Protein AF-0000000083405589 (afdb_homodimer)

Foldseek 3Di:
DVVVVVVVVVVVVLAPKFFKKKKKFFLCLVVVDDDPDPPPPPLNGMAIAMFRQKDFDDPPPFTKIKGKDKPPDSLVVQQVSQEDDPPCPVPPDLPDCPDPPRSPDFFGIKIFGAALPCQVLNVLRHCCVVNVRSPVVFDFDADPSGITHTAQTLWMFGKHWHDKDFCLPDDPPVPVCSVPCPPPPDPDITMMMTMITTPDIDDHHNHDNHTWIRHNNDIDD/DVVVVVVVVVVVVLADKFFKKKKKFFLCLVVPDDDPDPPPPPLNGMAIAMFRQKDFDDPPPFTKIKGKDKPPDSLVVQQVSQEDDPPCPVPPDLPDCPDPHRSPPFFGIKIFTAALPCQVLNVLRHCCVVNVRSPVVFDFDADPSGITHTAQTLWMFGKHWHDKDFCLPDDPPPPVCSVPCPPPPDNDITMMMTMITTDDIDDHHNHDNHTWIRHNNDIDD

Radius of gyration: 22.5 Å; Cα contacts (8 Å, |Δi|>4): 917; chains: 2; bounding box: 55×72×50 Å

Solvent-accessible surface area (backbone atoms only — not comparable to full-atom values): 24164 Å² total; per-residue (Å²): 106,74,66,57,44,53,52,52,44,51,57,52,55,29,49,41,47,27,40,36,32,36,41,22,27,57,45,49,83,72,48,75,74,64,77,78,60,89,80,67,55,77,67,74,37,51,39,62,37,40,42,56,29,66,28,67,47,31,68,37,85,55,37,28,35,35,35,41,40,56,36,92,40,72,61,46,52,50,52,58,70,66,32,65,52,92,78,53,66,66,73,61,64,75,68,66,55,54,90,85,62,79,54,65,80,68,60,56,35,24,44,29,33,32,10,50,88,39,58,67,55,47,51,30,33,60,32,54,91,83,27,79,60,45,60,80,79,44,63,58,49,66,45,100,73,66,34,58,43,48,51,36,15,45,37,33,34,34,20,33,50,56,47,74,43,66,47,65,77,49,66,74,75,73,52,74,57,61,76,57,59,49,73,73,94,61,73,69,66,30,22,33,38,40,34,26,35,59,77,38,71,52,87,44,56,74,52,34,76,51,35,18,26,38,37,68,91,34,77,44,110,105,73,67,56,44,53,54,50,43,52,57,51,54,28,49,41,46,28,39,34,32,37,40,22,27,57,45,48,84,72,47,75,76,62,78,78,60,88,77,65,56,76,69,75,38,51,39,62,38,41,42,56,29,66,30,65,49,31,68,36,86,55,38,28,34,35,34,39,40,57,34,90,40,74,61,47,53,48,51,61,70,67,31,64,52,92,76,56,66,65,72,60,63,74,67,65,55,52,90,87,59,79,51,63,78,68,61,55,36,22,45,28,32,33,10,51,86,38,56,67,56,46,51,30,33,61,32,53,90,82,28,80,59,45,60,81,78,44,62,57,48,65,44,100,74,66,34,56,42,46,52,35,15,46,36,36,32,35,21,33,51,58,47,73,43,64,47,64,77,50,66,74,73,71,52,74,57,59,75,57,60,49,72,72,92,62,71,69,66,30,23,33,38,40,33,26,35,58,77,39,71,50,88,43,55,74,53,34,78,50,34,19,26,38,36,68,90,36,78,44,109

Structure (mmCIF, N/CA/C/O backbone):
data_AF-0000000083405589-model_v1
#
loop_
_entity.id
_entity.type
_entity.pdbx_description
1 polymer 'Flavin reductase like domain-containing protein'
#
loop_
_atom_site.group_PDB
_atom_site.id
_atom_site.type_symbol
_atom_site.label_atom_id
_atom_site.label_alt_id
_atom_site.label_comp_id
_atom_site.label_asym_id
_atom_site.label_entity_id
_atom_site.label_seq_id
_atom_site.pdbx_PDB_ins_code
_atom_site.Cartn_x
_atom_site.Cartn_y
_atom_site.Cartn_z
_atom_site.occupancy
_atom_site.B_iso_or_equiv
_atom_site.auth_seq_id
_atom_site.auth_comp_id
_atom_site.auth_asym_id
_atom_site.auth_atom_id
_atom_site.pdbx_PDB_model_num
ATOM 1 N N . SER A 1 1 ? 22.312 -14.352 0.456 1 62.66 1 SER A N 1
ATOM 2 C CA . SER A 1 1 ? 22.422 -13.633 1.721 1 62.66 1 SER A CA 1
ATOM 3 C C . SER A 1 1 ? 21.344 -12.57 1.851 1 62.66 1 SER A C 1
ATOM 5 O O . SER A 1 1 ? 20.75 -12.148 0.852 1 62.66 1 SER A O 1
ATOM 7 N N . SER A 1 2 ? 21.016 -12.234 3.027 1 69.06 2 SER A N 1
ATOM 8 C CA . SER A 1 2 ? 20 -11.219 3.322 1 69.06 2 SER A CA 1
ATOM 9 C C . SER A 1 2 ? 20.359 -9.883 2.674 1 69.06 2 SER A C 1
ATOM 11 O O . SER A 1 2 ? 19.484 -9.195 2.154 1 69.06 2 SER A O 1
ATOM 13 N N . LYS A 1 3 ? 21.656 -9.5 2.609 1 69.94 3 LYS A N 1
ATOM 14 C CA . LYS A 1 3 ? 22.094 -8.242 2.016 1 69.94 3 LYS A CA 1
ATOM 15 C C . LYS A 1 3 ? 21.875 -8.242 0.505 1 69.94 3 LYS A C 1
ATOM 17 O O . LYS A 1 3 ? 21.484 -7.227 -0.07 1 69.94 3 LYS A O 1
ATOM 22 N N . ASP A 1 4 ? 22.109 -9.297 0.029 1 87.69 4 ASP A N 1
ATOM 23 C CA . ASP A 1 4 ? 21.906 -9.422 -1.412 1 87.69 4 ASP A CA 1
ATOM 24 C C . ASP A 1 4 ? 20.438 -9.312 -1.778 1 87.69 4 ASP A C 1
ATOM 26 O O . ASP A 1 4 ? 20.078 -8.664 -2.766 1 87.69 4 ASP A O 1
ATOM 30 N N . LEU A 1 5 ? 19.641 -9.828 -0.911 1 90.06 5 LEU A N 1
ATOM 31 C CA . LEU A 1 5 ? 18.203 -9.758 -1.128 1 90.06 5 LEU A CA 1
ATOM 32 C C . LEU A 1 5 ? 17.719 -8.312 -1.075 1 90.06 5 LEU A C 1
ATOM 34 O O . LEU A 1 5 ? 16.984 -7.863 -1.961 1 90.06 5 LEU A O 1
ATOM 38 N N . LYS A 1 6 ? 18.141 -7.586 -0.062 1 90.62 6 LYS A N 1
ATOM 39 C CA . LYS A 1 6 ? 17.688 -6.207 0.115 1 90.62 6 LYS A CA 1
ATOM 40 C C . LYS A 1 6 ? 18.156 -5.328 -1.042 1 90.62 6 LYS A C 1
ATOM 42 O O . LYS A 1 6 ? 17.422 -4.473 -1.521 1 90.62 6 LYS A O 1
ATOM 47 N N . SER A 1 7 ? 19.391 -5.566 -1.465 1 93.12 7 SER A N 1
ATOM 48 C CA . SER A 1 7 ? 19.906 -4.805 -2.594 1 93.12 7 SER A CA 1
ATOM 49 C C . SER A 1 7 ? 19.125 -5.086 -3.867 1 93.12 7 SER A C 1
ATOM 51 O O . SER A 1 7 ? 18.766 -4.164 -4.605 1 93.12 7 SER A O 1
ATOM 53 N N . SER A 1 8 ? 18.859 -6.344 -4.121 1 94.38 8 SER A N 1
ATOM 54 C CA . SER A 1 8 ? 18.078 -6.734 -5.297 1 94.38 8 SER A CA 1
ATOM 55 C C . SER A 1 8 ? 16.656 -6.184 -5.23 1 94.38 8 SER A C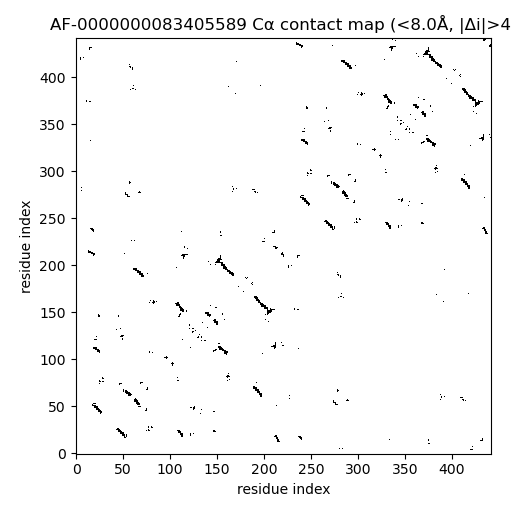 1
ATOM 57 O O . SER A 1 8 ? 16.109 -5.75 -6.246 1 94.38 8 SER A O 1
ATOM 59 N N . LEU A 1 9 ? 16.109 -6.23 -4.066 1 95.56 9 LEU A N 1
ATOM 60 C CA . LEU A 1 9 ? 14.758 -5.723 -3.893 1 95.56 9 LEU A CA 1
ATOM 61 C C . LEU A 1 9 ? 14.703 -4.215 -4.109 1 95.56 9 LEU A C 1
ATOM 63 O O . LEU A 1 9 ? 13.812 -3.709 -4.793 1 95.56 9 LEU A O 1
ATOM 67 N N . ARG A 1 10 ? 15.688 -3.496 -3.545 1 93.44 10 ARG A N 1
ATOM 68 C CA . ARG A 1 10 ? 15.75 -2.053 -3.756 1 93.44 10 ARG A CA 1
ATOM 69 C C . ARG A 1 10 ? 15.852 -1.721 -5.242 1 93.44 10 ARG A C 1
ATOM 71 O O . ARG A 1 10 ? 15.195 -0.8 -5.723 1 93.44 10 ARG A O 1
ATOM 78 N N . ALA A 1 11 ? 16.672 -2.484 -5.93 1 93.62 11 ALA A N 1
ATOM 79 C CA . ALA A 1 11 ? 16.844 -2.264 -7.359 1 93.62 11 ALA A CA 1
ATOM 80 C C . ALA A 1 11 ? 15.539 -2.469 -8.117 1 93.62 11 ALA A C 1
ATOM 82 O O . ALA A 1 11 ? 15.188 -1.674 -8.992 1 93.62 11 ALA A O 1
ATOM 83 N N . LEU A 1 12 ? 14.812 -3.482 -7.789 1 94.81 12 LEU A N 1
ATOM 84 C CA . LEU A 1 12 ? 13.539 -3.76 -8.438 1 94.81 12 LEU A CA 1
ATOM 85 C C . LEU A 1 12 ? 12.516 -2.672 -8.117 1 94.81 12 LEU A C 1
ATOM 87 O O . LEU A 1 12 ? 11.844 -2.16 -9.023 1 94.81 12 LEU A O 1
ATOM 91 N N . LEU A 1 13 ? 12.422 -2.301 -6.824 1 93.88 13 LEU A N 1
ATOM 92 C CA . LEU A 1 13 ? 11.414 -1.341 -6.395 1 93.88 13 LEU A CA 1
ATOM 93 C C . LEU A 1 13 ? 11.688 0.037 -6.988 1 93.88 13 LEU A C 1
ATOM 95 O O . LEU A 1 13 ? 10.766 0.843 -7.148 1 93.88 13 LEU A O 1
ATOM 99 N N . ARG A 1 14 ? 12.953 0.323 -7.336 1 91.75 14 ARG A N 1
ATOM 100 C CA . ARG A 1 14 ? 13.289 1.571 -8.008 1 91.75 14 ARG A CA 1
ATOM 101 C C . ARG A 1 14 ? 12.633 1.643 -9.391 1 91.75 14 ARG A C 1
ATOM 103 O O . ARG A 1 14 ? 12.398 2.732 -9.914 1 91.75 14 ARG A O 1
ATOM 110 N N . GLU A 1 15 ? 12.352 0.51 -9.93 1 93.75 15 GLU A N 1
ATOM 111 C CA . GLU A 1 15 ? 11.781 0.457 -11.273 1 93.75 15 GLU A CA 1
ATOM 112 C C . GLU A 1 15 ? 10.258 0.565 -11.227 1 93.75 15 GLU A C 1
ATOM 114 O O . GLU A 1 15 ? 9.617 0.8 -12.258 1 93.75 15 GLU A O 1
ATOM 119 N N . VAL A 1 16 ? 9.75 0.379 -10.031 1 94.12 16 VAL A N 1
ATOM 120 C CA . VAL A 1 16 ? 8.305 0.437 -9.859 1 94.12 16 VAL A CA 1
ATOM 121 C C . VAL A 1 16 ? 7.855 1.891 -9.727 1 94.12 16 VAL A C 1
ATOM 123 O O . VAL A 1 16 ? 8.406 2.641 -8.914 1 94.12 16 VAL A O 1
ATOM 126 N N . ALA A 1 17 ? 7.004 2.42 -10.578 1 93.56 17 ALA A N 1
ATOM 127 C CA . ALA A 1 17 ? 6.441 3.76 -10.422 1 93.56 17 ALA A CA 1
ATOM 128 C C . ALA A 1 17 ? 5.355 3.781 -9.352 1 93.56 17 ALA A C 1
ATOM 130 O O . ALA A 1 17 ? 4.398 3.006 -9.414 1 93.56 17 ALA A O 1
ATOM 131 N N . GLN A 1 18 ? 5.559 4.602 -8.414 1 94.88 18 GLN A N 1
ATOM 132 C CA . GLN A 1 18 ? 4.637 4.688 -7.281 1 94.88 18 GLN A CA 1
ATOM 133 C C . GLN A 1 18 ? 4.121 6.113 -7.102 1 94.88 18 GLN A C 1
ATOM 135 O O . GLN A 1 18 ? 4.855 7.078 -7.324 1 94.88 18 GLN A O 1
ATOM 140 N N . PRO A 1 19 ? 2.873 6.277 -6.684 1 95.69 19 PRO A N 1
ATOM 141 C CA . PRO A 1 19 ? 2.402 7.621 -6.34 1 95.69 19 PRO A CA 1
ATOM 142 C C . PRO A 1 19 ? 3.123 8.211 -5.129 1 95.69 19 PRO A C 1
ATOM 144 O O . PRO A 1 19 ? 3.645 7.465 -4.293 1 95.69 19 PRO A O 1
ATOM 147 N N . VAL A 1 20 ? 3.176 9.516 -5.145 1 96.81 20 VAL A N 1
ATOM 148 C CA . VAL A 1 20 ? 3.842 10.211 -4.051 1 96.81 20 VAL A CA 1
ATOM 149 C C . VAL A 1 20 ? 2.822 11.039 -3.268 1 96.81 20 VAL A C 1
ATOM 151 O O . VAL A 1 20 ? 1.977 11.711 -3.861 1 96.81 20 VAL A O 1
ATOM 154 N N . ALA A 1 21 ? 2.893 10.953 -1.938 1 98.12 21 ALA A N 1
ATOM 155 C CA . ALA A 1 21 ? 1.994 11.711 -1.073 1 98.12 21 ALA A CA 1
ATOM 156 C C . ALA A 1 21 ? 2.76 12.367 0.072 1 98.12 21 ALA A C 1
ATOM 158 O O . ALA A 1 21 ? 3.885 11.969 0.384 1 98.12 21 ALA A O 1
ATOM 159 N N . VAL A 1 22 ? 2.221 13.398 0.624 1 98.19 22 VAL A N 1
ATOM 160 C CA . VAL A 1 22 ? 2.684 14.016 1.863 1 98.19 22 VAL A CA 1
ATOM 161 C C . VAL A 1 22 ? 1.597 13.906 2.932 1 98.19 22 VAL A C 1
ATOM 163 O O . VAL A 1 22 ? 0.472 14.375 2.729 1 98.19 22 VAL A O 1
ATOM 166 N N . VAL A 1 23 ? 1.921 13.281 4.012 1 98.44 23 VAL A N 1
ATOM 167 C CA . VAL A 1 23 ? 1.026 13.25 5.164 1 98.44 23 VAL A CA 1
ATOM 168 C C . VAL A 1 23 ? 1.283 14.469 6.051 1 98.44 23 VAL A C 1
ATOM 170 O O . VAL A 1 23 ? 2.436 14.805 6.336 1 98.44 23 VAL A O 1
ATOM 173 N N . THR A 1 24 ? 0.23 15.195 6.414 1 97.38 24 THR A N 1
ATOM 174 C CA . THR A 1 24 ? 0.328 16.328 7.332 1 97.38 24 THR A CA 1
ATOM 175 C C . THR A 1 24 ? -0.509 16.078 8.586 1 97.38 24 THR A C 1
ATOM 177 O O . THR A 1 24 ? -1.58 15.477 8.508 1 97.38 24 THR A O 1
ATOM 180 N N . SER A 1 25 ? -0.082 16.5 9.695 1 96.19 25 SER A N 1
ATOM 181 C CA . SER A 1 25 ? -0.757 16.375 10.984 1 96.19 25 SER A CA 1
ATOM 182 C C . SER A 1 25 ? -0.347 17.516 11.93 1 96.19 25 SER A C 1
ATOM 184 O O . SER A 1 25 ? 0.552 18.297 11.609 1 96.19 25 SER A O 1
ATOM 186 N N . SER A 1 26 ? -1.14 17.641 13.023 1 91.56 26 SER A N 1
ATOM 187 C CA . SER A 1 26 ? -0.863 18.688 14 1 91.56 26 SER A CA 1
ATOM 188 C C . SER A 1 26 ? 0.219 18.25 14.984 1 91.56 26 SER A C 1
ATOM 190 O O . SER A 1 26 ? 0.237 17.109 15.43 1 91.56 26 SER A O 1
ATOM 192 N N . LYS A 1 27 ? 1.091 19.203 15.305 1 78.31 27 LYS A N 1
ATOM 193 C CA . LYS A 1 27 ? 2.107 18.938 16.312 1 78.31 27 LYS A CA 1
ATOM 194 C C . LYS A 1 27 ? 1.492 18.891 17.719 1 78.31 27 LYS A C 1
ATOM 196 O O . LYS A 1 27 ? 2.084 18.344 18.641 1 78.31 27 LYS A O 1
ATOM 201 N N . LYS A 1 28 ? 0.317 19.703 17.891 1 65.88 28 LYS A N 1
ATOM 202 C CA . LYS A 1 28 ? -0.292 19.953 19.188 1 65.88 28 LYS A CA 1
ATOM 203 C C . LYS A 1 28 ? -0.652 18.641 19.875 1 65.88 28 LYS A C 1
ATOM 205 O O . LYS A 1 28 ? -0.707 18.578 21.109 1 65.88 28 LYS A O 1
ATOM 210 N N . ALA A 1 29 ? -1.104 17.594 19.156 1 52.78 29 ALA A N 1
ATOM 211 C CA . ALA A 1 29 ? -1.455 16.422 19.953 1 52.78 29 ALA A CA 1
ATOM 212 C C . ALA A 1 29 ? -0.359 16.094 20.969 1 52.78 29 ALA A C 1
ATOM 214 O O . ALA A 1 29 ? -0.626 15.5 22.016 1 52.78 29 ALA A O 1
ATOM 215 N N . GLN A 1 30 ? 0.807 16.406 20.641 1 46.41 30 GLN A N 1
ATOM 216 C CA . GLN A 1 30 ? 1.866 16.25 21.641 1 46.41 30 GLN A CA 1
ATOM 217 C C . GLN A 1 30 ? 1.808 17.375 22.672 1 46.41 30 GLN A C 1
ATOM 219 O O . GLN A 1 30 ? 2.115 17.156 23.844 1 46.41 30 GLN A O 1
ATOM 224 N N . ALA A 1 31 ? 1.604 18.656 22.312 1 44.47 31 ALA A N 1
ATOM 225 C CA . ALA A 1 31 ? 1.861 19.797 23.188 1 44.47 31 ALA A CA 1
ATOM 226 C C . ALA A 1 31 ? 0.651 20.094 24.062 1 44.47 31 ALA A C 1
ATOM 228 O O . ALA A 1 31 ? -0.034 21.094 23.875 1 44.47 31 ALA A O 1
ATOM 229 N N . LEU A 1 32 ? -0.339 19.172 24.344 1 39.84 32 LEU A N 1
ATOM 230 C CA . LEU A 1 32 ? -1.343 19.719 25.266 1 39.84 32 LEU A CA 1
ATOM 231 C C . LEU A 1 32 ? -0.687 20.516 26.375 1 39.84 32 LEU A C 1
ATOM 233 O O . LEU A 1 32 ? -1.375 21.172 27.172 1 39.84 32 LEU A O 1
ATOM 237 N N . SER A 1 33 ? 0.484 20.078 26.812 1 37.81 33 SER A N 1
ATOM 238 C CA . SER A 1 33 ? 0.847 20.703 28.078 1 37.81 33 SER A CA 1
ATOM 239 C C . SER A 1 33 ? 1.317 22.141 27.875 1 37.81 33 SER A C 1
ATOM 241 O O . SER A 1 33 ? 1.358 22.922 28.828 1 37.81 33 SER A O 1
ATOM 243 N N . SER A 1 34 ? 2.248 22.484 26.969 1 42.12 34 SER A N 1
ATOM 244 C CA . SER A 1 34 ? 2.902 23.766 27.219 1 42.12 34 SER A CA 1
ATOM 245 C C . SER A 1 34 ? 2.158 24.906 26.547 1 42.12 34 SER A C 1
ATOM 247 O O . SER A 1 34 ? 1.574 24.734 25.484 1 42.12 34 SER A O 1
ATOM 249 N N . THR A 1 35 ? 1.791 26.016 27.266 1 40.78 35 THR A N 1
ATOM 250 C CA . THR A 1 35 ? 1.218 27.312 26.938 1 40.78 35 THR A CA 1
ATOM 251 C C . THR A 1 35 ? 1.783 27.844 25.625 1 40.78 35 THR A C 1
ATOM 253 O O . THR A 1 35 ? 3 27.953 25.469 1 40.78 35 THR A O 1
ATOM 256 N N . PRO A 1 36 ? 1.016 27.75 24.531 1 43.47 36 PRO A N 1
ATOM 257 C CA . PRO A 1 36 ? 1.564 28.297 23.281 1 43.47 36 PRO A CA 1
ATOM 258 C C . PRO A 1 36 ? 2.15 29.688 23.453 1 43.47 36 PRO A C 1
ATOM 260 O O . PRO A 1 36 ? 1.598 30.5 24.203 1 43.47 36 PRO A O 1
ATOM 263 N N . SER A 1 37 ? 3.432 29.844 23.656 1 44.41 37 SER A N 1
ATOM 264 C CA . SER A 1 37 ? 3.889 31.219 23.562 1 44.41 37 SER A CA 1
ATOM 265 C C . SER A 1 37 ? 3.396 31.891 22.281 1 44.41 37 SER A C 1
ATOM 267 O O . SER A 1 37 ? 3.242 31.234 21.266 1 44.41 37 SER A O 1
ATOM 269 N N . PRO A 1 38 ? 2.758 33.094 22.328 1 44.22 38 PRO A N 1
ATOM 270 C CA . PRO A 1 38 ? 2.229 33.844 21.203 1 44.22 38 PRO A CA 1
ATOM 271 C C . PRO A 1 38 ? 3.105 33.75 19.969 1 44.22 38 PRO A C 1
ATOM 273 O O . PRO A 1 38 ? 2.619 33.938 18.844 1 44.22 38 PRO A O 1
ATOM 276 N N . GLU A 1 39 ? 4.41 33.844 20.062 1 43.41 39 GLU A N 1
ATOM 277 C CA . GLU A 1 39 ? 5.344 34.031 18.953 1 43.41 39 GLU A CA 1
ATOM 278 C C . GLU A 1 39 ? 5.469 32.75 18.109 1 43.41 39 GLU A C 1
ATOM 280 O O . GLU A 1 39 ? 6.258 32.688 17.172 1 43.41 39 GLU A O 1
ATOM 285 N N . THR A 1 40 ? 5.07 31.609 18.516 1 47.03 40 THR A N 1
ATOM 286 C CA . THR A 1 40 ? 5.352 30.391 17.75 1 47.03 40 THR A CA 1
ATOM 287 C C . THR A 1 40 ? 4.562 30.375 16.453 1 47.03 40 THR A C 1
ATOM 289 O O . THR A 1 40 ? 3.332 30.297 16.469 1 47.03 40 THR A O 1
ATOM 292 N N . THR A 1 41 ? 5.105 30.938 15.43 1 51.38 41 THR A N 1
ATOM 293 C CA . THR A 1 41 ? 4.613 31.016 14.055 1 51.38 41 THR A CA 1
ATOM 294 C C . THR A 1 41 ? 3.893 29.719 13.672 1 51.38 41 THR A C 1
ATOM 296 O O . THR A 1 41 ? 4.34 28.625 14.023 1 51.38 41 THR A O 1
ATOM 299 N N . GLN A 1 42 ? 2.557 29.906 13.281 1 53.53 42 GLN A N 1
ATOM 300 C CA . GLN A 1 42 ? 1.548 28.938 12.875 1 53.53 42 GLN A CA 1
ATOM 301 C C . GLN A 1 42 ? 2.186 27.734 12.164 1 53.53 42 GLN A C 1
ATOM 303 O O . GLN A 1 42 ? 1.708 26.609 12.289 1 53.53 42 GLN A O 1
ATOM 308 N N . HIS A 1 43 ? 3.311 27.969 11.43 1 54.16 43 HIS A N 1
ATOM 309 C CA . HIS A 1 43 ? 3.906 26.906 10.625 1 54.16 43 HIS A CA 1
ATOM 310 C C . HIS A 1 43 ? 4.527 25.828 11.508 1 54.16 43 HIS A C 1
ATOM 312 O O . HIS A 1 43 ? 4.684 24.688 11.086 1 54.16 43 HIS A O 1
ATOM 318 N N . HIS A 1 44 ? 4.75 26.25 12.789 1 62.97 44 HIS A N 1
ATOM 319 C CA . HIS A 1 44 ? 5.457 25.344 13.695 1 62.97 44 HIS A CA 1
ATOM 320 C C . HIS A 1 44 ? 4.496 24.391 14.383 1 62.97 44 HIS A C 1
ATOM 322 O O . HIS A 1 44 ? 4.895 23.625 15.258 1 62.97 44 HIS A O 1
ATOM 328 N N . LEU A 1 45 ? 3.355 24.328 13.703 1 82.31 45 LEU A N 1
ATOM 329 C CA . LEU A 1 45 ? 2.314 23.594 14.406 1 82.31 45 LEU A CA 1
ATOM 330 C C . LEU A 1 45 ? 2.008 22.281 13.695 1 82.31 45 LEU A C 1
ATOM 332 O O . LEU A 1 45 ? 1.237 21.469 14.203 1 82.31 45 LEU A O 1
ATOM 336 N N . PHE A 1 46 ? 2.803 22.109 12.625 1 92.44 46 PHE A N 1
ATOM 337 C CA . PHE A 1 46 ? 2.398 20.953 11.836 1 92.44 46 PHE A CA 1
ATOM 338 C C . PHE A 1 46 ? 3.594 20.047 11.547 1 92.44 46 PHE A C 1
ATOM 340 O O . PHE A 1 46 ? 4.738 20.516 11.539 1 92.44 46 PHE A O 1
ATOM 347 N N . HIS A 1 47 ? 3.348 18.812 11.461 1 92.62 47 HIS A N 1
ATOM 348 C CA . HIS A 1 47 ? 4.273 17.828 10.914 1 92.62 47 HIS A CA 1
ATOM 349 C C . HIS A 1 47 ? 3.877 17.422 9.492 1 92.62 47 HIS A C 1
ATOM 351 O O . HIS A 1 47 ? 2.688 17.359 9.18 1 92.62 47 HIS A O 1
ATOM 357 N N . GLY A 1 48 ? 4.883 17.25 8.641 1 96 48 GLY A N 1
ATOM 358 C CA . GLY A 1 48 ? 4.688 16.688 7.32 1 96 48 GLY A CA 1
ATOM 359 C C . GLY A 1 48 ? 5.73 15.648 6.957 1 96 48 GLY A C 1
ATOM 360 O O . GLY A 1 48 ? 6.891 15.75 7.363 1 96 48 GLY A O 1
ATOM 361 N N . ALA A 1 49 ? 5.375 14.68 6.23 1 96.75 49 ALA A N 1
ATOM 362 C CA . ALA A 1 49 ? 6.301 13.641 5.789 1 96.75 49 ALA A CA 1
ATOM 363 C C . ALA A 1 49 ? 5.914 13.117 4.406 1 96.75 49 ALA A C 1
ATOM 365 O O . ALA A 1 49 ? 4.742 12.844 4.145 1 96.75 49 ALA A O 1
ATOM 366 N N . THR A 1 50 ? 6.906 13.016 3.545 1 96.88 50 THR A N 1
ATOM 367 C CA . THR A 1 50 ? 6.703 12.422 2.227 1 96.88 50 THR A CA 1
ATOM 368 C C . THR A 1 50 ? 6.715 10.898 2.311 1 96.88 50 THR A C 1
ATOM 370 O O . THR A 1 50 ? 7.516 10.32 3.049 1 96.88 50 THR A O 1
ATOM 373 N N . LEU A 1 51 ? 5.816 10.266 1.588 1 95.88 51 LEU A N 1
ATOM 374 C CA . LEU A 1 51 ? 5.809 8.805 1.505 1 95.88 51 LEU A CA 1
ATOM 375 C C . LEU A 1 51 ? 5.367 8.344 0.121 1 95.88 51 LEU A C 1
ATOM 377 O O . LEU A 1 51 ? 4.684 9.078 -0.595 1 95.88 51 LEU A O 1
ATOM 381 N N . SER A 1 52 ? 5.77 7.141 -0.254 1 95.56 52 SER A N 1
ATOM 382 C CA . SER A 1 52 ? 5.359 6.5 -1.501 1 95.56 52 SER A CA 1
ATOM 383 C C . SER A 1 52 ? 4.727 5.141 -1.242 1 95.56 52 SER A C 1
ATOM 385 O O . SER A 1 52 ? 4.539 4.348 -2.17 1 95.56 52 SER A O 1
ATOM 387 N N . SER A 1 53 ? 4.484 4.824 -0.006 1 96.38 53 SER A N 1
ATOM 388 C CA . SER A 1 53 ? 3.945 3.525 0.388 1 96.38 53 SER A CA 1
ATOM 389 C C . SER A 1 53 ? 2.426 3.574 0.517 1 96.38 53 SER A C 1
ATOM 391 O O . SER A 1 53 ? 1.81 2.629 1.011 1 96.38 53 SER A O 1
ATOM 393 N N . PHE A 1 54 ? 1.776 4.609 0.144 1 95.38 54 PHE A N 1
ATOM 394 C CA . PHE A 1 54 ? 0.34 4.824 0.27 1 95.38 54 PHE A CA 1
ATOM 395 C C . PHE A 1 54 ? -0.432 3.891 -0.652 1 95.38 54 PHE A C 1
ATOM 397 O O . PHE A 1 54 ? -0.038 3.68 -1.802 1 95.38 54 PHE A O 1
ATOM 404 N N . SER A 1 55 ? -1.524 3.303 -0.127 1 97.25 55 SER A N 1
ATOM 405 C CA . SER A 1 55 ? -2.428 2.514 -0.958 1 97.25 55 SER A CA 1
ATOM 406 C C . SER A 1 55 ? -3.842 2.508 -0.386 1 97.25 55 SER A C 1
ATOM 408 O O . SER A 1 55 ? -4.023 2.506 0.833 1 97.25 55 SER A O 1
ATOM 410 N N . SER A 1 56 ? -4.82 2.576 -1.284 1 97.38 56 SER A N 1
ATOM 411 C CA . SER A 1 56 ? -6.188 2.277 -0.87 1 97.38 56 SER A CA 1
ATOM 412 C C . SER A 1 56 ? -6.387 0.781 -0.655 1 97.38 56 SER A C 1
ATOM 414 O O . SER A 1 56 ? -6.055 -0.026 -1.525 1 97.38 56 SER A O 1
ATOM 416 N N . ILE A 1 57 ? -6.973 0.393 0.534 1 97.25 57 ILE A N 1
ATOM 417 C CA . ILE A 1 57 ? -6.961 -1.03 0.853 1 97.25 57 ILE A CA 1
ATOM 418 C C . ILE A 1 57 ? -8.391 -1.528 1.052 1 97.25 57 ILE A C 1
ATOM 420 O O . ILE A 1 57 ? -8.633 -2.736 1.085 1 97.25 57 ILE A O 1
ATOM 424 N N . SER A 1 58 ? -9.328 -0.665 1.2 1 95.44 58 SER A N 1
ATOM 425 C CA . SER A 1 58 ? -10.727 -1.049 1.327 1 95.44 58 SER A CA 1
ATOM 426 C C . SER A 1 58 ? -11.656 0.093 0.921 1 95.44 58 SER A C 1
ATOM 428 O O . SER A 1 58 ? -11.367 1.259 1.2 1 95.44 58 SER A O 1
ATOM 430 N N . MET A 1 59 ? -12.688 -0.212 0.296 1 92.62 59 MET A N 1
ATOM 431 C CA . MET A 1 59 ? -13.727 0.768 -0.006 1 92.62 59 MET A CA 1
ATOM 432 C C . MET A 1 59 ? -14.984 0.487 0.801 1 92.62 59 MET A C 1
ATOM 434 O O . MET A 1 59 ? -15.734 1.408 1.137 1 92.62 59 MET A O 1
ATOM 438 N N . ASP A 1 60 ? -15.148 -0.803 1.049 1 88.06 60 ASP A N 1
ATOM 439 C CA . ASP A 1 60 ? -16.328 -1.246 1.779 1 88.06 60 ASP A CA 1
ATOM 440 C C . ASP A 1 60 ? -15.953 -2.148 2.949 1 88.06 60 ASP A C 1
ATOM 442 O O . ASP A 1 60 ? -15.008 -2.936 2.85 1 88.06 60 ASP A O 1
ATOM 446 N N . PRO A 1 61 ? -16.688 -2.049 4.102 1 87.5 61 PRO A N 1
ATOM 447 C CA . PRO A 1 61 ? -17.797 -1.145 4.426 1 87.5 61 PRO A CA 1
ATOM 448 C C . PRO A 1 61 ? -17.344 0.298 4.629 1 87.5 61 PRO A C 1
ATOM 450 O O . PRO A 1 61 ? -18.141 1.228 4.504 1 87.5 61 PRO A O 1
ATOM 453 N N . HIS A 1 62 ? -16.031 0.462 5.051 1 88.62 62 HIS A N 1
ATOM 454 C CA . HIS A 1 62 ? -15.461 1.798 5.188 1 88.62 62 HIS A CA 1
ATOM 455 C C . HIS A 1 62 ? -14.227 1.967 4.305 1 88.62 62 HIS A C 1
ATOM 457 O O . HIS A 1 62 ? -13.43 1.041 4.164 1 88.62 62 HIS A O 1
ATOM 463 N N . PRO A 1 63 ? -14.133 3.16 3.77 1 95.12 63 PRO A N 1
ATOM 464 C CA . PRO A 1 63 ? -12.906 3.398 3.004 1 95.12 63 PRO A CA 1
ATOM 465 C C . PRO A 1 63 ? -11.664 3.479 3.889 1 95.12 63 PRO A C 1
ATOM 467 O O . PRO A 1 63 ? -11.617 4.285 4.82 1 95.12 63 PRO A O 1
ATOM 470 N N . LEU A 1 64 ? -10.734 2.625 3.607 1 96.38 64 LEU A N 1
ATOM 471 C CA . LEU A 1 64 ? -9.492 2.562 4.375 1 96.38 64 LEU A CA 1
ATOM 472 C C . LEU A 1 64 ? -8.281 2.734 3.469 1 96.38 64 LEU A C 1
ATOM 474 O O . LEU A 1 64 ? -8.273 2.244 2.336 1 96.38 64 LEU A O 1
ATOM 478 N N . VAL A 1 65 ? -7.27 3.432 3.973 1 98.19 65 VAL A N 1
ATOM 479 C CA . VAL A 1 65 ? -5.969 3.559 3.322 1 98.19 65 VAL A CA 1
ATOM 480 C C . VAL A 1 65 ? -4.867 3.102 4.273 1 98.19 65 VAL A C 1
ATOM 482 O O . VAL A 1 65 ? -5.07 3.055 5.488 1 98.19 65 VAL A O 1
ATOM 485 N N . ALA A 1 66 ? -3.756 2.691 3.691 1 98.44 66 ALA A N 1
ATOM 486 C CA . ALA A 1 66 ? -2.602 2.268 4.48 1 98.44 66 ALA A CA 1
ATOM 487 C C . ALA A 1 66 ? -1.324 2.943 3.988 1 98.44 66 ALA A C 1
ATOM 489 O O . ALA A 1 66 ? -1.206 3.277 2.809 1 98.44 66 ALA A O 1
ATOM 490 N N . PHE A 1 67 ? -0.394 3.154 4.887 1 98.56 67 PHE A N 1
ATOM 491 C CA . PHE A 1 67 ? 0.941 3.654 4.582 1 98.56 67 PHE A CA 1
ATOM 492 C C . PHE A 1 67 ? 1.915 3.318 5.707 1 98.56 67 PHE A C 1
ATOM 494 O O . PHE A 1 67 ? 1.501 3.084 6.844 1 98.56 67 PHE A O 1
ATOM 501 N N . ALA A 1 68 ? 3.152 3.277 5.355 1 98.12 68 ALA A N 1
ATOM 502 C CA . ALA A 1 68 ? 4.184 2.959 6.336 1 98.12 68 ALA A CA 1
ATOM 503 C C . ALA A 1 68 ? 5.082 4.164 6.598 1 98.12 68 ALA A C 1
ATOM 505 O O . ALA A 1 68 ? 5.328 4.969 5.699 1 98.12 68 ALA A O 1
ATOM 506 N N . LEU A 1 69 ? 5.488 4.258 7.82 1 96.69 69 LEU A N 1
ATOM 507 C CA . LEU A 1 69 ? 6.441 5.281 8.234 1 96.69 69 LEU A CA 1
ATOM 508 C C . LEU A 1 69 ? 7.625 4.656 8.969 1 96.69 69 LEU A C 1
ATOM 510 O O . LEU A 1 69 ? 7.453 3.697 9.727 1 96.69 69 LEU A O 1
ATOM 514 N N . ARG A 1 70 ? 8.75 5.27 8.727 1 93.62 70 ARG A N 1
ATOM 515 C CA . ARG A 1 70 ? 9.914 4.863 9.5 1 93.62 70 ARG A CA 1
ATOM 516 C C . ARG A 1 70 ? 9.781 5.297 10.961 1 93.62 70 ARG A C 1
ATOM 518 O O . ARG A 1 70 ? 9.234 6.363 11.25 1 93.62 70 ARG A O 1
ATOM 525 N N . VAL A 1 71 ? 10.297 4.48 11.867 1 91.88 71 VAL A N 1
ATOM 526 C CA . VAL A 1 71 ? 10.367 4.828 13.281 1 91.88 71 VAL A CA 1
ATOM 527 C C . VAL A 1 71 ? 11.805 4.656 13.781 1 91.88 71 VAL A C 1
ATOM 529 O O . VAL A 1 71 ? 12.508 3.734 13.359 1 91.88 71 VAL A O 1
ATOM 532 N N . PRO A 1 72 ? 12.266 5.48 14.648 1 89.38 72 PRO A N 1
ATOM 533 C CA . PRO A 1 72 ? 11.523 6.629 15.18 1 89.38 72 PRO A CA 1
ATOM 534 C C . PRO A 1 72 ? 11.422 7.773 14.172 1 89.38 72 PRO A C 1
ATOM 536 O O . PRO A 1 72 ? 12.281 7.91 13.297 1 89.38 72 PRO A O 1
ATOM 539 N N . SER A 1 73 ? 10.312 8.516 14.102 1 90.62 73 SER A N 1
ATOM 540 C CA . SER A 1 73 ? 10.102 9.758 13.359 1 90.62 73 SER A CA 1
ATOM 541 C C . SER A 1 73 ? 9.031 10.617 14.016 1 90.62 73 SER A C 1
ATOM 543 O O . SER A 1 73 ? 8.188 10.109 14.758 1 90.62 73 SER A O 1
ATOM 545 N N . ARG A 1 74 ? 9.086 11.914 13.82 1 89.31 74 ARG A N 1
ATOM 546 C CA . ARG A 1 74 ? 8.141 12.844 14.422 1 89.31 74 ARG A CA 1
ATOM 547 C C . ARG A 1 74 ? 6.711 12.539 13.977 1 89.31 74 ARG A C 1
ATOM 549 O O . ARG A 1 74 ? 5.789 12.523 14.797 1 89.31 74 ARG A O 1
ATOM 556 N N . MET A 1 75 ? 6.523 12.289 12.742 1 94.06 75 MET A N 1
ATOM 557 C CA . MET A 1 75 ? 5.191 12 12.219 1 94.06 75 MET A CA 1
ATOM 558 C C . MET A 1 75 ? 4.641 10.703 12.805 1 94.06 75 MET A C 1
ATOM 560 O O . MET A 1 75 ? 3.484 10.656 13.234 1 94.06 75 MET A O 1
ATOM 564 N N . ALA A 1 76 ? 5.48 9.68 12.812 1 94.38 76 ALA A N 1
ATOM 565 C CA . ALA A 1 76 ? 5.031 8.414 13.383 1 94.38 76 ALA A CA 1
ATOM 566 C C . ALA A 1 76 ? 4.637 8.578 14.844 1 94.38 76 ALA A C 1
ATOM 568 O O . ALA A 1 76 ? 3.631 8.016 15.289 1 94.38 76 ALA A O 1
ATOM 569 N N . THR A 1 77 ? 5.414 9.297 15.594 1 92.62 77 THR A N 1
ATOM 570 C CA . THR A 1 77 ? 5.125 9.547 17 1 92.62 77 THR A CA 1
ATOM 571 C C . THR A 1 77 ? 3.781 10.25 17.156 1 92.62 77 THR A C 1
ATOM 573 O O . THR A 1 77 ? 2.963 9.859 17.984 1 92.62 77 THR A O 1
ATOM 576 N N . THR A 1 78 ? 3.578 11.234 16.344 1 92.88 78 THR A N 1
ATOM 577 C CA . THR A 1 78 ? 2.332 11.992 16.375 1 92.88 78 THR A CA 1
ATOM 578 C C . THR A 1 78 ? 1.141 11.086 16.078 1 92.88 78 THR A C 1
ATOM 580 O O . THR A 1 78 ? 0.154 11.086 16.812 1 92.88 78 THR A O 1
ATOM 583 N N . LEU A 1 79 ? 1.222 10.281 15.062 1 95.19 79 LEU A N 1
ATOM 584 C CA . LEU A 1 79 ? 0.095 9.453 14.656 1 95.19 79 LEU A CA 1
ATOM 585 C C . LEU A 1 79 ? -0.137 8.32 15.656 1 95.19 79 LEU A C 1
ATOM 587 O O . LEU A 1 79 ? -1.277 7.91 15.883 1 95.19 79 LEU A O 1
ATOM 591 N N . THR A 1 80 ? 0.919 7.801 16.234 1 92.31 80 THR A N 1
ATOM 592 C CA . THR A 1 80 ? 0.782 6.785 17.266 1 92.31 80 THR A CA 1
ATOM 593 C C . THR A 1 80 ? -0.003 7.328 18.453 1 92.31 80 THR A C 1
ATOM 595 O O . THR A 1 80 ? -0.847 6.629 19.031 1 92.31 80 THR A O 1
ATOM 598 N N . ALA A 1 81 ? 0.241 8.523 18.812 1 90 81 ALA A N 1
ATOM 599 C CA . ALA A 1 81 ? -0.427 9.148 19.953 1 90 81 ALA A CA 1
ATOM 600 C C . ALA A 1 81 ? -1.907 9.383 19.656 1 90 81 ALA A C 1
ATOM 602 O O . ALA A 1 81 ? -2.732 9.375 20.578 1 90 81 ALA A O 1
ATOM 603 N N . LEU A 1 82 ? -2.242 9.586 18.438 1 88.44 82 LEU A N 1
ATOM 604 C CA . LEU A 1 82 ? -3.611 9.906 18.047 1 88.44 82 LEU A CA 1
ATOM 605 C C . LEU A 1 82 ? -4.406 8.633 17.766 1 88.44 82 LEU A C 1
ATOM 607 O O . LEU A 1 82 ? -5.641 8.656 17.75 1 88.44 82 LEU A O 1
ATOM 611 N N . ALA A 1 83 ? -3.678 7.539 17.531 1 86.19 83 ALA A N 1
ATOM 612 C CA . ALA A 1 83 ? -4.32 6.27 17.203 1 86.19 83 ALA A CA 1
ATOM 613 C C . ALA A 1 83 ? -5.105 5.727 18.391 1 86.19 83 ALA A C 1
ATOM 615 O O . ALA A 1 83 ? -4.723 5.934 19.547 1 86.19 83 ALA A O 1
ATOM 616 N N . PRO A 1 84 ? -6.234 5.07 18.031 1 77.38 84 PRO A N 1
ATOM 617 C CA . PRO A 1 84 ? -6.973 4.465 19.156 1 77.38 84 PRO A CA 1
ATOM 618 C C . PRO A 1 84 ? -6.207 3.32 19.812 1 77.38 84 PRO A C 1
ATOM 620 O O . PRO A 1 84 ? -5.363 2.689 19.172 1 77.38 84 PRO A O 1
ATOM 623 N N . THR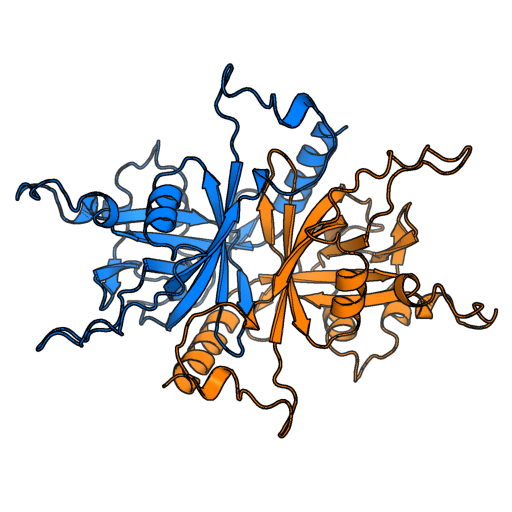 A 1 85 ? -6.305 3.168 21.094 1 62.16 85 THR A N 1
ATOM 624 C CA . THR A 1 85 ? -5.719 2.037 21.797 1 62.16 85 THR A CA 1
ATOM 625 C C . THR A 1 85 ? -6.504 0.758 21.531 1 62.16 85 THR A C 1
ATOM 627 O O . THR A 1 85 ? -7.723 0.798 21.344 1 62.16 85 THR A O 1
ATOM 630 N N . PRO A 1 86 ? -5.777 -0.396 21.062 1 53.06 86 PRO A N 1
ATOM 631 C CA . PRO A 1 86 ? -6.527 -1.627 20.812 1 53.06 86 PRO A CA 1
ATOM 632 C C . PRO A 1 86 ? -7.68 -1.821 21.797 1 53.06 86 PRO A C 1
ATOM 634 O O . PRO A 1 86 ? -8.727 -2.363 21.422 1 53.06 86 PRO A O 1
ATOM 637 N N . PHE A 1 87 ? -7.414 -1.644 23.078 1 45.06 87 PHE A N 1
ATOM 638 C CA . PHE A 1 87 ? -8.375 -1.86 24.156 1 45.06 87 PHE A CA 1
ATOM 639 C C . PHE A 1 87 ? -9.367 -0.703 24.234 1 45.06 87 PHE A C 1
ATOM 641 O O . PHE A 1 87 ? -10.258 -0.702 25.094 1 45.06 87 PHE A O 1
ATOM 648 N N . SER A 1 88 ? -9.102 0.165 23.594 1 40.62 88 SER A N 1
ATOM 649 C CA . SER A 1 88 ? -10.023 1.273 23.812 1 40.62 88 SER A CA 1
ATOM 650 C C . SER A 1 88 ? -11.375 1.009 23.141 1 40.62 88 SER A C 1
ATOM 652 O O . SER A 1 88 ? -11.555 1.276 21.953 1 40.62 88 SER A O 1
ATOM 654 N N . ARG A 1 89 ? -11.945 -0.302 23.297 1 37.72 89 ARG A N 1
ATOM 655 C CA . ARG A 1 89 ? -13.391 -0.324 23.156 1 37.72 89 ARG A CA 1
ATOM 656 C C . ARG A 1 89 ? -14.016 0.96 23.688 1 37.72 89 ARG A C 1
ATOM 658 O O . ARG A 1 89 ? -14.141 1.134 24.906 1 37.72 89 ARG A O 1
ATOM 665 N N . SER A 1 90 ? -13.586 2.051 23.25 1 34.72 90 SER A N 1
ATOM 666 C CA . SER A 1 90 ? -14.102 3.242 23.922 1 34.72 90 SER A CA 1
ATOM 667 C C . SER A 1 90 ? -15.586 3.1 24.234 1 34.72 90 SER A C 1
ATOM 669 O O . SER A 1 90 ? -16.406 3.021 23.312 1 34.72 90 SER A O 1
ATOM 671 N N . SER A 1 91 ? -15.836 2.309 25.188 1 36.12 91 SER A N 1
ATOM 672 C CA . SER A 1 91 ? -17.062 2.533 25.969 1 36.12 91 SER A CA 1
ATOM 673 C C . SER A 1 91 ? -17.281 4.02 26.219 1 36.12 91 SER A C 1
ATOM 675 O O . SER A 1 91 ? -18.141 4.395 27.016 1 36.12 91 SER A O 1
ATOM 677 N N . LEU A 1 92 ? -16.266 4.758 26.047 1 36.69 92 LEU A N 1
ATOM 678 C CA . LEU A 1 92 ? -16.641 6.094 26.484 1 36.69 92 LEU A CA 1
ATOM 679 C C . LEU A 1 92 ? -17.828 6.613 25.688 1 36.69 92 LEU A C 1
ATOM 681 O O . LEU A 1 92 ? -17.906 6.402 24.469 1 36.69 92 LEU A O 1
ATOM 685 N N . PRO A 1 93 ? -18.859 6.906 26.375 1 34.22 93 PRO A N 1
ATOM 686 C CA . PRO A 1 93 ? -20.047 7.531 25.766 1 34.22 93 PRO A CA 1
ATOM 687 C C . PRO A 1 93 ? -19.688 8.539 24.672 1 34.22 93 PRO A C 1
ATOM 689 O O . PRO A 1 93 ? -18.625 9.148 24.719 1 34.22 93 PRO A O 1
ATOM 692 N N . PRO A 1 94 ? -20.188 8.305 23.469 1 36.66 94 PRO A N 1
ATOM 693 C CA . PRO A 1 94 ? -19.984 9.414 22.531 1 36.66 94 PRO A CA 1
ATOM 694 C C . PRO A 1 94 ? -19.828 10.758 23.234 1 36.66 94 PRO A C 1
ATOM 696 O O . PRO A 1 94 ? -20.547 11.047 24.188 1 36.66 94 PRO A O 1
ATOM 699 N N . ARG A 1 95 ? -18.641 11.188 23.5 1 37.09 95 ARG A N 1
ATOM 700 C CA . ARG A 1 95 ? -18.641 12.523 24.078 1 37.09 95 ARG A CA 1
ATOM 701 C C . ARG A 1 95 ? -19.828 13.344 23.578 1 37.09 95 ARG A C 1
ATOM 703 O O . ARG A 1 95 ? -20.172 13.281 22.406 1 37.09 95 ARG A O 1
ATOM 710 N N . GLN A 1 96 ? -20.703 13.656 24.406 1 36.31 96 GLN A N 1
ATOM 711 C CA . GLN A 1 96 ? -21.797 14.594 24.141 1 36.31 96 GLN A CA 1
ATOM 712 C C . GLN A 1 96 ? -21.344 15.711 23.203 1 36.31 96 GLN A C 1
ATOM 714 O O . GLN A 1 96 ? -20.25 16.25 23.359 1 36.31 96 GLN A O 1
ATOM 719 N N . PRO A 1 97 ? -21.922 15.82 21.938 1 35.22 97 PRO A N 1
ATOM 720 C CA . PRO A 1 97 ? -21.625 17.047 21.188 1 35.22 97 PRO A CA 1
ATOM 721 C C . PRO A 1 97 ? -21.469 18.266 22.094 1 35.22 97 PRO A C 1
ATOM 723 O O . PRO A 1 97 ? -22.359 18.562 22.906 1 35.22 97 PRO A O 1
ATOM 726 N N . SER A 1 98 ? -20.5 18.453 22.828 1 36.19 98 SER A N 1
ATOM 727 C CA . SER A 1 98 ? -20.609 19.734 23.516 1 36.19 98 SER A CA 1
ATOM 728 C C . SER A 1 98 ? -21.344 20.766 22.641 1 36.19 98 SER A C 1
ATOM 730 O O . SER A 1 98 ? -21.406 20.609 21.422 1 36.19 98 SER A O 1
ATOM 732 N N . SER A 1 99 ? -22.078 21.766 23.219 1 37.84 99 SER A N 1
ATOM 733 C CA . SER A 1 99 ? -22.969 22.734 22.594 1 37.84 99 SER A CA 1
ATOM 734 C C . SER A 1 99 ? -22.562 23.031 21.156 1 37.84 99 SER A C 1
ATOM 736 O O . SER A 1 99 ? -23.375 22.969 20.234 1 37.84 99 SER A O 1
ATOM 738 N N . GLY A 1 100 ? -21.734 24.125 20.844 1 39.69 100 GLY A N 1
ATOM 739 C CA . GLY A 1 100 ? -21.469 24.781 19.578 1 39.69 100 GLY A CA 1
ATOM 740 C C . GLY A 1 100 ? -20.672 23.922 18.625 1 39.69 100 GLY A C 1
ATOM 741 O O . GLY A 1 100 ? -20.531 24.266 17.438 1 39.69 100 GLY A O 1
ATOM 742 N N . GLY A 1 101 ? -19.391 23.359 18.969 1 38.59 101 GLY A N 1
ATOM 743 C CA . GLY A 1 101 ? -18.453 22.734 18.047 1 38.59 101 GLY A CA 1
ATOM 744 C C . GLY A 1 101 ? -18.828 21.312 17.703 1 38.59 101 GLY A C 1
ATOM 745 O O . GLY A 1 101 ? -19.531 20.641 18.453 1 38.59 101 GLY A O 1
ATOM 746 N N . THR A 1 102 ? -19.266 20.953 16.484 1 42.78 102 THR A N 1
ATOM 747 C CA . THR A 1 102 ? -19.594 19.656 15.906 1 42.78 102 THR A CA 1
ATOM 748 C C . THR A 1 102 ? -18.766 18.547 16.547 1 42.78 102 THR A C 1
ATOM 750 O O . THR A 1 102 ? -17.547 18.625 16.594 1 42.78 102 THR A O 1
ATOM 753 N N . ASP A 1 103 ? -19.094 17.844 17.609 1 46.78 103 ASP A N 1
ATOM 754 C CA . ASP A 1 103 ? -18.672 16.703 18.422 1 46.78 103 ASP A CA 1
ATOM 755 C C . ASP A 1 103 ? -17.938 15.664 17.578 1 46.78 103 ASP A C 1
ATOM 757 O O . ASP A 1 103 ? -17.875 14.492 17.938 1 46.78 103 ASP A O 1
ATOM 761 N N . ARG A 1 104 ? -17.797 15.906 16.297 1 59.84 104 ARG A N 1
ATOM 762 C CA . ARG A 1 104 ? -17.141 14.898 15.469 1 59.84 104 ARG A CA 1
ATOM 763 C C . ARG A 1 104 ? -15.672 14.773 15.828 1 59.84 104 ARG A C 1
ATOM 765 O O . ARG A 1 104 ? -14.992 15.781 16.047 1 59.84 104 ARG A O 1
ATOM 772 N N . ASP A 1 105 ? -15.211 13.648 16.438 1 72.44 105 ASP A N 1
ATOM 773 C CA . ASP A 1 105 ? -13.797 13.367 16.656 1 72.44 105 ASP A CA 1
ATOM 774 C C . ASP A 1 105 ? -12.953 13.844 15.469 1 72.44 105 ASP A C 1
ATOM 776 O O . ASP A 1 105 ? -13.258 13.531 14.32 1 72.44 105 ASP A O 1
ATOM 780 N N . PRO A 1 106 ? -12.141 14.828 15.797 1 84 106 PRO A N 1
ATOM 781 C CA . PRO A 1 106 ? -11.344 15.398 14.711 1 84 106 PRO A CA 1
ATOM 782 C C . PRO A 1 106 ? -10.508 14.344 13.984 1 84 106 PRO A C 1
ATOM 784 O O . PRO A 1 106 ? -10.188 13.305 14.555 1 84 106 PRO A O 1
ATOM 787 N N . THR A 1 107 ? -10.203 14.656 12.703 1 93.12 107 THR A N 1
ATOM 788 C CA . THR A 1 107 ? -9.32 13.797 11.93 1 93.12 107 THR A CA 1
ATOM 789 C C . THR A 1 107 ? -7.883 13.906 12.422 1 93.12 107 THR A C 1
ATOM 791 O O . THR A 1 107 ? -7.516 14.891 13.062 1 93.12 107 THR A O 1
ATOM 794 N N . HIS A 1 108 ? -7.156 12.883 12.227 1 94.44 108 HIS A N 1
ATOM 795 C CA . HIS A 1 108 ? -5.801 12.773 12.758 1 94.44 108 HIS A CA 1
ATOM 796 C C . HIS A 1 108 ? -4.777 13.312 11.758 1 94.44 108 HIS A C 1
ATOM 798 O O . HIS A 1 108 ? -3.707 13.781 12.156 1 94.44 108 HIS A O 1
ATOM 804 N N . LEU A 1 109 ? -5.078 13.242 10.5 1 97.62 109 LEU A N 1
ATOM 805 C CA . LEU A 1 109 ? -4.105 13.562 9.461 1 97.62 109 LEU A CA 1
ATOM 806 C C . LEU A 1 109 ? -4.809 13.906 8.148 1 97.62 109 LEU A C 1
ATOM 808 O O . LEU A 1 109 ? -5.996 13.617 7.98 1 97.62 109 LEU A O 1
ATOM 812 N N . VAL A 1 110 ? -4.09 14.594 7.301 1 98.38 110 VAL A N 1
ATOM 813 C CA . VAL A 1 110 ? -4.48 14.766 5.902 1 98.38 110 VAL A CA 1
ATOM 814 C C . VAL A 1 110 ? -3.438 14.117 4.996 1 98.38 110 VAL A C 1
ATOM 816 O O . VAL A 1 110 ? -2.236 14.352 5.148 1 98.38 110 VAL A O 1
ATOM 819 N N . LEU A 1 111 ? -3.869 13.219 4.141 1 98.69 111 LEU A N 1
ATOM 820 C CA . LEU A 1 111 ? -3.025 12.641 3.1 1 98.69 111 LEU A CA 1
ATOM 821 C C . LEU A 1 111 ? -3.125 13.453 1.812 1 98.69 111 LEU A C 1
ATOM 823 O O . LEU A 1 111 ? -4.148 13.406 1.123 1 98.69 111 LEU A O 1
ATOM 827 N N . ASN A 1 112 ? -2.088 14.203 1.462 1 98.5 112 ASN A N 1
ATOM 828 C CA . ASN A 1 112 ? -2.016 15 0.239 1 98.5 112 ASN A CA 1
ATOM 829 C C . ASN A 1 112 ? -1.331 14.227 -0.887 1 98.5 112 ASN A C 1
ATOM 831 O O . ASN A 1 112 ? -0.114 14.039 -0.863 1 98.5 112 ASN A O 1
ATOM 835 N N . ILE A 1 113 ? -2.119 13.719 -1.858 1 98.31 113 ILE A N 1
ATOM 836 C CA . ILE A 1 113 ? -1.551 13.062 -3.033 1 98.31 113 ILE A CA 1
ATOM 837 C C . ILE A 1 113 ? -1.014 14.117 -3.998 1 98.31 113 ILE A C 1
ATOM 839 O O . ILE A 1 113 ? -1.752 15.008 -4.434 1 98.31 113 ILE A O 1
ATOM 843 N N . LEU A 1 114 ? 0.256 14.016 -4.387 1 97.5 114 LEU A N 1
ATOM 844 C CA . LEU A 1 114 ? 0.949 15.109 -5.062 1 97.5 114 LEU A CA 1
ATOM 845 C C . LEU A 1 114 ? 0.744 15.031 -6.57 1 97.5 114 LEU A C 1
ATOM 847 O O . LEU A 1 114 ? 0.556 13.945 -7.121 1 97.5 114 LEU A O 1
ATOM 851 N N . SER A 1 115 ? 0.785 16.188 -7.125 1 96.81 115 SER A N 1
ATOM 852 C CA . SER A 1 115 ? 0.706 16.312 -8.578 1 96.81 115 SER A CA 1
ATOM 853 C C . SER A 1 115 ? 2.086 16.547 -9.188 1 96.81 115 SER A C 1
ATOM 855 O O . SER A 1 115 ? 3.057 16.797 -8.469 1 96.81 115 SER A O 1
ATOM 857 N N . SER A 1 116 ? 2.139 16.406 -10.516 1 93 116 SER A N 1
ATOM 858 C CA . SER A 1 116 ? 3.385 16.422 -11.281 1 93 116 SER A CA 1
ATOM 859 C C . SER A 1 116 ? 4.188 17.688 -11.016 1 93 116 SER A C 1
ATOM 861 O O . SER A 1 116 ? 5.414 17.688 -11.156 1 93 116 SER A O 1
ATOM 863 N N . ASN A 1 117 ? 3.625 18.75 -10.57 1 89.56 117 ASN A N 1
ATOM 864 C CA . ASN A 1 117 ? 4.32 20.016 -10.398 1 89.56 117 ASN A CA 1
ATOM 865 C C . ASN A 1 117 ? 4.809 20.203 -8.969 1 89.56 117 ASN A C 1
ATOM 867 O O . ASN A 1 117 ? 5.336 21.266 -8.617 1 89.56 117 ASN A O 1
ATOM 871 N N . GLN A 1 118 ? 4.746 19.188 -8.195 1 93.25 118 GLN A N 1
ATOM 872 C CA . GLN A 1 118 ? 5.031 19.375 -6.777 1 93.25 118 GLN A CA 1
ATOM 873 C C . GLN A 1 118 ? 6.246 18.547 -6.348 1 93.25 118 GLN A C 1
ATOM 875 O O . GLN A 1 118 ? 6.316 18.078 -5.211 1 93.25 118 GLN A O 1
ATOM 880 N N . HIS A 1 119 ? 7.152 18.297 -7.266 1 92.56 119 HIS A N 1
ATOM 881 C CA . HIS A 1 119 ? 8.352 17.531 -6.93 1 92.56 119 HIS A CA 1
ATOM 882 C C . HIS A 1 119 ? 9.148 18.234 -5.836 1 92.56 119 HIS A C 1
ATOM 884 O O . HIS A 1 119 ? 9.742 17.562 -4.977 1 92.56 119 HIS A O 1
ATOM 890 N N . ALA A 1 120 ? 9.156 19.562 -5.805 1 91.94 120 ALA A N 1
ATOM 891 C CA . ALA A 1 120 ? 9.883 20.328 -4.789 1 91.94 120 ALA A CA 1
ATOM 892 C C . ALA A 1 120 ? 9.312 20.062 -3.398 1 91.94 120 ALA A C 1
ATOM 894 O O . ALA A 1 120 ? 10.055 19.953 -2.424 1 91.94 120 ALA A O 1
ATOM 895 N N . PHE A 1 121 ? 7.961 19.922 -3.324 1 93.62 121 PHE A N 1
ATOM 896 C CA . PHE A 1 121 ? 7.316 19.625 -2.055 1 93.62 121 PHE A CA 1
ATOM 897 C C . PHE A 1 121 ? 7.703 18.219 -1.574 1 93.62 121 PHE A C 1
ATOM 899 O O . PHE A 1 121 ? 8.047 18.047 -0.405 1 93.62 121 PHE A O 1
ATOM 906 N N . ALA A 1 122 ? 7.676 17.312 -2.502 1 94.12 122 ALA A N 1
ATOM 907 C CA . ALA A 1 122 ? 8.047 15.945 -2.145 1 94.12 122 ALA A CA 1
ATOM 908 C C . ALA A 1 122 ? 9.445 15.898 -1.538 1 94.12 122 ALA A C 1
ATOM 910 O O . ALA A 1 122 ? 9.664 15.242 -0.518 1 94.12 122 ALA A O 1
ATOM 911 N N . CYS A 1 123 ? 10.359 16.641 -2.045 1 92.06 123 CYS A N 1
ATOM 912 C CA . CYS A 1 123 ? 11.734 16.672 -1.562 1 92.06 123 CYS A CA 1
ATOM 913 C C . CYS A 1 123 ? 11.82 17.359 -0.199 1 92.06 123 CYS A C 1
ATOM 915 O O . CYS A 1 123 ? 12.477 16.859 0.71 1 92.06 123 CYS A O 1
ATOM 917 N N . SER A 1 124 ? 11.133 18.438 -0.084 1 93 124 SER A N 1
ATOM 918 C CA . SER A 1 124 ? 11.211 19.234 1.139 1 93 124 SER A CA 1
ATOM 919 C C . SER A 1 124 ? 10.664 18.469 2.334 1 93 124 SER A C 1
ATOM 921 O O . SER A 1 124 ? 11.195 18.562 3.441 1 93 124 SER A O 1
ATOM 923 N N . PHE A 1 125 ? 9.633 17.641 2.115 1 94.75 125 PHE A N 1
ATOM 924 C CA . PHE A 1 125 ? 8.992 16.922 3.213 1 94.75 125 PHE A CA 1
ATOM 925 C C . PHE A 1 125 ? 9.664 15.578 3.436 1 94.75 125 PHE A C 1
ATOM 927 O O . PHE A 1 125 ? 9.344 14.867 4.391 1 94.75 125 PHE A O 1
ATOM 934 N N . SER A 1 126 ? 10.578 15.18 2.555 1 91.62 126 SER A N 1
ATOM 935 C CA . SER A 1 126 ? 11.273 13.906 2.711 1 91.62 126 SER A CA 1
ATOM 936 C C . SER A 1 126 ? 12.625 14.102 3.387 1 91.62 126 SER A C 1
ATOM 938 O O . SER A 1 126 ? 13.258 13.133 3.82 1 91.62 126 SER A O 1
ATOM 940 N N . ARG A 1 127 ? 13.055 15.336 3.549 1 87.06 127 ARG A N 1
ATOM 941 C CA . ARG A 1 127 ? 14.383 15.648 4.066 1 87.06 127 ARG A CA 1
ATOM 942 C C . ARG A 1 127 ? 14.312 16.703 5.16 1 87.06 127 ARG A C 1
ATOM 944 O O . ARG A 1 127 ? 14.789 17.828 4.973 1 87.06 127 ARG A O 1
ATOM 951 N N . PRO A 1 128 ? 13.836 16.281 6.312 1 81.81 128 PRO A N 1
ATOM 952 C CA . PRO A 1 128 ? 13.727 17.281 7.387 1 81.81 128 PRO A CA 1
ATOM 953 C C . PRO A 1 128 ? 15.086 17.828 7.812 1 81.81 128 PRO A C 1
ATOM 955 O O . PRO A 1 128 ? 15.156 18.922 8.375 1 81.81 128 PRO A O 1
ATOM 958 N N . ASP A 1 129 ? 16.109 17.094 7.613 1 83.44 129 ASP A N 1
ATOM 959 C CA . ASP A 1 129 ? 17.469 17.531 7.949 1 83.44 129 ASP A CA 1
ATOM 960 C C . ASP A 1 129 ? 17.875 18.734 7.102 1 83.44 129 ASP A C 1
ATOM 962 O O . ASP A 1 129 ? 18.547 19.656 7.594 1 83.44 129 ASP A O 1
ATOM 966 N N . LEU A 1 130 ? 17.406 18.812 5.871 1 85.06 130 LEU A N 1
ATOM 967 C CA . LEU A 1 130 ? 17.766 19.891 4.945 1 85.06 130 LEU A CA 1
ATOM 968 C C . LEU A 1 130 ? 16.688 20.953 4.914 1 85.06 130 LEU A C 1
ATOM 970 O O . LEU A 1 130 ? 16.969 22.125 4.617 1 85.06 130 LEU A O 1
ATOM 974 N N . HIS A 1 131 ? 15.469 20.531 5.199 1 88.88 131 HIS A N 1
ATOM 975 C CA . HIS A 1 131 ? 14.328 21.438 5.152 1 88.88 131 HIS A CA 1
ATOM 976 C C . HIS A 1 131 ? 13.531 21.391 6.453 1 88.88 131 HIS A C 1
ATOM 978 O O . HIS A 1 131 ? 12.453 20.797 6.504 1 88.88 131 HIS A O 1
ATOM 984 N N . PRO A 1 132 ? 13.969 22.094 7.438 1 85.81 132 PRO A N 1
ATOM 985 C CA . PRO A 1 132 ? 13.359 22 8.766 1 85.81 132 PRO A CA 1
ATOM 986 C C . PRO A 1 132 ? 11.977 22.641 8.828 1 85.81 132 PRO A C 1
ATOM 988 O O . PRO A 1 132 ? 11.211 22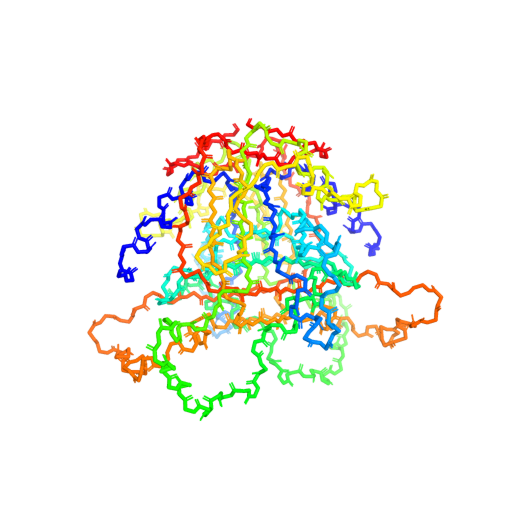.375 9.75 1 85.81 132 PRO A O 1
ATOM 991 N N . HIS A 1 133 ? 11.695 23.578 7.867 1 88 133 HIS A N 1
ATOM 992 C CA . HIS A 1 133 ? 10.406 24.266 7.852 1 88 133 HIS A CA 1
ATOM 993 C C . HIS A 1 133 ? 9.734 24.156 6.488 1 88 133 HIS A C 1
ATOM 995 O O . HIS A 1 133 ? 9.484 25.156 5.828 1 88 133 HIS A O 1
ATOM 1001 N N . PRO A 1 134 ? 9.328 22.953 6.102 1 90.56 134 PRO A N 1
ATOM 1002 C CA . PRO A 1 134 ? 8.812 22.766 4.746 1 90.56 134 PRO A CA 1
ATOM 1003 C C . PRO A 1 134 ? 7.496 23.5 4.496 1 90.56 134 PRO A C 1
ATOM 1005 O O . PRO A 1 134 ? 7.184 23.844 3.354 1 90.56 134 PRO A O 1
ATOM 1008 N N . PHE A 1 135 ? 6.781 23.844 5.496 1 92.56 135 PHE A N 1
ATOM 1009 C CA . PHE A 1 135 ? 5.488 24.5 5.34 1 92.56 135 PHE A CA 1
ATOM 1010 C C . PHE A 1 135 ? 5.664 25.953 4.949 1 92.56 135 PHE A C 1
ATOM 1012 O O . PHE A 1 135 ? 4.711 26.609 4.516 1 92.56 135 PHE A O 1
ATOM 1019 N N . GLU A 1 136 ? 6.809 26.469 5.125 1 89.75 136 GLU A N 1
ATOM 1020 C CA . GLU A 1 136 ? 7.086 27.844 4.723 1 89.75 136 GLU A CA 1
ATOM 1021 C C . GLU A 1 136 ? 7.121 27.969 3.201 1 89.75 136 GLU A C 1
ATOM 1023 O O . GLU A 1 136 ? 6.805 29.031 2.658 1 89.75 136 GLU A O 1
ATOM 1028 N N . SER A 1 137 ? 7.465 26.953 2.508 1 87.62 137 SER A N 1
ATOM 1029 C CA . SER A 1 137 ? 7.605 26.984 1.056 1 87.62 137 SER A CA 1
ATOM 1030 C C . SER A 1 137 ? 6.453 26.266 0.366 1 87.62 137 SER A C 1
ATOM 1032 O O . SER A 1 137 ? 6.344 26.297 -0.861 1 87.62 137 SER A O 1
ATOM 1034 N N . ALA A 1 138 ? 5.613 25.672 1.092 1 92.56 138 ALA A N 1
ATOM 1035 C CA . ALA A 1 138 ? 4.488 24.906 0.544 1 92.56 138 ALA A CA 1
ATOM 1036 C C . ALA A 1 138 ? 3.158 25.547 0.926 1 92.56 138 ALA A C 1
ATOM 1038 O O . ALA A 1 138 ? 2.664 25.359 2.037 1 92.56 138 ALA A O 1
ATOM 1039 N N . PRO A 1 139 ? 2.596 26.312 -0.046 1 94.62 139 PRO A N 1
ATOM 1040 C CA . PRO A 1 139 ? 1.289 26.906 0.252 1 94.62 139 PRO A CA 1
ATOM 1041 C C . PRO A 1 139 ? 0.236 25.859 0.617 1 94.62 139 PRO A C 1
ATOM 1043 O O . PRO A 1 139 ? 0.206 24.781 0.027 1 94.62 139 PRO A O 1
ATOM 1046 N N . TYR A 1 140 ? -0.541 26.172 1.596 1 96 140 TYR A N 1
ATOM 1047 C CA . TYR A 1 140 ? -1.577 25.25 2.053 1 96 140 TYR A CA 1
ATOM 1048 C C . TYR A 1 140 ? -2.773 26.016 2.613 1 96 140 TYR A C 1
ATOM 1050 O O . TYR A 1 140 ? -2.664 27.188 2.939 1 96 140 TYR A O 1
ATOM 1058 N N . THR A 1 141 ? -3.93 25.422 2.648 1 96.5 141 THR A N 1
ATOM 1059 C CA . THR A 1 141 ? -5.113 25.828 3.396 1 96.5 141 THR A CA 1
ATOM 1060 C C . THR A 1 141 ? -5.43 24.828 4.504 1 96.5 141 THR A C 1
ATOM 1062 O O . THR A 1 141 ? -4.855 23.734 4.547 1 96.5 141 THR A O 1
ATOM 1065 N N . LEU A 1 142 ? -6.25 25.188 5.418 1 95.44 142 LEU A N 1
ATOM 1066 C CA . LEU A 1 142 ? -6.562 24.297 6.543 1 95.44 142 LEU A CA 1
ATOM 1067 C C . LEU A 1 142 ? -7.898 23.594 6.332 1 95.44 142 LEU A C 1
ATOM 1069 O O . LEU A 1 142 ? -8.852 24.203 5.828 1 95.44 142 LEU A O 1
ATOM 1073 N N . SER A 1 143 ? -7.902 22.328 6.625 1 95.12 143 SER A N 1
ATOM 1074 C CA . SER A 1 143 ? -9.164 21.594 6.656 1 95.12 143 SER A CA 1
ATOM 1075 C C . SER A 1 143 ? -10.062 22.094 7.777 1 95.12 143 SER A C 1
ATOM 1077 O O . SER A 1 143 ? -9.664 22.953 8.57 1 95.12 143 SER A O 1
ATOM 1079 N N . VAL A 1 144 ? -11.359 21.547 7.832 1 93.5 144 VAL A N 1
ATOM 1080 C CA . VAL A 1 144 ? -12.305 21.922 8.875 1 93.5 144 VAL A CA 1
ATOM 1081 C C . VAL A 1 144 ? -11.75 21.562 10.242 1 93.5 144 VAL A C 1
ATOM 1083 O O . VAL A 1 144 ? -12.078 22.203 11.25 1 93.5 144 VAL A O 1
ATOM 1086 N N . ASP A 1 145 ? -10.812 20.547 10.281 1 92.56 145 ASP A N 1
ATOM 1087 C CA . ASP A 1 145 ? -10.219 20.094 11.539 1 92.56 145 ASP A CA 1
ATOM 1088 C C . ASP A 1 145 ? -8.898 20.812 11.812 1 92.56 145 ASP A C 1
ATOM 1090 O O . ASP A 1 145 ? -8.18 20.453 12.742 1 92.56 145 ASP A O 1
ATOM 1094 N N . GLY A 1 146 ? -8.547 21.703 10.961 1 92.94 146 GLY A N 1
ATOM 1095 C CA . GLY A 1 146 ? -7.379 22.531 11.195 1 92.94 146 GLY A CA 1
ATOM 1096 C C . GLY A 1 146 ? -6.09 21.891 10.711 1 92.94 146 GLY A C 1
ATOM 1097 O O . GLY A 1 146 ? -5.012 22.188 11.234 1 92.94 146 GLY A O 1
ATOM 1098 N N . LEU A 1 147 ? -6.098 21.031 9.789 1 95.25 147 LEU A N 1
ATOM 1099 C CA . LEU A 1 147 ? -4.91 20.359 9.273 1 95.25 147 LEU A CA 1
ATOM 1100 C C . LEU A 1 147 ? -4.574 20.844 7.867 1 95.25 147 LEU A C 1
ATOM 1102 O O . LEU A 1 147 ? -5.473 21.125 7.07 1 95.25 147 LEU A O 1
ATOM 1106 N N . PRO A 1 148 ? -3.348 20.906 7.492 1 96.75 148 PRO A N 1
ATOM 1107 C CA . PRO A 1 148 ? -2.924 21.5 6.223 1 96.75 148 PRO A CA 1
ATOM 1108 C C . PRO A 1 148 ? -3.324 20.656 5.012 1 96.75 148 PRO A C 1
ATOM 1110 O O . PRO A 1 148 ? -3.037 19.469 4.965 1 96.75 148 PRO A O 1
ATOM 1113 N N . ILE A 1 149 ? -3.961 21.25 4.055 1 97.75 149 ILE A N 1
ATOM 1114 C CA . ILE A 1 149 ? -4.207 20.766 2.703 1 97.75 149 ILE A CA 1
ATOM 1115 C C . ILE A 1 149 ? -3.289 21.484 1.72 1 97.75 149 ILE A C 1
ATOM 1117 O O . ILE A 1 149 ? -3.408 22.703 1.53 1 97.75 149 ILE A O 1
ATOM 1121 N N . LEU A 1 150 ? -2.387 20.797 1.089 1 97.38 150 LEU A N 1
ATOM 1122 C CA . LEU A 1 150 ? -1.399 21.422 0.216 1 97.38 150 LEU A CA 1
ATOM 1123 C C . LEU A 1 150 ? -2.049 21.922 -1.07 1 97.38 150 LEU A C 1
ATOM 1125 O O . LEU A 1 150 ? -2.842 21.203 -1.688 1 97.38 150 LEU A O 1
ATOM 1129 N N . ASP A 1 151 ? -1.669 23.078 -1.424 1 96.56 151 ASP A N 1
ATOM 1130 C CA . ASP A 1 151 ? -2.16 23.656 -2.668 1 96.56 151 ASP A CA 1
ATOM 1131 C C . ASP A 1 151 ? -1.666 22.875 -3.877 1 96.56 151 ASP A C 1
ATOM 1133 O O . ASP A 1 151 ? -0.552 22.344 -3.865 1 96.56 151 ASP A O 1
ATOM 1137 N N . ARG A 1 152 ? -2.551 22.719 -4.926 1 96.25 152 ARG A N 1
ATOM 1138 C CA . ARG A 1 152 ? -2.211 22.172 -6.234 1 96.25 152 ARG A CA 1
ATOM 1139 C C . ARG A 1 152 ? -2.018 20.656 -6.152 1 96.25 152 ARG A C 1
ATOM 1141 O O . ARG A 1 152 ? -1.554 20.031 -7.109 1 96.25 152 ARG A O 1
ATOM 1148 N N . ALA A 1 153 ? -2.352 20.078 -5.008 1 97.69 153 ALA A N 1
ATOM 1149 C CA . ALA A 1 153 ? -2.268 18.625 -4.91 1 97.69 153 ALA A CA 1
ATOM 1150 C C . ALA A 1 153 ? -3.238 17.953 -5.875 1 97.69 153 ALA A C 1
ATOM 1152 O O . ALA A 1 153 ? -4.23 18.562 -6.289 1 97.69 153 ALA A O 1
ATOM 1153 N N . LEU A 1 154 ? -2.898 16.734 -6.32 1 97.44 154 LEU A N 1
ATOM 1154 C CA . LEU A 1 154 ? -3.824 15.93 -7.109 1 97.44 154 LEU A CA 1
ATOM 1155 C C . LEU A 1 154 ? -5.133 15.711 -6.355 1 97.44 154 LEU A C 1
ATOM 1157 O O . LEU A 1 154 ? -6.207 15.711 -6.961 1 97.44 154 LEU A O 1
ATOM 1161 N N . GLY A 1 155 ? -5.031 15.5 -5.094 1 98 155 GLY A N 1
ATOM 1162 C CA . GLY A 1 155 ? -6.133 15.297 -4.168 1 98 155 GLY A CA 1
ATOM 1163 C C . GLY A 1 155 ? -5.691 15.258 -2.717 1 98 155 GLY A C 1
ATOM 1164 O O . GLY A 1 155 ? -4.492 15.195 -2.428 1 98 155 GLY A O 1
ATOM 1165 N N . ALA A 1 156 ? -6.652 15.336 -1.816 1 98.56 156 ALA A N 1
ATOM 1166 C CA . ALA A 1 156 ? -6.379 15.305 -0.382 1 98.56 156 ALA A CA 1
ATOM 1167 C C . ALA A 1 156 ? -7.48 14.57 0.373 1 98.56 156 ALA A C 1
ATOM 1169 O O . ALA A 1 156 ? -8.664 14.727 0.067 1 98.56 156 ALA A O 1
ATOM 1170 N N . LEU A 1 157 ? -7.043 13.766 1.346 1 98.44 157 LEU A N 1
ATOM 1171 C CA . LEU A 1 157 ? -7.945 12.945 2.145 1 98.44 157 LEU A CA 1
ATOM 1172 C C . LEU A 1 157 ? -7.793 13.25 3.629 1 98.44 157 LEU A C 1
ATOM 1174 O O . LEU A 1 157 ? -6.699 13.117 4.184 1 98.44 157 LEU A O 1
ATOM 1178 N N . SER A 1 158 ? -8.844 13.664 4.285 1 97.94 158 SER A N 1
ATOM 1179 C CA . SER A 1 158 ? -8.852 13.727 5.742 1 97.94 158 SER A CA 1
ATOM 1180 C C . SER A 1 158 ? -9.148 12.359 6.352 1 97.94 158 SER A C 1
ATOM 1182 O O . SER A 1 158 ? -10.133 11.711 5.992 1 97.94 158 SER A O 1
ATOM 1184 N N . CYS A 1 159 ? -8.25 11.969 7.309 1 97.12 159 CYS A N 1
ATOM 1185 C CA . CYS A 1 159 ? -8.328 10.586 7.754 1 97.12 159 CYS A CA 1
ATOM 1186 C C . CYS A 1 159 ? -8.195 10.492 9.273 1 97.12 159 CYS A C 1
ATOM 1188 O O . CYS A 1 159 ? -7.664 11.398 9.906 1 97.12 159 CYS A O 1
ATOM 1190 N N . LYS A 1 160 ? -8.68 9.383 9.797 1 95.06 160 LYS A N 1
ATOM 1191 C CA . LYS A 1 160 ? -8.484 8.953 11.172 1 95.06 160 LYS A CA 1
ATOM 1192 C C . LYS A 1 160 ? -7.738 7.621 11.234 1 95.06 160 LYS A C 1
ATOM 1194 O O . LYS A 1 160 ? -8.125 6.66 10.57 1 95.06 160 LYS A O 1
ATOM 1199 N N . VAL A 1 161 ? -6.672 7.605 12 1 95.94 161 VAL A N 1
ATOM 1200 C CA . VAL A 1 161 ? -5.969 6.34 12.188 1 95.94 161 VAL A CA 1
ATOM 1201 C C . VAL A 1 161 ? -6.844 5.375 12.984 1 95.94 161 VAL A C 1
ATOM 1203 O O . VAL A 1 161 ? -7.367 5.73 14.039 1 95.94 161 VAL A O 1
ATOM 1206 N N . VAL A 1 162 ? -6.953 4.129 12.508 1 94.06 162 VAL A N 1
ATOM 1207 C CA . VAL A 1 162 ? -7.844 3.189 13.172 1 94.06 162 VAL A CA 1
ATOM 1208 C C . VAL A 1 162 ? -7.059 1.956 13.617 1 94.06 162 VAL A C 1
ATOM 1210 O O . VAL A 1 162 ? -7.535 1.175 14.445 1 94.06 162 VAL A O 1
ATOM 1213 N N . ALA A 1 163 ? -5.855 1.747 13.07 1 94.06 163 ALA A N 1
ATOM 1214 C CA . ALA A 1 163 ? -5.016 0.622 13.477 1 94.06 163 ALA A CA 1
ATOM 1215 C C . ALA A 1 163 ? -3.553 0.883 13.133 1 94.06 163 ALA A C 1
ATOM 1217 O O . ALA A 1 163 ? -3.248 1.704 12.266 1 94.06 163 ALA A O 1
ATOM 1218 N N . ARG A 1 164 ? -2.697 0.235 13.844 1 95.12 164 ARG A N 1
ATOM 1219 C CA . ARG A 1 164 ? -1.255 0.279 13.625 1 95.12 164 ARG A CA 1
ATOM 1220 C C . ARG A 1 164 ? -0.641 -1.112 13.742 1 95.12 164 ARG A C 1
ATOM 1222 O O . ARG A 1 164 ? -1.114 -1.943 14.516 1 95.12 164 ARG A O 1
ATOM 1229 N N . VAL A 1 165 ? 0.355 -1.379 12.977 1 93.44 165 VAL A N 1
ATOM 1230 C CA . VAL A 1 165 ? 1.083 -2.643 13.047 1 93.44 165 VAL A CA 1
ATOM 1231 C C . VAL A 1 165 ? 2.584 -2.369 13.125 1 93.44 165 VAL A C 1
ATOM 1233 O O . VAL A 1 165 ? 3.156 -1.756 12.219 1 93.44 165 VAL A O 1
ATOM 1236 N N . LYS A 1 166 ? 3.176 -2.758 14.219 1 92.56 166 LYS A N 1
ATOM 1237 C CA . LYS A 1 166 ? 4.633 -2.693 14.32 1 92.56 166 LYS A CA 1
ATOM 1238 C C . LYS A 1 166 ? 5.289 -3.748 13.43 1 92.56 166 LYS A C 1
ATOM 1240 O O . LYS A 1 166 ? 5.293 -4.934 13.766 1 92.56 166 LYS A O 1
ATOM 1245 N N . LEU A 1 167 ? 5.914 -3.342 12.375 1 94 167 LEU A N 1
ATOM 1246 C CA . LEU A 1 167 ? 6.383 -4.266 11.352 1 94 167 LEU A CA 1
ATOM 1247 C C . LEU A 1 167 ? 7.637 -5.004 11.805 1 94 167 LEU A C 1
ATOM 1249 O O . LEU A 1 167 ? 7.922 -6.105 11.328 1 94 167 LEU A O 1
ATOM 1253 N N . SER A 1 168 ? 8.383 -4.414 12.695 1 87.75 168 SER A N 1
ATOM 1254 C CA . SER A 1 168 ? 9.578 -5.047 13.227 1 87.75 168 SER A CA 1
ATOM 1255 C C . SER A 1 168 ? 9.242 -6.328 13.984 1 87.75 168 SER A C 1
ATOM 1257 O O . SER A 1 168 ? 10.109 -7.176 14.203 1 87.75 168 SER A O 1
ATOM 1259 N N . GLU A 1 169 ? 7.965 -6.418 14.359 1 84.56 169 GLU A N 1
ATOM 1260 C CA . GLU A 1 169 ? 7.531 -7.559 15.164 1 84.56 169 GLU A CA 1
ATOM 1261 C C . GLU A 1 169 ? 7.008 -8.688 14.273 1 84.56 169 GLU A C 1
ATOM 1263 O O . GLU A 1 169 ? 6.637 -9.75 14.773 1 84.56 169 GLU A O 1
ATOM 1268 N N . LEU A 1 170 ? 6.984 -8.281 13.031 1 83.31 170 LEU A N 1
ATOM 1269 C CA . LEU A 1 170 ? 6.5 -9.273 12.078 1 83.31 170 LEU A CA 1
ATOM 1270 C C . LEU A 1 170 ? 7.66 -10.016 11.422 1 83.31 170 LEU A C 1
ATOM 1272 O O . LEU A 1 170 ? 8.734 -9.438 11.219 1 83.31 170 LEU A O 1
ATOM 1276 N N . GLY A 1 171 ? 7.5 -11.289 11.008 1 65.31 171 GLY A N 1
ATOM 1277 C CA . GLY A 1 171 ? 8.508 -12.008 10.25 1 65.31 171 GLY A CA 1
ATOM 1278 C C . GLY A 1 171 ? 9.391 -12.883 11.117 1 65.31 171 GLY A C 1
ATOM 1279 O O . GLY A 1 171 ? 9.727 -12.516 12.242 1 65.31 171 GLY A O 1
ATOM 1280 N N . GLY A 1 172 ? 9.023 -14.148 11.773 1 53.66 172 GLY A N 1
ATOM 1281 C CA . GLY A 1 172 ? 9.664 -15.18 12.586 1 53.66 172 GLY A CA 1
ATOM 1282 C C . GLY A 1 172 ? 11.133 -15.352 12.266 1 53.66 172 GLY A C 1
ATOM 1283 O O . GLY A 1 172 ? 11.703 -16.422 12.5 1 53.66 172 GLY A O 1
ATOM 1284 N N . THR A 1 173 ? 11.852 -14.641 11.5 1 45.41 173 THR A N 1
ATOM 1285 C CA . THR A 1 173 ? 13.133 -15.336 11.562 1 45.41 173 THR A CA 1
ATOM 1286 C C . THR A 1 173 ? 13.555 -15.57 13.016 1 45.41 173 THR A C 1
ATOM 1288 O O . THR A 1 173 ? 13.328 -14.711 13.875 1 45.41 173 THR A O 1
ATOM 1291 N N . GLU A 1 174 ? 13.438 -16.844 13.414 1 41.78 174 GLU A N 1
ATOM 1292 C CA . GLU A 1 174 ? 14.133 -17.453 14.539 1 41.78 174 GLU A CA 1
ATOM 1293 C C . GLU A 1 174 ? 15.445 -16.734 14.828 1 41.78 174 GLU A C 1
ATOM 1295 O O . GLU A 1 174 ? 16.328 -17.297 15.492 1 41.78 174 GLU A O 1
ATOM 1300 N N . ASP A 1 175 ? 15.852 -15.836 14.039 1 38.84 175 ASP A N 1
ATOM 1301 C CA . ASP A 1 175 ? 17.172 -15.445 14.531 1 38.84 175 ASP A CA 1
ATOM 1302 C C . ASP A 1 175 ? 17.094 -14.984 15.984 1 38.84 175 ASP A C 1
ATOM 1304 O O . ASP A 1 175 ? 16.406 -14.023 16.297 1 38.84 175 ASP A O 1
ATOM 1308 N N . PRO A 1 176 ? 17.266 -15.969 16.875 1 37.41 176 PRO A N 1
ATOM 1309 C CA . PRO A 1 176 ? 17.438 -15.648 18.297 1 37.41 176 PRO A CA 1
ATOM 1310 C C . PRO A 1 176 ? 18 -14.25 18.516 1 37.41 176 PRO A C 1
ATOM 1312 O O . PRO A 1 176 ? 17.906 -13.711 19.625 1 37.41 176 PRO A O 1
ATOM 1315 N N . LEU A 1 177 ? 18.938 -13.938 17.641 1 36.41 177 LEU A N 1
ATOM 1316 C CA . LEU A 1 177 ? 19.688 -12.695 17.844 1 36.41 177 LEU A CA 1
ATOM 1317 C C . LEU A 1 177 ? 18.844 -11.484 17.438 1 36.41 177 LEU A C 1
ATOM 1319 O O . LEU A 1 177 ? 19.297 -10.344 17.547 1 36.41 177 LEU A O 1
ATOM 1323 N N . SER A 1 178 ? 17.797 -11.68 16.953 1 40.59 178 SER A N 1
ATOM 1324 C CA . SER A 1 178 ? 16.812 -10.672 16.562 1 40.59 178 SER A CA 1
ATOM 1325 C C . SER A 1 178 ? 16.359 -9.867 17.766 1 40.59 178 SER A C 1
ATOM 1327 O O . SER A 1 178 ? 15.883 -8.734 17.625 1 40.59 178 SER A O 1
ATOM 1329 N N . GLY A 1 179 ? 16.125 -10.602 18.812 1 38.53 179 GLY A N 1
ATOM 1330 C CA . GLY A 1 179 ? 15.984 -9.938 20.094 1 38.53 179 GLY A CA 1
ATOM 1331 C C . GLY A 1 179 ? 17.125 -8.977 20.391 1 38.53 179 GLY A C 1
ATOM 1332 O O . GLY A 1 179 ? 17.047 -8.188 21.328 1 38.53 179 GLY A O 1
ATOM 1333 N N . ILE A 1 180 ? 18.359 -9.586 20.156 1 34.22 180 ILE A N 1
ATOM 1334 C CA . ILE A 1 180 ? 19.531 -8.773 20.438 1 34.22 180 ILE A CA 1
ATOM 1335 C C . ILE A 1 180 ? 19.656 -7.652 19.406 1 34.22 180 ILE A C 1
ATOM 1337 O O . ILE A 1 180 ? 20.609 -7.613 18.625 1 34.22 180 ILE A O 1
ATOM 1341 N N . TRP A 1 181 ? 18.859 -7.758 18.406 1 40.56 181 TRP A N 1
ATOM 1342 C CA . TRP A 1 181 ? 18.859 -6.504 17.656 1 40.56 181 TRP A CA 1
ATOM 1343 C C . TRP A 1 181 ? 18.984 -5.312 18.609 1 40.56 181 TRP A C 1
ATOM 1345 O O . TRP A 1 181 ? 18.078 -5.039 19.391 1 40.56 181 TRP A O 1
ATOM 1355 N N . SER A 1 182 ? 20.094 -5.352 19.359 1 36.28 182 SER A N 1
ATOM 1356 C CA . SER A 1 182 ? 20.688 -4.531 20.406 1 36.28 182 SER A CA 1
ATOM 1357 C C . SER A 1 182 ? 20.328 -3.061 20.234 1 36.28 182 SER A C 1
ATOM 1359 O O . SER A 1 182 ? 20.438 -2.514 19.141 1 36.28 182 SER A O 1
ATOM 1361 N N . HIS A 1 183 ? 19.5 -2.43 20.938 1 37.22 183 HIS A N 1
ATOM 1362 C CA . HIS A 1 183 ? 19.484 -1.05 21.406 1 37.22 183 HIS A CA 1
ATOM 1363 C C . HIS A 1 183 ? 20.859 -0.401 21.281 1 37.22 183 HIS A C 1
ATOM 1365 O O . HIS A 1 183 ? 20.984 0.813 21.453 1 37.22 183 HIS A O 1
ATOM 1371 N N . ASN A 1 184 ? 21.906 -1.119 21.641 1 36.62 184 ASN A N 1
ATOM 1372 C CA . ASN A 1 184 ? 23.203 -0.48 21.891 1 36.62 184 ASN A CA 1
ATOM 1373 C C . ASN A 1 184 ? 23.719 0.232 20.656 1 36.62 184 ASN A C 1
ATOM 1375 O O . ASN A 1 184 ? 24.188 1.374 20.734 1 36.62 184 ASN A O 1
ATOM 1379 N N . ASP A 1 185 ? 24.391 -0.373 19.703 1 38.25 185 ASP A N 1
ATOM 1380 C CA . ASP A 1 185 ? 25.359 0.166 18.75 1 38.25 185 ASP A CA 1
ATOM 1381 C C . ASP A 1 185 ? 24.672 0.614 17.469 1 38.25 185 ASP A C 1
ATOM 1383 O O . ASP A 1 185 ? 24.828 -0.023 16.422 1 38.25 185 ASP A O 1
ATOM 1387 N N . GLY A 1 186 ? 23.516 1.575 17.484 1 42.41 186 GLY A N 1
ATOM 1388 C CA . GLY A 1 186 ? 22.719 2.436 16.625 1 42.41 186 GLY A CA 1
ATOM 1389 C C . GLY A 1 186 ? 21.312 1.913 16.406 1 42.41 186 GLY A C 1
ATOM 1390 O O . GLY A 1 186 ? 21.094 0.701 16.328 1 42.41 186 GLY A O 1
ATOM 1391 N N . ARG A 1 187 ? 20.172 2.402 17.125 1 47.12 187 ARG A N 1
ATOM 1392 C CA . ARG A 1 187 ? 18.719 2.273 17.125 1 47.12 187 ARG A CA 1
ATOM 1393 C C . ARG A 1 187 ? 18.203 1.872 15.742 1 47.12 187 ARG A C 1
ATOM 1395 O O . ARG A 1 187 ? 18.312 2.641 14.789 1 47.12 187 ARG A O 1
ATOM 1402 N N . GLY A 1 188 ? 18.391 0.756 15.148 1 54.62 188 GLY A N 1
ATOM 1403 C CA . GLY A 1 188 ? 18.062 0.278 13.812 1 54.62 188 GLY A CA 1
ATOM 1404 C C . GLY A 1 188 ? 16.703 0.728 13.328 1 54.62 188 GLY A C 1
ATOM 1405 O O . GLY A 1 188 ? 15.828 1.063 14.141 1 54.62 188 GLY A O 1
ATOM 1406 N N . VAL A 1 189 ? 16.562 1.333 12.031 1 66.88 189 VAL A N 1
ATOM 1407 C CA . VAL A 1 189 ? 15.414 1.857 11.312 1 66.88 189 VAL A CA 1
ATOM 1408 C C . VAL A 1 189 ? 14.359 0.765 11.156 1 66.88 189 VAL A C 1
ATOM 1410 O O . VAL A 1 189 ? 14.672 -0.355 10.742 1 66.88 189 VAL A O 1
ATOM 1413 N N . ALA A 1 190 ? 13.219 0.861 12.055 1 87.81 190 ALA A N 1
ATOM 1414 C CA . ALA A 1 190 ? 12.016 0.045 11.883 1 87.81 190 ALA A CA 1
ATOM 1415 C C . ALA A 1 190 ? 10.906 0.842 11.203 1 87.81 190 ALA A C 1
ATOM 1417 O O . ALA A 1 190 ? 11.094 2.014 10.859 1 87.81 190 ALA A O 1
ATOM 1418 N N . SER A 1 191 ? 9.898 0.181 10.727 1 94.75 191 SER A N 1
ATOM 1419 C CA . SER A 1 191 ? 8.742 0.83 10.117 1 94.75 191 SER A CA 1
ATOM 1420 C C . SER A 1 191 ? 7.453 0.426 10.82 1 94.75 191 SER A C 1
ATOM 1422 O O . SER A 1 191 ? 7.398 -0.611 11.484 1 94.75 191 SER A O 1
ATOM 1424 N N . GLU A 1 192 ? 6.562 1.266 10.805 1 95.81 192 GLU A N 1
ATOM 1425 C CA . GLU A 1 192 ? 5.215 1.02 11.312 1 95.81 192 GLU A CA 1
ATOM 1426 C C . GLU A 1 192 ? 4.168 1.257 10.227 1 95.81 192 GLU A C 1
ATOM 1428 O O . GLU A 1 192 ? 4.266 2.217 9.461 1 95.81 192 GLU A O 1
ATOM 1433 N N . LEU A 1 193 ? 3.256 0.29 10.18 1 97.38 193 LEU A N 1
ATOM 1434 C CA . LEU A 1 193 ? 2.145 0.412 9.242 1 97.38 193 LEU A CA 1
ATOM 1435 C C . LEU A 1 193 ? 0.95 1.091 9.898 1 97.38 193 LEU A C 1
ATOM 1437 O O . LEU A 1 193 ? 0.53 0.697 10.992 1 97.38 193 LEU A O 1
ATOM 1441 N N . PHE A 1 194 ? 0.436 2.113 9.281 1 97.38 194 PHE A N 1
ATOM 1442 C CA . PHE A 1 194 ? -0.763 2.807 9.742 1 97.38 194 PHE A CA 1
ATOM 1443 C C . PHE A 1 194 ? -1.938 2.523 8.812 1 97.38 194 PHE A C 1
ATOM 1445 O O . PHE A 1 194 ? -1.798 2.58 7.59 1 97.38 194 PHE A O 1
ATOM 1452 N N . ILE A 1 195 ? -3.043 2.135 9.359 1 97.25 195 ILE A N 1
ATOM 1453 C CA . ILE A 1 195 ? -4.309 2.016 8.648 1 97.25 195 ILE A CA 1
ATOM 1454 C C . ILE A 1 195 ? -5.254 3.137 9.078 1 97.25 195 ILE A C 1
ATOM 1456 O O . ILE A 1 195 ? -5.496 3.326 10.273 1 97.25 195 ILE A O 1
ATOM 1460 N N . ALA A 1 196 ? -5.758 3.857 8.109 1 97.19 196 ALA A N 1
ATOM 1461 C CA . ALA A 1 196 ? -6.566 5.031 8.43 1 97.19 196 ALA A CA 1
ATOM 1462 C C . ALA A 1 196 ? -7.891 5.004 7.664 1 97.19 196 ALA A C 1
ATOM 1464 O O . ALA A 1 196 ? -7.938 4.586 6.508 1 97.19 196 ALA A O 1
ATOM 1465 N N . GLN A 1 197 ? -8.922 5.43 8.305 1 95.81 197 GLN A N 1
ATOM 1466 C CA . GLN A 1 197 ? -10.234 5.578 7.684 1 95.81 197 GLN A CA 1
ATOM 1467 C C . GLN A 1 197 ? -10.383 6.949 7.035 1 95.81 197 GLN A C 1
ATOM 1469 O O . GLN A 1 197 ? -10.109 7.973 7.664 1 95.81 197 GLN A O 1
ATOM 1474 N N . VAL A 1 198 ? -10.766 6.969 5.766 1 97.19 198 VAL A N 1
ATOM 1475 C CA . VAL A 1 198 ? -11.039 8.227 5.082 1 97.19 198 VAL A CA 1
ATOM 1476 C C . VAL A 1 198 ? -12.383 8.781 5.543 1 97.19 198 VAL A C 1
ATOM 1478 O O . VAL A 1 198 ? -13.406 8.102 5.453 1 97.19 198 VAL A O 1
ATOM 1481 N N . VAL A 1 199 ? -12.367 10.008 5.988 1 95 199 VAL A N 1
ATOM 1482 C CA . VAL A 1 199 ? -13.586 10.625 6.52 1 95 199 VAL A CA 1
ATOM 1483 C C . VAL A 1 199 ? -14.117 11.648 5.52 1 95 199 VAL A C 1
ATOM 1485 O O . VAL A 1 199 ? -15.328 11.914 5.48 1 95 199 VAL A O 1
ATOM 1488 N N . ARG A 1 200 ? -13.164 12.164 4.746 1 96.44 200 ARG A N 1
ATOM 1489 C CA . ARG A 1 200 ? -13.555 13.211 3.809 1 96.44 200 ARG A CA 1
ATOM 1490 C C . ARG A 1 200 ? -12.539 13.344 2.68 1 96.44 200 ARG A C 1
ATOM 1492 O O . ARG A 1 200 ? -11.328 13.234 2.91 1 96.44 200 ARG A O 1
ATOM 1499 N N . VAL A 1 201 ? -13.094 13.539 1.485 1 97.56 201 VAL A N 1
ATOM 1500 C CA . VAL A 1 201 ? -12.266 14.016 0.378 1 97.56 201 VAL A CA 1
ATOM 1501 C C . VAL A 1 201 ? -12.281 15.547 0.343 1 97.56 201 VAL A C 1
ATOM 1503 O O . VAL A 1 201 ? -13.344 16.156 0.211 1 97.56 201 VAL A O 1
ATOM 1506 N N . GLU A 1 202 ? -11.148 16.125 0.458 1 97.38 202 GLU A N 1
ATOM 1507 C CA . GLU A 1 202 ? -11.062 17.562 0.619 1 97.38 202 GLU A CA 1
ATOM 1508 C C . GLU A 1 202 ? -11.055 18.281 -0.733 1 97.38 202 GLU A C 1
ATOM 1510 O O . GLU A 1 202 ? -10.602 17.703 -1.732 1 97.38 202 GLU A O 1
ATOM 1515 N N . ASP A 1 203 ? -11.547 19.516 -0.709 1 94.25 203 ASP A N 1
ATOM 1516 C CA . ASP A 1 203 ? -11.375 20.391 -1.854 1 94.25 203 ASP A CA 1
ATOM 1517 C C . ASP A 1 203 ? -9.969 21 -1.875 1 94.25 203 ASP A C 1
ATOM 1519 O O . ASP A 1 203 ? -9.594 21.734 -0.965 1 94.25 203 ASP A O 1
ATOM 1523 N N . VAL A 1 204 ? -9.234 20.672 -2.908 1 95.88 204 VAL A N 1
ATOM 1524 C CA . VAL A 1 204 ? -7.867 21.156 -3.029 1 95.88 204 VAL A CA 1
ATOM 1525 C C . VAL A 1 204 ? -7.852 22.469 -3.834 1 95.88 204 VAL A C 1
ATOM 1527 O O . VAL A 1 204 ? -8.344 22.5 -4.965 1 95.88 204 VAL A O 1
ATOM 1530 N N . PRO A 1 205 ? -7.301 23.5 -3.264 1 92.75 205 PRO A N 1
ATOM 1531 C CA . PRO A 1 205 ? -7.16 24.719 -4.051 1 92.75 205 PRO A CA 1
ATOM 1532 C C . PRO A 1 205 ? -6.242 24.547 -5.258 1 92.75 205 PRO A C 1
ATOM 1534 O O . PRO A 1 205 ? -5.164 23.969 -5.137 1 92.75 205 PRO A O 1
ATOM 1537 N N . ASN A 1 206 ? -6.629 25 -6.5 1 92.06 206 ASN A N 1
ATOM 1538 C CA . ASN A 1 206 ? -5.844 24.922 -7.727 1 92.06 206 ASN A CA 1
ATOM 1539 C C . ASN A 1 206 ? -5.453 23.484 -8.055 1 92.06 206 ASN A C 1
ATOM 1541 O O . ASN A 1 206 ? -4.324 23.234 -8.477 1 92.06 206 ASN A O 1
ATOM 1545 N N . GLN A 1 207 ? -6.359 22.594 -7.785 1 89.25 207 GLN A N 1
ATOM 1546 C CA . GLN A 1 207 ? -6.137 21.172 -7.965 1 89.25 207 GLN A CA 1
ATOM 1547 C C . GLN A 1 207 ? -5.621 20.859 -9.367 1 89.25 207 GLN A C 1
ATOM 1549 O O . GLN A 1 207 ? -6.086 21.453 -10.344 1 89.25 207 GLN A O 1
ATOM 1554 N N . ARG A 1 208 ? -4.605 20.016 -9.422 1 85.75 208 ARG A N 1
ATOM 1555 C CA . ARG A 1 208 ? -4.031 19.578 -10.695 1 85.75 208 ARG A CA 1
ATOM 1556 C C . ARG A 1 208 ? -4.367 18.109 -10.969 1 85.75 208 ARG A C 1
ATOM 1558 O O . ARG A 1 208 ? -4.652 17.344 -10.039 1 85.75 208 ARG A O 1
ATOM 1565 N N . ALA A 1 209 ? -4.242 17.688 -12.219 1 86.44 209 ALA A N 1
ATOM 1566 C CA . ALA A 1 209 ? -4.828 16.406 -12.602 1 86.44 209 ALA A CA 1
ATOM 1567 C C . ALA A 1 209 ? -3.746 15.383 -12.93 1 86.44 209 ALA A C 1
ATOM 1569 O O . ALA A 1 209 ? -4.031 14.188 -13.062 1 86.44 209 ALA A O 1
ATOM 1570 N N . ILE A 1 210 ? -2.52 15.781 -13.094 1 92.06 210 ILE A N 1
ATOM 1571 C CA . ILE A 1 210 ? -1.467 14.844 -13.469 1 92.06 210 ILE A CA 1
ATOM 1572 C C . ILE A 1 210 ? -0.694 14.406 -12.227 1 92.06 210 ILE A C 1
ATOM 1574 O O . ILE A 1 210 ? -0.113 15.242 -11.531 1 92.06 210 ILE A O 1
ATOM 1578 N N . PRO A 1 211 ? -0.654 13.125 -11.953 1 93.56 211 PRO A N 1
ATOM 1579 C CA . PRO A 1 211 ? -0.037 12.641 -10.711 1 93.56 211 PRO A CA 1
ATOM 1580 C C . PRO A 1 211 ? 1.486 12.742 -10.734 1 93.56 211 PRO A C 1
ATOM 1582 O O . PRO A 1 211 ? 2.098 12.688 -11.805 1 93.56 211 PRO A O 1
ATOM 1585 N N . LEU A 1 212 ? 2.082 12.969 -9.594 1 91.88 212 LEU A N 1
ATOM 1586 C CA . LEU A 1 212 ? 3.518 12.805 -9.383 1 91.88 212 LEU A CA 1
ATOM 1587 C C . LEU A 1 212 ? 3.863 11.359 -9.062 1 91.88 212 LEU A C 1
ATOM 1589 O O . LEU A 1 212 ? 3.223 10.742 -8.211 1 91.88 212 LEU A O 1
ATOM 1593 N N . LEU A 1 213 ? 4.812 10.875 -9.797 1 91.69 213 LEU A N 1
ATOM 1594 C CA . LEU A 1 213 ? 5.289 9.516 -9.562 1 91.69 213 LEU A CA 1
ATOM 1595 C C . LEU A 1 213 ? 6.754 9.516 -9.148 1 91.69 213 LEU A C 1
ATOM 1597 O O . LEU A 1 213 ? 7.5 10.438 -9.484 1 91.69 213 LEU A O 1
ATOM 1601 N N . TYR A 1 214 ? 7.07 8.562 -8.359 1 85.62 214 TYR A N 1
ATOM 1602 C CA . TYR A 1 214 ? 8.461 8.305 -8.016 1 85.62 214 TYR A CA 1
ATOM 1603 C C . TYR A 1 214 ? 8.961 7.027 -8.68 1 85.62 214 TYR A C 1
ATOM 1605 O O . TYR A 1 214 ? 8.398 5.953 -8.469 1 85.62 214 TYR A O 1
ATOM 1613 N N . ARG A 1 215 ? 9.961 7.125 -9.516 1 88.12 215 ARG A N 1
ATOM 1614 C CA . ARG A 1 215 ? 10.562 6.016 -10.25 1 88.12 215 ARG A CA 1
ATOM 1615 C C . ARG A 1 215 ? 12.047 6.27 -10.508 1 88.12 215 ARG A C 1
ATOM 1617 O O . ARG A 1 215 ? 12.445 7.395 -10.82 1 88.12 215 ARG A O 1
ATOM 1624 N N . ARG A 1 216 ? 12.859 5.223 -10.391 1 88.75 216 ARG A N 1
ATOM 1625 C CA . ARG A 1 216 ? 14.297 5.297 -10.633 1 88.75 216 ARG A CA 1
ATOM 1626 C C . ARG A 1 216 ? 14.93 6.434 -9.844 1 88.75 216 ARG A C 1
ATOM 1628 O O . ARG A 1 216 ? 15.68 7.238 -10.398 1 88.75 216 ARG A O 1
ATOM 1635 N N . GLN A 1 217 ? 14.539 6.547 -8.625 1 80.62 217 GLN A N 1
ATOM 1636 C CA . GLN A 1 217 ? 15.086 7.508 -7.676 1 80.62 217 GLN A CA 1
ATOM 1637 C C . GLN A 1 217 ? 14.859 8.938 -8.148 1 80.62 217 GLN A C 1
ATOM 1639 O O . GLN A 1 217 ? 15.664 9.828 -7.859 1 80.62 217 GLN A O 1
ATOM 1644 N N . GLY A 1 218 ? 13.852 9.039 -8.914 1 85.38 218 GLY A N 1
ATOM 1645 C CA . GLY A 1 218 ? 13.484 10.367 -9.391 1 85.38 218 GLY A CA 1
ATOM 1646 C C . GLY A 1 218 ? 11.984 10.57 -9.492 1 85.38 218 GLY A C 1
ATOM 1647 O O . GLY A 1 218 ? 11.219 9.602 -9.5 1 85.38 218 GLY A O 1
ATOM 1648 N N . TYR A 1 219 ? 11.609 11.844 -9.516 1 84.56 219 TYR A N 1
ATOM 1649 C CA . TYR A 1 219 ? 10.203 12.203 -9.672 1 84.56 219 TYR A CA 1
ATOM 1650 C C . TYR A 1 219 ? 9.844 12.367 -11.141 1 84.56 219 TYR A C 1
ATOM 1652 O O . TYR A 1 219 ? 10.633 12.914 -11.922 1 84.56 219 TYR A O 1
ATOM 1660 N N . THR A 1 220 ? 8.719 11.766 -11.484 1 86.38 220 THR A N 1
ATOM 1661 C CA . THR A 1 220 ? 8.258 11.789 -12.867 1 86.38 220 THR A CA 1
ATOM 1662 C C . THR A 1 220 ? 6.734 11.883 -12.922 1 86.38 220 THR A C 1
ATOM 1664 O O . THR A 1 220 ? 6.078 12.047 -11.891 1 86.38 220 THR A O 1
ATOM 1667 N N . SER A 1 221 ? 6.102 12.016 -14.109 1 86.12 221 SER A N 1
ATOM 1668 C CA . SER A 1 221 ? 4.652 12.078 -14.281 1 86.12 221 SER A CA 1
ATOM 1669 C C . SER A 1 221 ? 4.211 11.32 -15.531 1 86.12 221 SER A C 1
ATOM 1671 O O . SER A 1 221 ? 4.996 11.141 -16.469 1 86.12 221 SER A O 1
ATOM 1673 N N . SER B 1 1 ? -22.875 12.555 3.072 1 63.91 1 SER B N 1
ATOM 1674 C CA . SER B 1 1 ? -23.312 11.164 3.229 1 63.91 1 SER B CA 1
ATOM 1675 C C . SER B 1 1 ? -22.188 10.195 2.889 1 63.91 1 SER B C 1
ATOM 1677 O O . SER B 1 1 ? -21.219 10.562 2.207 1 63.91 1 SER B O 1
ATOM 1679 N N . SER B 1 2 ? -22.25 9.062 3.414 1 69.31 2 SER B N 1
ATOM 1680 C CA . SER B 1 2 ? -21.25 8.016 3.18 1 69.31 2 SER B CA 1
ATOM 1681 C C . SER B 1 2 ? -21.141 7.688 1.695 1 69.31 2 SER B C 1
ATOM 1683 O O . SER B 1 2 ? -20.031 7.465 1.188 1 69.31 2 SER B O 1
ATOM 1685 N N . LYS B 1 3 ? -22.234 7.699 0.932 1 70.5 3 LYS B N 1
ATOM 1686 C CA . LYS B 1 3 ? -22.234 7.395 -0.496 1 70.5 3 LYS B CA 1
ATOM 1687 C C . LYS B 1 3 ? -21.5 8.469 -1.288 1 70.5 3 LYS B C 1
ATOM 1689 O O . LYS B 1 3 ? -20.766 8.164 -2.234 1 70.5 3 LYS B O 1
ATOM 1694 N N . ASP B 1 4 ? -21.719 9.578 -0.848 1 87.75 4 ASP B N 1
ATOM 1695 C CA . ASP B 1 4 ? -21.047 10.695 -1.512 1 87.75 4 ASP B CA 1
ATOM 1696 C C . ASP B 1 4 ? -19.531 10.641 -1.285 1 87.75 4 ASP B C 1
ATOM 1698 O O . ASP B 1 4 ? -18.766 10.898 -2.207 1 87.75 4 ASP B O 1
ATOM 1702 N N . LEU B 1 5 ? -19.188 10.195 -0.136 1 90.19 5 LEU B N 1
ATOM 1703 C CA . LEU B 1 5 ? -17.766 10.07 0.188 1 90.19 5 LEU B CA 1
ATOM 1704 C C . LEU B 1 5 ? -17.109 9.008 -0.687 1 90.19 5 LEU B C 1
ATOM 1706 O O . LEU B 1 5 ? -16.047 9.25 -1.27 1 90.19 5 LEU B O 1
ATOM 1710 N N . LYS B 1 6 ? -17.734 7.859 -0.789 1 90.75 6 LYS B N 1
ATOM 1711 C CA . LYS B 1 6 ? -17.172 6.758 -1.559 1 90.75 6 LYS B CA 1
ATOM 1712 C C . LYS B 1 6 ? -17.047 7.121 -3.035 1 90.75 6 LYS B C 1
ATOM 1714 O O . LYS B 1 6 ? -16.047 6.793 -3.686 1 90.75 6 LYS B O 1
ATOM 1719 N N . SER B 1 7 ? -18.062 7.793 -3.527 1 93.19 7 SER B N 1
ATOM 1720 C CA . SER B 1 7 ? -18.031 8.227 -4.922 1 93.19 7 SER B CA 1
ATOM 1721 C C . SER B 1 7 ? -16.906 9.219 -5.164 1 93.19 7 SER B C 1
ATOM 1723 O O . SER B 1 7 ? -16.172 9.109 -6.148 1 93.19 7 SER B O 1
ATOM 1725 N N . SER B 1 8 ? -16.766 10.18 -4.285 1 94.56 8 SER B N 1
ATOM 1726 C CA . SER B 1 8 ? -15.703 11.172 -4.398 1 94.56 8 SER B CA 1
ATOM 1727 C C . SER B 1 8 ? -14.32 10.531 -4.273 1 94.56 8 SER B C 1
ATOM 1729 O O . SER B 1 8 ? -13.391 10.906 -4.98 1 94.56 8 SER B O 1
ATOM 1731 N N . LEU B 1 9 ? -14.242 9.617 -3.383 1 95.62 9 LEU B N 1
ATOM 1732 C CA . LEU B 1 9 ? -12.969 8.93 -3.182 1 95.62 9 LEU B CA 1
ATOM 1733 C C . LEU B 1 9 ? -12.602 8.102 -4.41 1 95.62 9 LEU B C 1
ATOM 1735 O O . LEU B 1 9 ? -11.453 8.125 -4.859 1 95.62 9 LEU B O 1
ATOM 1739 N N . ARG B 1 10 ? -13.586 7.371 -4.953 1 93.44 10 ARG B N 1
ATOM 1740 C CA . ARG B 1 10 ? -13.336 6.598 -6.164 1 93.44 10 ARG B CA 1
ATOM 1741 C C . ARG B 1 10 ? -12.852 7.5 -7.297 1 93.44 10 ARG B C 1
ATOM 1743 O O . ARG B 1 10 ? -11.922 7.145 -8.023 1 93.44 10 ARG B O 1
ATOM 1750 N N . ALA B 1 11 ? -13.484 8.648 -7.414 1 93.81 11 ALA B N 1
ATOM 1751 C CA . ALA B 1 11 ? -13.109 9.594 -8.461 1 93.81 11 ALA B CA 1
ATOM 1752 C C . ALA B 1 11 ? -11.672 10.07 -8.281 1 93.81 11 ALA B C 1
ATOM 1754 O O . ALA B 1 11 ? -10.906 10.141 -9.25 1 93.81 11 ALA B O 1
ATOM 1755 N N . LEU B 1 12 ? -11.281 10.367 -7.09 1 94.88 12 LEU B N 1
ATOM 1756 C CA . LEU B 1 12 ? -9.922 10.812 -6.809 1 94.88 12 LEU B CA 1
ATOM 1757 C C . LEU B 1 12 ? -8.922 9.703 -7.074 1 94.88 12 LEU B C 1
ATOM 1759 O O . LEU B 1 12 ? -7.902 9.922 -7.73 1 94.88 12 LEU B O 1
ATOM 1763 N N . LEU B 1 13 ? -9.242 8.484 -6.582 1 94 13 LEU B N 1
ATOM 1764 C CA . LEU B 1 13 ? -8.305 7.371 -6.695 1 94 13 LEU B CA 1
ATOM 1765 C C . LEU B 1 13 ? -8.117 6.961 -8.156 1 94 13 LEU B C 1
ATOM 1767 O O . LEU B 1 13 ? -7.082 6.406 -8.523 1 94 13 LEU B O 1
ATOM 1771 N N . ARG B 1 14 ? -9.109 7.242 -8.992 1 91.94 14 ARG B N 1
ATOM 1772 C CA . ARG B 1 14 ? -8.977 6.992 -10.43 1 91.94 14 ARG B CA 1
ATOM 1773 C C . ARG B 1 14 ? -7.879 7.859 -11.031 1 91.94 14 ARG B C 1
ATOM 1775 O O . ARG B 1 14 ? -7.297 7.5 -12.062 1 91.94 14 ARG B O 1
ATOM 1782 N N . GLU B 1 15 ? -7.613 8.945 -10.414 1 93.88 15 GLU B N 1
ATOM 1783 C CA . GLU B 1 15 ? -6.625 9.883 -10.938 1 93.88 15 GLU B CA 1
ATOM 1784 C C . GLU B 1 15 ? -5.223 9.523 -10.453 1 93.88 15 GLU B C 1
ATOM 1786 O O . GLU B 1 15 ? -4.23 10.031 -10.992 1 93.88 15 GLU B O 1
ATOM 1791 N N . VAL B 1 16 ? -5.199 8.672 -9.453 1 94.12 16 VAL B N 1
ATOM 1792 C CA . VAL B 1 16 ? -3.914 8.266 -8.898 1 94.12 16 VAL B CA 1
ATOM 1793 C C . VAL B 1 16 ? -3.312 7.145 -9.742 1 94.12 16 VAL B C 1
ATOM 1795 O O . VAL B 1 16 ? -3.977 6.145 -10.016 1 94.12 16 VAL B O 1
ATOM 1798 N N . ALA B 1 17 ? -2.141 7.301 -10.32 1 93.69 17 ALA B N 1
ATOM 1799 C CA . ALA B 1 17 ? -1.456 6.227 -11.031 1 93.69 17 ALA B CA 1
ATOM 1800 C C . ALA B 1 17 ? -0.828 5.238 -10.047 1 93.69 17 ALA B C 1
ATOM 1802 O O . ALA B 1 17 ? -0.053 5.629 -9.172 1 93.69 17 ALA B O 1
ATOM 1803 N N . GLN B 1 18 ? -1.212 4.027 -10.188 1 94.94 18 GLN B N 1
ATOM 1804 C CA . GLN B 1 18 ? -0.742 2.984 -9.281 1 94.94 18 GLN B CA 1
ATOM 1805 C C . GLN B 1 18 ? -0.097 1.837 -10.055 1 94.94 18 GLN B C 1
ATOM 1807 O O . GLN B 1 18 ? -0.534 1.501 -11.156 1 94.94 18 GLN B O 1
ATOM 1812 N N . PRO B 1 19 ? 0.933 1.221 -9.492 1 95.69 19 PRO B N 1
ATOM 1813 C CA . PRO B 1 19 ? 1.471 0.018 -10.133 1 95.69 19 PRO B CA 1
ATOM 1814 C C . PRO B 1 19 ? 0.482 -1.146 -10.125 1 95.69 19 PRO B C 1
ATOM 1816 O O . PRO B 1 19 ? -0.412 -1.196 -9.273 1 95.69 19 PRO B O 1
ATOM 1819 N N . VAL B 1 20 ? 0.658 -1.986 -11.125 1 96.88 20 VAL B N 1
ATOM 1820 C CA . VAL B 1 20 ? -0.222 -3.145 -11.25 1 96.88 20 VAL B CA 1
ATOM 1821 C C . VAL B 1 20 ? 0.583 -4.426 -11.055 1 96.88 20 VAL B C 1
ATOM 1823 O O . VAL B 1 20 ? 1.682 -4.566 -11.594 1 96.88 20 VAL B O 1
ATOM 1826 N N . ALA B 1 21 ? 0.038 -5.352 -10.25 1 98.12 21 ALA B N 1
ATOM 1827 C CA . ALA B 1 21 ? 0.689 -6.637 -10.008 1 98.12 21 ALA B CA 1
ATOM 1828 C C . ALA B 1 21 ? -0.309 -7.785 -10.109 1 98.12 21 ALA B C 1
ATOM 1830 O O . ALA B 1 21 ? -1.521 -7.57 -10.031 1 98.12 21 ALA B O 1
ATOM 1831 N N . VAL B 1 22 ? 0.17 -8.961 -10.359 1 98.19 22 VAL B N 1
ATOM 1832 C CA . VAL B 1 22 ? -0.588 -10.203 -10.266 1 98.19 22 VAL B CA 1
ATOM 1833 C C . VAL B 1 22 ? 0.021 -11.102 -9.195 1 98.19 22 VAL B C 1
ATOM 1835 O O . VAL B 1 22 ? 1.207 -11.438 -9.258 1 98.19 22 VAL B O 1
ATOM 1838 N N . VAL B 1 23 ? -0.762 -11.445 -8.234 1 98.44 23 VAL B N 1
ATOM 1839 C CA . VAL B 1 23 ? -0.35 -12.422 -7.234 1 98.44 23 VAL B CA 1
ATOM 1840 C C . VAL B 1 23 ? -0.696 -13.836 -7.715 1 98.44 23 VAL B C 1
ATOM 1842 O O . VAL B 1 23 ? -1.804 -14.07 -8.203 1 98.44 23 VAL B O 1
ATOM 1845 N N . THR B 1 24 ? 0.27 -14.742 -7.668 1 97.38 24 THR B N 1
ATOM 1846 C CA . THR B 1 24 ? 0.046 -16.141 -8.016 1 97.38 24 THR B CA 1
ATOM 1847 C C . THR B 1 24 ? 0.341 -17.047 -6.828 1 97.38 24 THR B C 1
ATOM 1849 O O . THR B 1 24 ? 1.253 -16.781 -6.043 1 97.38 24 THR B O 1
ATOM 1852 N N . SER B 1 25 ? -0.381 -18.062 -6.648 1 96.19 25 SER B N 1
ATOM 1853 C CA . SER B 1 25 ? -0.229 -19.062 -5.59 1 96.19 25 SER B CA 1
ATOM 1854 C C . SER B 1 25 ? -0.749 -20.422 -6.031 1 96.19 25 SER B C 1
ATOM 1856 O O . SER B 1 25 ? -1.342 -20.547 -7.105 1 96.19 25 SER B O 1
ATOM 1858 N N . SER B 1 26 ? -0.372 -21.453 -5.227 1 91.44 26 SER B N 1
ATOM 1859 C CA . SER B 1 26 ? -0.799 -22.812 -5.535 1 91.44 26 SER B CA 1
ATOM 1860 C C . SER B 1 26 ? -2.213 -23.078 -5.031 1 91.44 26 SER B C 1
ATOM 1862 O O . SER B 1 26 ? -2.574 -22.641 -3.93 1 91.44 26 SER B O 1
ATOM 1864 N N . LYS B 1 27 ? -2.965 -23.766 -5.844 1 78.25 27 LYS B N 1
ATOM 1865 C CA . LYS B 1 27 ? -4.301 -24.188 -5.422 1 78.25 27 LYS B CA 1
ATOM 1866 C C . LYS B 1 27 ? -4.227 -25.297 -4.375 1 78.25 27 LYS B C 1
ATOM 1868 O O . LYS B 1 27 ? -5.188 -25.516 -3.641 1 78.25 27 LYS B O 1
ATOM 1873 N N . LYS B 1 28 ? -3.061 -26.141 -4.465 1 66.06 28 LYS B N 1
ATOM 1874 C CA . LYS B 1 28 ? -2.912 -27.375 -3.684 1 66.06 28 LYS B CA 1
ATOM 1875 C C . LYS B 1 28 ? -3.062 -27.094 -2.191 1 66.06 28 LYS B C 1
ATOM 1877 O O . LYS B 1 28 ? -3.457 -27.969 -1.427 1 66.06 28 LYS B O 1
ATOM 1882 N N . ALA B 1 29 ? -2.566 -25.922 -1.649 1 52.66 29 ALA B N 1
ATOM 1883 C CA . ALA B 1 29 ? -2.74 -25.828 -0.203 1 52.66 29 ALA B CA 1
ATOM 1884 C C . ALA B 1 29 ? -4.168 -26.188 0.204 1 52.66 29 ALA B C 1
ATOM 1886 O O . ALA B 1 29 ? -4.406 -26.625 1.33 1 52.66 29 ALA B O 1
ATOM 1887 N N . GLN B 1 30 ? -5.039 -25.938 -0.638 1 46.44 30 GLN B N 1
ATOM 1888 C CA . GLN B 1 30 ? -6.391 -26.406 -0.358 1 46.44 30 GLN B CA 1
ATOM 1889 C C . GLN B 1 30 ? -6.516 -27.906 -0.599 1 46.44 30 GLN B C 1
ATOM 1891 O O . GLN B 1 30 ? -7.246 -28.594 0.114 1 46.44 30 GLN B O 1
ATOM 1896 N N . ALA B 1 31 ? -5.938 -28.5 -1.683 1 45.25 31 ALA B N 1
ATOM 1897 C CA . ALA B 1 31 ? -6.281 -29.859 -2.133 1 45.25 31 ALA B CA 1
ATOM 1898 C C . ALA B 1 31 ? -5.461 -30.906 -1.392 1 45.25 31 ALA B C 1
ATOM 1900 O O . ALA B 1 31 ? -4.699 -31.656 -2.008 1 45.25 31 ALA B O 1
ATOM 1901 N N . LEU B 1 32 ? -4.812 -30.672 -0.205 1 40.09 32 LEU B N 1
ATOM 1902 C CA . LEU B 1 32 ? -4.145 -31.875 0.283 1 40.09 32 LEU B CA 1
ATOM 1903 C C . LEU B 1 32 ? -5.051 -33.094 0.146 1 40.09 32 LEU B C 1
ATOM 1905 O O . LEU B 1 32 ? -4.621 -34.219 0.382 1 40.09 32 LEU B O 1
ATOM 1909 N N . SER B 1 33 ? -6.336 -32.906 0.29 1 37.84 33 SER B N 1
ATOM 1910 C CA . SER B 1 33 ? -7.043 -34.156 0.441 1 37.84 33 SER B CA 1
ATOM 1911 C C . SER B 1 33 ? -7.18 -34.875 -0.896 1 37.84 33 SER B C 1
ATOM 1913 O O . SER B 1 33 ? -7.457 -36.094 -0.936 1 37.84 33 SER B O 1
ATOM 1915 N N . SER B 1 34 ? -7.648 -34.281 -2.012 1 41.88 34 SER B N 1
ATOM 1916 C CA . SER B 1 34 ? -8.125 -35.188 -3.045 1 41.88 34 SER B CA 1
ATOM 1917 C C . SER B 1 34 ? -7.012 -35.562 -4.016 1 41.88 34 SER B C 1
ATOM 1919 O O . SER B 1 34 ? -6.121 -34.75 -4.285 1 41.88 34 SER B O 1
ATOM 1921 N N . THR B 1 35 ? -6.734 -36.875 -4.289 1 40.16 35 THR B N 1
ATOM 1922 C CA . THR B 1 35 ? -5.871 -37.594 -5.234 1 40.16 35 THR B CA 1
ATOM 1923 C C . THR B 1 35 ? -5.848 -36.875 -6.578 1 40.16 35 THR B C 1
ATOM 1925 O O . THR B 1 35 ? -6.895 -36.625 -7.184 1 40.16 35 THR B O 1
ATOM 1928 N N . PRO B 1 36 ? -4.801 -36.094 -6.863 1 43.47 36 PRO B N 1
ATOM 1929 C CA . PRO B 1 36 ? -4.785 -35.438 -8.172 1 43.47 36 PRO B CA 1
ATOM 1930 C C . PRO B 1 36 ? -5.129 -36.406 -9.312 1 43.47 36 PRO B C 1
ATOM 1932 O O . PRO B 1 36 ? -4.711 -37.562 -9.305 1 43.47 36 PRO B O 1
ATOM 1935 N N . SER B 1 37 ? -6.344 -36.469 -9.766 1 44.59 37 SER B N 1
ATOM 1936 C CA . SER B 1 37 ? -6.492 -37.219 -11 1 44.59 37 SER B CA 1
ATOM 1937 C C . SER B 1 37 ? -5.469 -36.781 -12.047 1 44.59 37 SER B C 1
ATOM 1939 O O . SER B 1 37 ? -5.082 -35.625 -12.086 1 44.59 37 SER B O 1
ATOM 1941 N N . PRO B 1 38 ? -4.691 -37.688 -12.664 1 44.12 38 PRO B N 1
ATOM 1942 C CA . PRO B 1 38 ? -3.674 -37.438 -13.688 1 44.12 38 PRO B CA 1
ATOM 1943 C C . PRO B 1 38 ? -4.066 -36.344 -14.648 1 44.12 38 PRO B C 1
ATOM 1945 O O . PRO B 1 38 ? -3.193 -35.688 -15.234 1 44.12 38 PRO B O 1
ATOM 1948 N N . GLU B 1 39 ? -5.281 -36.25 -15.117 1 43.5 39 GLU B N 1
ATOM 1949 C CA . GLU B 1 39 ? -5.723 -35.406 -16.219 1 43.5 39 GLU B CA 1
ATOM 1950 C C . GLU B 1 39 ? -5.762 -33.938 -15.805 1 43.5 39 GLU B C 1
ATOM 1952 O O . GLU B 1 39 ? -6.164 -33.094 -16.594 1 43.5 39 GLU B O 1
ATOM 1957 N N . THR B 1 40 ? -5.77 -33.562 -14.594 1 46.84 40 THR B N 1
ATOM 1958 C CA . THR B 1 40 ? -5.977 -32.188 -14.227 1 46.84 40 THR B CA 1
ATOM 1959 C C . THR B 1 40 ? -4.793 -31.328 -14.672 1 46.84 40 THR B C 1
ATOM 1961 O O . THR B 1 40 ? -3.682 -31.484 -14.164 1 46.84 40 THR B O 1
ATOM 1964 N N . THR B 1 41 ? -4.82 -30.844 -15.867 1 51.28 41 THR B N 1
ATOM 1965 C CA . THR B 1 41 ? -3.873 -29.953 -16.531 1 51.28 41 THR B CA 1
ATOM 1966 C C . THR B 1 41 ? -3.289 -28.953 -15.539 1 51.28 41 THR B C 1
ATOM 1968 O O . THR B 1 41 ? -4 -28.438 -14.672 1 51.28 41 THR B O 1
ATOM 1971 N N . GLN B 1 42 ? -1.895 -29.016 -15.445 1 53.44 42 GLN B N 1
ATOM 1972 C CA . GLN B 1 42 ? -0.98 -28.25 -14.602 1 53.44 42 GLN B CA 1
ATOM 1973 C C . GLN B 1 42 ? -1.515 -26.844 -14.352 1 53.44 42 GLN B C 1
ATOM 1975 O O . GLN B 1 42 ? -1.303 -26.266 -13.281 1 53.44 42 GLN B O 1
ATOM 1980 N N . HIS B 1 43 ? -2.25 -26.266 -15.352 1 54.19 43 HIS B N 1
ATOM 1981 C CA . HIS B 1 43 ? -2.682 -24.875 -15.234 1 54.19 43 HIS B CA 1
ATOM 1982 C C . HIS B 1 43 ? -3.74 -24.719 -14.148 1 54.19 43 HIS B C 1
ATOM 1984 O O . HIS B 1 43 ? -3.914 -23.625 -13.594 1 54.19 43 HIS B O 1
ATOM 1990 N N . HIS B 1 44 ? -4.328 -25.891 -13.789 1 63 44 HIS B N 1
ATOM 1991 C CA . HIS B 1 44 ? -5.441 -25.859 -12.852 1 63 44 HIS B CA 1
ATOM 1992 C C . HIS B 1 44 ? -4.949 -25.906 -11.406 1 63 44 HIS B C 1
ATOM 1994 O O . HIS B 1 44 ? -5.75 -26 -10.477 1 63 44 HIS B O 1
ATOM 2000 N N . LEU B 1 45 ? -3.664 -25.562 -11.383 1 82.31 45 LEU B N 1
ATOM 2001 C CA . LEU B 1 45 ? -3.074 -25.781 -10.062 1 82.31 45 LEU B CA 1
ATOM 2002 C C . LEU B 1 45 ? -2.758 -24.453 -9.391 1 82.31 45 LEU B C 1
ATOM 2004 O O . LEU B 1 45 ? -2.365 -24.422 -8.219 1 82.31 45 LEU B O 1
ATOM 2008 N N . PHE B 1 46 ? -3.133 -23.406 -10.148 1 92.38 46 PHE B N 1
ATOM 2009 C CA . PHE B 1 46 ? -2.676 -22.141 -9.594 1 92.38 46 PHE B CA 1
ATOM 2010 C C . PHE B 1 46 ? -3.824 -21.141 -9.516 1 92.38 46 PHE B C 1
ATOM 2012 O O . PHE B 1 46 ? -4.801 -21.25 -10.258 1 92.38 46 PHE B O 1
ATOM 2019 N N . HIS B 1 47 ? -3.777 -20.312 -8.555 1 92.56 47 HIS B N 1
ATOM 2020 C CA . HIS B 1 47 ? -4.602 -19.109 -8.461 1 92.56 47 HIS B CA 1
ATOM 2021 C C . HIS B 1 47 ? -3.803 -17.859 -8.836 1 92.56 47 HIS B C 1
ATOM 2023 O O . HIS B 1 47 ? -2.605 -17.781 -8.555 1 92.56 47 HIS B O 1
ATOM 2029 N N . GLY B 1 48 ? -4.457 -16.953 -9.562 1 95.94 48 GLY B N 1
ATOM 2030 C CA . GLY B 1 48 ? -3.908 -15.633 -9.828 1 95.94 48 GLY B CA 1
ATOM 2031 C C . GLY B 1 48 ? -4.914 -14.516 -9.633 1 95.94 48 GLY B C 1
ATOM 2032 O O . GLY B 1 48 ? -6.105 -14.695 -9.891 1 95.94 48 GLY B O 1
ATOM 2033 N N . ALA B 1 49 ? -4.496 -13.414 -9.195 1 96.75 49 ALA B N 1
ATOM 2034 C CA . ALA B 1 49 ? -5.367 -12.258 -9.008 1 96.75 49 ALA B CA 1
ATOM 2035 C C . ALA B 1 49 ? -4.617 -10.953 -9.273 1 96.75 49 ALA B C 1
ATOM 2037 O O . ALA B 1 49 ? -3.49 -10.773 -8.805 1 96.75 49 ALA B O 1
ATOM 2038 N N . THR B 1 50 ? -5.238 -10.094 -10.055 1 96.94 50 THR B N 1
ATOM 2039 C CA . THR B 1 50 ? -4.691 -8.758 -10.305 1 96.94 50 THR B CA 1
ATOM 2040 C C . THR B 1 50 ? -4.984 -7.828 -9.133 1 96.94 50 THR B C 1
ATOM 2042 O O . THR B 1 50 ? -6.078 -7.867 -8.555 1 96.94 50 THR B O 1
ATOM 2045 N N . LEU B 1 51 ? -4.008 -7.031 -8.75 1 95.94 51 LEU B N 1
ATOM 2046 C CA . LEU B 1 51 ? -4.219 -6.027 -7.715 1 95.94 51 LEU B CA 1
ATOM 2047 C C . LEU B 1 51 ? -3.402 -4.77 -8 1 95.94 51 LEU B C 1
ATOM 2049 O O . LEU B 1 51 ? -2.395 -4.828 -8.711 1 95.94 51 LEU B O 1
ATOM 2053 N N . SER B 1 52 ? -3.84 -3.641 -7.469 1 95.56 52 SER B N 1
ATOM 2054 C CA . SER B 1 52 ? -3.131 -2.369 -7.566 1 95.56 52 SER B CA 1
ATOM 2055 C C . SER B 1 52 ? -2.863 -1.779 -6.188 1 95.56 52 SER B C 1
ATOM 2057 O O . SER B 1 52 ? -2.502 -0.607 -6.066 1 95.56 52 SER B O 1
ATOM 2059 N N . SER B 1 53 ? -3.119 -2.529 -5.16 1 96.44 53 SER B N 1
ATOM 2060 C CA . SER B 1 53 ? -2.973 -2.066 -3.783 1 96.44 53 SER B CA 1
ATOM 2061 C C . SER B 1 53 ? -1.608 -2.443 -3.217 1 96.44 53 SER B C 1
ATOM 2063 O O . SER B 1 53 ? -1.365 -2.293 -2.018 1 96.44 53 SER B 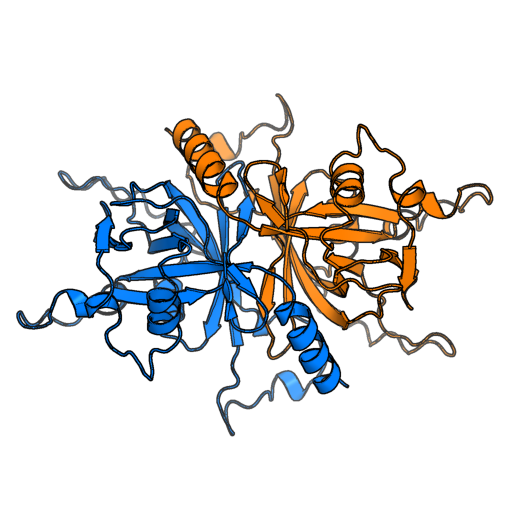O 1
ATOM 2065 N N . PHE B 1 54 ? -0.708 -2.947 -3.977 1 95.38 54 PHE B N 1
ATOM 2066 C CA . PHE B 1 54 ? 0.61 -3.416 -3.568 1 95.38 54 PHE B CA 1
ATOM 2067 C C . PHE B 1 54 ? 1.488 -2.25 -3.129 1 95.38 54 PHE B C 1
ATOM 2069 O O . PHE B 1 54 ? 1.499 -1.198 -3.773 1 95.38 54 PHE B O 1
ATOM 2076 N N . SER B 1 55 ? 2.205 -2.438 -1.999 1 97.25 55 SER B N 1
ATOM 2077 C CA . SER B 1 55 ? 3.199 -1.458 -1.569 1 97.25 55 SER B CA 1
ATOM 2078 C C . SER B 1 55 ? 4.301 -2.113 -0.744 1 97.25 55 SER B C 1
ATOM 2080 O O . SER B 1 55 ? 4.039 -3.043 0.021 1 97.25 55 SER B O 1
ATOM 2082 N N . SER B 1 56 ? 5.531 -1.655 -0.972 1 97.31 56 SER B N 1
ATOM 2083 C CA . SER B 1 56 ? 6.598 -1.995 -0.036 1 97.31 56 SER B CA 1
ATOM 2084 C C . SER B 1 56 ? 6.457 -1.216 1.268 1 97.31 56 SER B C 1
ATOM 2086 O O . SER B 1 56 ? 6.328 0.01 1.253 1 97.31 56 SER B O 1
ATOM 2088 N N . ILE B 1 57 ? 6.52 -1.943 2.445 1 97.25 57 ILE B N 1
ATOM 2089 C CA . ILE B 1 57 ? 6.156 -1.253 3.678 1 97.25 57 ILE B CA 1
ATOM 2090 C C . ILE B 1 57 ? 7.32 -1.313 4.664 1 97.25 57 ILE B C 1
ATOM 2092 O O . ILE B 1 57 ? 7.332 -0.596 5.668 1 97.25 57 ILE B O 1
ATOM 2096 N N . SER B 1 58 ? 8.281 -2.135 4.438 1 95.44 58 SER B N 1
ATOM 2097 C CA . SER B 1 58 ? 9.461 -2.207 5.289 1 95.44 58 SER B CA 1
ATOM 2098 C C . SER B 1 58 ? 10.648 -2.801 4.535 1 95.44 58 SER B C 1
ATOM 2100 O O . SER B 1 58 ? 10.484 -3.713 3.725 1 95.44 58 SER B O 1
ATOM 2102 N N . MET B 1 59 ? 11.773 -2.316 4.77 1 92.56 59 MET B N 1
ATOM 2103 C CA . MET B 1 59 ? 13 -2.902 4.238 1 92.56 59 MET B CA 1
ATOM 2104 C C . MET B 1 59 ? 13.836 -3.527 5.352 1 92.56 59 MET B C 1
ATOM 2106 O O . MET B 1 59 ? 14.547 -4.508 5.125 1 92.56 59 MET B O 1
ATOM 2110 N N . ASP B 1 60 ? 13.688 -2.881 6.496 1 88.06 60 ASP B N 1
ATOM 2111 C CA . ASP B 1 60 ? 14.453 -3.33 7.656 1 88.06 60 ASP B CA 1
ATOM 2112 C C . ASP B 1 60 ? 13.539 -3.545 8.867 1 88.06 60 ASP B C 1
ATOM 2114 O O . ASP B 1 60 ? 12.578 -2.799 9.062 1 88.06 60 ASP B O 1
ATOM 2118 N N . PRO B 1 61 ? 13.82 -4.602 9.711 1 87.44 61 PRO B N 1
ATOM 2119 C CA . PRO B 1 61 ? 14.875 -5.613 9.609 1 87.44 61 PRO B CA 1
ATOM 2120 C C . PRO B 1 61 ? 14.617 -6.629 8.5 1 87.44 61 PRO B C 1
ATOM 2122 O O . PRO B 1 61 ? 15.547 -7.27 8.016 1 87.44 61 PRO B O 1
ATOM 2125 N N . HIS B 1 62 ? 13.289 -6.832 8.164 1 88.56 62 HIS B N 1
ATOM 2126 C CA . HIS B 1 62 ? 12.93 -7.707 7.051 1 88.56 62 HIS B CA 1
ATOM 2127 C C . HIS B 1 62 ? 12.141 -6.957 5.988 1 88.56 62 HIS B C 1
ATOM 2129 O O . HIS B 1 62 ? 11.297 -6.117 6.312 1 88.56 62 HIS B O 1
ATOM 2135 N N . PRO B 1 63 ? 12.445 -7.316 4.77 1 95 63 PRO B N 1
ATOM 2136 C CA . PRO B 1 63 ? 11.625 -6.703 3.723 1 95 63 PRO B CA 1
ATOM 2137 C C . PRO B 1 63 ? 10.18 -7.207 3.732 1 95 63 PRO B C 1
ATOM 2139 O O . PRO B 1 63 ? 9.945 -8.414 3.648 1 95 63 PRO B O 1
ATOM 2142 N N . LEU B 1 64 ? 9.281 -6.289 3.869 1 96.44 64 LEU B N 1
ATOM 2143 C CA . LEU B 1 64 ? 7.855 -6.613 3.922 1 96.44 64 LEU B CA 1
ATOM 2144 C C . LEU B 1 64 ? 7.086 -5.852 2.85 1 96.44 64 LEU B C 1
ATOM 2146 O O . LEU B 1 64 ? 7.391 -4.691 2.564 1 96.44 64 LEU B O 1
ATOM 2150 N N . VAL B 1 65 ? 6.09 -6.512 2.264 1 98.19 65 VAL B N 1
ATOM 2151 C CA . VAL B 1 65 ? 5.141 -5.898 1.343 1 98.19 65 VAL B CA 1
ATOM 2152 C C . VAL B 1 65 ? 3.713 -6.125 1.841 1 98.19 65 VAL B C 1
ATOM 2154 O O . VAL B 1 65 ? 3.467 -7.027 2.645 1 98.19 65 VAL B O 1
ATOM 2157 N N . ALA B 1 66 ? 2.832 -5.242 1.423 1 98.44 66 ALA B N 1
ATOM 2158 C CA . ALA B 1 66 ? 1.423 -5.359 1.784 1 98.44 66 ALA B CA 1
ATOM 2159 C C . ALA B 1 66 ? 0.528 -5.227 0.555 1 98.44 66 ALA B C 1
ATOM 2161 O O . ALA B 1 66 ? 0.889 -4.555 -0.413 1 98.44 66 ALA B O 1
ATOM 2162 N N . PHE B 1 67 ? -0.62 -5.875 0.587 1 98.56 67 PHE B N 1
ATOM 2163 C CA . PHE B 1 67 ? -1.66 -5.758 -0.427 1 98.56 67 PHE B CA 1
ATOM 2164 C C . PHE B 1 67 ? -3.006 -6.211 0.123 1 98.56 67 PHE B C 1
ATOM 2166 O O . PHE B 1 67 ? -3.062 -6.973 1.094 1 98.56 67 PHE B O 1
ATOM 2173 N N . ALA B 1 68 ? -4.031 -5.715 -0.483 1 98.12 68 ALA B N 1
ATOM 2174 C CA . ALA B 1 68 ? -5.379 -6.066 -0.046 1 98.12 68 ALA B CA 1
ATOM 2175 C C . ALA B 1 68 ? -6.098 -6.902 -1.104 1 98.12 68 ALA B C 1
ATOM 2177 O O . ALA B 1 68 ? -5.871 -6.723 -2.303 1 98.12 68 ALA B O 1
ATOM 2178 N N . LEU B 1 69 ? -6.875 -7.801 -0.617 1 96.69 69 LEU B N 1
ATOM 2179 C CA . LEU B 1 69 ? -7.73 -8.617 -1.474 1 96.69 69 LEU B CA 1
ATOM 2180 C C . LEU B 1 69 ? -9.18 -8.562 -1.005 1 96.69 69 LEU B C 1
ATOM 2182 O O . LEU B 1 69 ? -9.445 -8.516 0.198 1 96.69 69 LEU B O 1
ATOM 2186 N N . ARG B 1 70 ? -10.039 -8.594 -1.991 1 93.56 70 ARG B N 1
ATOM 2187 C CA . ARG B 1 70 ? -11.453 -8.711 -1.655 1 93.56 70 ARG B CA 1
ATOM 2188 C C . ARG B 1 70 ? -11.773 -10.094 -1.096 1 93.56 70 ARG B C 1
ATOM 2190 O O . ARG B 1 70 ? -11.195 -11.094 -1.528 1 93.56 70 ARG B O 1
ATOM 2197 N N . VAL B 1 71 ? -12.695 -10.148 -0.152 1 91.81 71 VAL B N 1
ATOM 2198 C CA . VAL B 1 71 ? -13.203 -11.414 0.375 1 91.81 71 VAL B CA 1
ATOM 2199 C C . VAL B 1 71 ? -14.727 -11.43 0.294 1 91.81 71 VAL B C 1
ATOM 2201 O O . VAL B 1 71 ? -15.383 -10.398 0.499 1 91.81 71 VAL B O 1
ATOM 2204 N N . PRO B 1 72 ? -15.32 -12.531 0.017 1 89.25 72 PRO B N 1
ATOM 2205 C CA . PRO B 1 72 ? -14.633 -13.797 -0.276 1 89.25 72 PRO B CA 1
ATOM 2206 C C . PRO B 1 72 ? -14 -13.812 -1.664 1 89.25 72 PRO B C 1
ATOM 2208 O O . PRO B 1 72 ? -14.453 -13.102 -2.564 1 89.25 72 PRO B O 1
ATOM 2211 N N . SER B 1 73 ? -12.836 -14.438 -1.855 1 90.56 73 SER B N 1
ATOM 2212 C CA . SER B 1 73 ? -12.18 -14.727 -3.125 1 90.56 73 SER B CA 1
ATOM 2213 C C . SER B 1 73 ? -11.281 -15.953 -3.01 1 90.56 73 SER B C 1
ATOM 2215 O O . SER B 1 73 ? -10.844 -16.312 -1.913 1 90.56 73 SER B O 1
ATOM 2217 N N . ARG B 1 74 ? -11.039 -16.641 -4.105 1 89.31 74 ARG B N 1
ATOM 2218 C CA . ARG B 1 74 ? -10.219 -17.844 -4.117 1 89.31 74 ARG B CA 1
ATOM 2219 C C . ARG B 1 74 ? -8.805 -17.547 -3.643 1 89.31 74 ARG B C 1
ATOM 2221 O O . ARG B 1 74 ? -8.242 -18.297 -2.84 1 89.31 74 ARG B O 1
ATOM 2228 N N . MET B 1 75 ? -8.242 -16.5 -4.105 1 94.12 75 MET B N 1
ATOM 2229 C CA . MET B 1 75 ? -6.879 -16.141 -3.725 1 94.12 75 MET B CA 1
ATOM 2230 C C . MET B 1 75 ? -6.789 -15.836 -2.236 1 94.12 75 MET B C 1
ATOM 2232 O O . MET B 1 75 ? -5.883 -16.312 -1.551 1 94.12 75 MET B O 1
ATOM 2236 N N . ALA B 1 76 ? -7.727 -15.031 -1.758 1 94.44 76 ALA B N 1
ATOM 2237 C CA . ALA B 1 76 ? -7.719 -14.703 -0.335 1 94.44 76 ALA B CA 1
ATOM 2238 C C . ALA B 1 76 ? -7.836 -15.961 0.521 1 94.44 76 ALA B C 1
ATOM 2240 O O . ALA B 1 76 ? -7.156 -16.094 1.541 1 94.44 76 ALA B O 1
ATOM 2241 N N . THR B 1 77 ? -8.695 -16.844 0.146 1 92.56 77 THR B N 1
ATOM 2242 C CA . THR B 1 77 ? -8.883 -18.109 0.867 1 92.56 77 THR B CA 1
ATOM 2243 C C . THR B 1 77 ? -7.582 -18.906 0.902 1 92.56 77 THR B C 1
ATOM 2245 O O . THR B 1 77 ? -7.184 -19.406 1.956 1 92.56 77 THR B O 1
ATOM 2248 N N . THR B 1 78 ? -6.957 -18.953 -0.221 1 92.81 78 THR B N 1
ATOM 2249 C CA . THR B 1 78 ? -5.695 -19.688 -0.326 1 92.81 78 THR B CA 1
ATOM 2250 C C . THR B 1 78 ? -4.645 -19.078 0.593 1 92.81 78 THR B C 1
ATOM 2252 O O . THR B 1 78 ? -3.992 -19.781 1.361 1 92.81 78 THR B O 1
ATOM 2255 N N . LEU B 1 79 ? -4.484 -17.797 0.577 1 95.19 79 LEU B N 1
ATOM 2256 C CA . LEU B 1 79 ? -3.439 -17.125 1.353 1 95.19 79 LEU B CA 1
ATOM 2257 C C . LEU B 1 79 ? -3.76 -17.172 2.844 1 95.19 79 LEU B C 1
ATOM 2259 O O . LEU B 1 79 ? -2.855 -17.266 3.676 1 95.19 79 LEU B O 1
ATOM 2263 N N . THR B 1 80 ? -5.031 -17.094 3.189 1 92.25 80 THR B N 1
ATOM 2264 C CA . THR B 1 80 ? -5.438 -17.219 4.586 1 92.25 80 THR B CA 1
ATOM 2265 C C . THR B 1 80 ? -5.039 -18.578 5.137 1 92.25 80 THR B C 1
ATOM 2267 O O . THR B 1 80 ? -4.574 -18.688 6.273 1 92.25 80 THR B O 1
ATOM 2270 N N . ALA B 1 81 ? -5.188 -19.578 4.359 1 89.88 81 ALA B N 1
ATOM 2271 C CA . ALA B 1 81 ? -4.871 -20.953 4.781 1 89.88 81 ALA B CA 1
ATOM 2272 C C . ALA B 1 81 ? -3.365 -21.125 4.961 1 89.88 81 ALA B C 1
ATOM 2274 O O . ALA B 1 81 ? -2.924 -21.938 5.781 1 89.88 81 ALA B O 1
ATOM 2275 N N . LEU B 1 82 ? -2.607 -20.406 4.223 1 88.38 82 LEU B N 1
ATOM 2276 C CA . LEU B 1 82 ? -1.156 -20.547 4.242 1 88.38 82 LEU B CA 1
ATOM 2277 C C . LEU B 1 82 ? -0.535 -19.641 5.305 1 88.38 82 LEU B C 1
ATOM 2279 O O . LEU B 1 82 ? 0.614 -19.859 5.703 1 88.38 82 LEU B O 1
ATOM 2283 N N . ALA B 1 83 ? -1.285 -18.641 5.723 1 86.12 83 ALA B N 1
ATOM 2284 C CA . ALA B 1 83 ? -0.779 -17.672 6.695 1 86.12 83 ALA B CA 1
ATOM 2285 C C . ALA B 1 83 ? -0.562 -18.344 8.055 1 86.12 83 ALA B C 1
ATOM 2287 O O . ALA B 1 83 ? -1.29 -19.266 8.43 1 86.12 83 ALA B O 1
ATOM 2288 N N . PRO B 1 84 ? 0.492 -17.828 8.719 1 77.19 84 PRO B N 1
ATOM 2289 C CA . PRO B 1 84 ? 0.681 -18.391 10.062 1 77.19 84 PRO B CA 1
ATOM 2290 C C . PRO B 1 84 ? -0.443 -18.016 11.023 1 77.19 84 PRO B C 1
ATOM 2292 O O . PRO B 1 84 ? -1.095 -16.984 10.844 1 77.19 84 PRO B O 1
ATOM 2295 N N . THR B 1 85 ? -0.839 -18.875 11.891 1 61.97 85 THR B N 1
ATOM 2296 C CA . THR B 1 85 ? -1.813 -18.594 12.938 1 61.97 85 THR B CA 1
ATOM 2297 C C . THR B 1 85 ? -1.195 -17.719 14.023 1 61.97 85 THR B C 1
ATOM 2299 O O . THR B 1 85 ? 0.001 -17.812 14.305 1 61.97 85 THR B O 1
ATOM 2302 N N . PRO B 1 86 ? -1.889 -16.5 14.391 1 52.66 86 PRO B N 1
ATOM 2303 C CA . PRO B 1 86 ? -1.302 -15.672 15.445 1 52.66 86 PRO B CA 1
ATOM 2304 C C . PRO B 1 86 ? -0.617 -16.5 16.531 1 52.66 86 PRO B C 1
ATOM 2306 O O . PRO B 1 86 ? 0.394 -16.062 17.094 1 52.66 86 PRO B O 1
ATOM 2309 N N . PHE B 1 87 ? -1.286 -17.531 17 1 45.16 87 PHE B N 1
ATOM 2310 C CA . PHE B 1 87 ? -0.812 -18.375 18.094 1 45.16 87 PHE B CA 1
ATOM 2311 C C . PHE B 1 87 ? 0.245 -19.359 17.594 1 45.16 87 PHE B C 1
ATOM 2313 O O . PHE B 1 87 ? 0.763 -20.156 18.375 1 45.16 87 PHE B O 1
ATOM 2320 N N . SER B 1 88 ? 0.383 -19.391 16.5 1 40.91 88 SER B N 1
ATOM 2321 C CA . SER B 1 88 ? 1.334 -20.422 16.078 1 40.91 88 SER B CA 1
ATOM 2322 C C . SER B 1 88 ? 2.768 -20 16.391 1 40.91 88 SER B C 1
ATOM 2324 O O . SER B 1 88 ? 3.4 -19.312 15.594 1 40.91 88 SER B O 1
ATOM 2326 N N . ARG B 1 89 ? 3.029 -19.438 17.688 1 37.72 89 ARG B N 1
ATOM 2327 C CA . ARG B 1 89 ? 4.406 -19.578 18.156 1 37.72 89 ARG B CA 1
ATOM 2328 C C . ARG B 1 89 ? 5 -20.906 17.688 1 37.72 89 ARG B C 1
ATOM 2330 O O . ARG B 1 89 ? 4.734 -21.953 18.297 1 37.72 89 ARG B O 1
ATOM 2337 N N . SER B 1 90 ? 4.891 -21.219 16.484 1 34.94 90 SER B N 1
ATOM 2338 C CA . SER B 1 90 ? 5.352 -22.562 16.172 1 34.94 90 SER B CA 1
ATOM 2339 C C . SER B 1 90 ? 6.641 -22.891 16.922 1 34.94 90 SER B C 1
ATOM 2341 O O . SER B 1 90 ? 7.676 -22.266 16.688 1 34.94 90 SER B O 1
ATOM 2343 N N . SER B 1 91 ? 6.445 -23.172 18.172 1 36.16 91 SER B N 1
ATOM 2344 C CA . SER B 1 91 ? 7.375 -24.078 18.828 1 36.16 91 SER B CA 1
ATOM 2345 C C . SER B 1 91 ? 7.754 -25.25 17.922 1 36.16 91 SER B C 1
ATOM 2347 O O . SER B 1 91 ? 8.367 -26.219 18.375 1 36.16 91 SER B O 1
ATOM 2349 N N . LEU B 1 92 ? 6.98 -25.438 16.938 1 37 92 LEU B N 1
ATOM 2350 C CA . LEU B 1 92 ? 7.453 -26.672 16.312 1 37 92 LEU B CA 1
ATOM 2351 C C . LEU B 1 92 ? 8.906 -26.531 15.875 1 37 92 LEU B C 1
ATOM 2353 O O . LEU B 1 92 ? 9.312 -25.469 15.383 1 37 92 LEU B O 1
ATOM 2357 N N . PRO B 1 93 ? 9.695 -27.406 16.406 1 34.69 93 PRO B N 1
ATOM 2358 C CA . PRO B 1 93 ? 11.094 -27.484 15.992 1 34.69 93 PRO B CA 1
ATOM 2359 C C . PRO B 1 93 ? 11.289 -27.219 14.5 1 34.69 93 PRO B C 1
ATOM 2361 O O . PRO B 1 93 ? 10.398 -27.5 13.695 1 34.69 93 PRO B O 1
ATOM 2364 N N . PRO B 1 94 ? 12.062 -26.203 14.172 1 36.34 94 PRO B N 1
ATOM 2365 C CA . PRO B 1 94 ? 12.375 -26.188 12.742 1 36.34 94 PRO B CA 1
ATOM 2366 C C . PRO B 1 94 ? 12.195 -27.547 12.078 1 36.34 94 PRO B C 1
ATOM 2368 O O . PRO B 1 94 ? 12.648 -28.562 12.617 1 36.34 94 PRO B O 1
ATOM 2371 N N . ARG B 1 95 ? 11.086 -27.828 11.57 1 35.19 95 ARG B N 1
ATOM 2372 C CA . ARG B 1 95 ? 11.109 -29.125 10.906 1 35.19 95 ARG B CA 1
ATOM 2373 C C . ARG B 1 95 ? 12.516 -29.469 10.422 1 35.19 95 ARG B C 1
ATOM 2375 O O . ARG B 1 95 ? 13.18 -28.641 9.805 1 35.19 95 ARG B O 1
ATOM 2382 N N . GLN B 1 96 ? 13.102 -30.375 10.977 1 35.59 96 GLN B N 1
ATOM 2383 C CA . GLN B 1 96 ? 14.375 -30.922 10.523 1 35.59 96 GLN B CA 1
ATOM 2384 C C . GLN B 1 96 ? 14.469 -30.906 9 1 35.59 96 GLN B C 1
ATOM 2386 O O . GLN B 1 96 ? 13.492 -31.203 8.312 1 35.59 96 GLN B O 1
ATOM 2391 N N . PRO B 1 97 ? 15.422 -30.141 8.367 1 35.47 97 PRO B N 1
ATOM 2392 C CA . PRO B 1 97 ? 15.617 -30.344 6.93 1 35.47 97 PRO B CA 1
ATOM 2393 C C . PRO B 1 97 ? 15.367 -31.781 6.496 1 35.47 97 PRO B C 1
ATOM 2395 O O . PRO B 1 97 ? 15.953 -32.719 7.062 1 35.47 97 PRO B O 1
ATOM 2398 N N . SER B 1 98 ? 14.227 -32.281 6.402 1 36.56 98 SER B N 1
ATOM 2399 C CA . SER B 1 98 ? 14.312 -33.625 5.887 1 36.56 98 SER B CA 1
ATOM 2400 C C . SER B 1 98 ? 15.461 -33.781 4.902 1 36.56 98 SER B C 1
ATOM 2402 O O . SER B 1 98 ? 15.938 -32.781 4.34 1 36.56 98 SER B O 1
ATOM 2404 N N . SER B 1 99 ? 16.078 -34.969 4.738 1 37.56 99 SER B N 1
ATOM 2405 C CA . SER B 1 99 ? 17.297 -35.281 3.988 1 37.56 99 SER B CA 1
ATOM 2406 C C . SER B 1 99 ? 17.469 -34.344 2.805 1 37.56 99 SER B C 1
ATOM 2408 O O . SER B 1 99 ? 18.531 -33.719 2.631 1 37.56 99 SER B O 1
ATOM 2410 N N . GLY B 1 100 ? 17.016 -34.688 1.531 1 39.44 100 GLY B N 1
ATOM 2411 C CA . GLY B 1 100 ? 17.297 -34.125 0.22 1 39.44 100 GLY B CA 1
ATOM 2412 C C . GLY B 1 100 ? 16.734 -32.719 0.033 1 39.44 100 GLY B C 1
ATOM 2413 O O . GLY B 1 100 ? 17.031 -32.062 -0.952 1 39.44 100 GLY B O 1
ATOM 2414 N N . GLY B 1 101 ? 15.352 -32.438 0.235 1 38.5 101 GLY B N 1
ATOM 2415 C CA . GLY B 1 101 ? 14.656 -31.219 -0.112 1 38.5 101 GLY B CA 1
ATOM 2416 C C . GLY B 1 101 ? 14.898 -30.094 0.886 1 38.5 101 GLY B C 1
ATOM 2417 O O . GLY B 1 101 ? 15.203 -30.359 2.051 1 38.5 101 GLY B O 1
ATOM 2418 N N . THR B 1 102 ? 15.648 -29.031 0.6 1 42.44 102 THR B N 1
ATOM 2419 C CA . THR B 1 102 ? 15.953 -27.844 1.371 1 42.44 102 THR B CA 1
ATOM 2420 C C . THR B 1 102 ? 14.781 -27.469 2.281 1 42.44 102 THR B C 1
ATOM 2422 O O . THR B 1 102 ? 13.648 -27.344 1.819 1 42.44 102 THR B O 1
ATOM 2425 N N . ASP B 1 103 ? 14.586 -27.891 3.498 1 46.31 103 ASP B N 1
ATOM 2426 C CA . ASP B 1 103 ? 13.719 -27.703 4.656 1 46.31 103 ASP B CA 1
ATOM 2427 C C . ASP B 1 103 ? 13.18 -26.281 4.715 1 46.31 103 ASP B C 1
ATOM 2429 O O . ASP B 1 103 ? 12.805 -25.797 5.785 1 46.31 103 ASP B O 1
ATOM 2433 N N . ARG B 1 104 ? 13.531 -25.453 3.766 1 59.62 104 ARG B N 1
ATOM 2434 C CA . ARG B 1 104 ? 13.055 -24.078 3.83 1 59.62 104 ARG B CA 1
ATOM 2435 C C . ARG B 1 104 ? 11.547 -24.016 3.609 1 59.62 104 ARG B C 1
ATOM 2437 O O . ARG B 1 104 ? 11.008 -24.703 2.742 1 59.62 104 ARG B O 1
ATOM 2444 N N . ASP B 1 105 ? 10.719 -23.688 4.613 1 71.81 105 ASP B N 1
ATOM 2445 C CA . ASP B 1 105 ? 9.289 -23.438 4.457 1 71.81 105 ASP B CA 1
ATOM 2446 C C . ASP B 1 105 ? 9.008 -22.719 3.133 1 71.81 105 ASP B C 1
ATOM 2448 O O . ASP B 1 105 ? 9.625 -2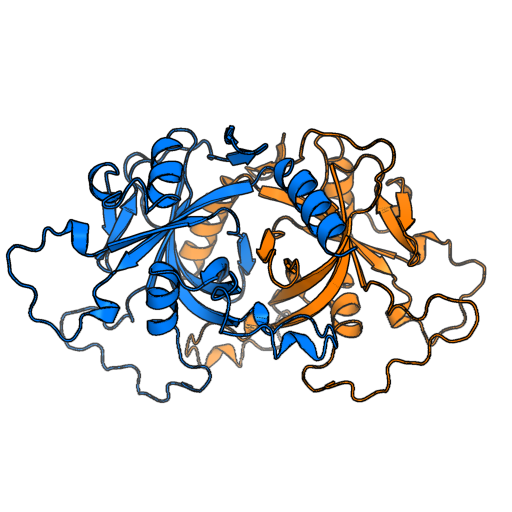1.703 2.818 1 71.81 105 ASP B O 1
ATOM 2452 N N . PRO B 1 106 ? 8.32 -23.484 2.305 1 83.5 106 PRO B N 1
ATOM 2453 C CA . PRO B 1 106 ? 8.055 -22.922 0.982 1 83.5 106 PRO B CA 1
ATOM 2454 C C . PRO B 1 106 ? 7.367 -21.562 1.056 1 83.5 106 PRO B C 1
ATOM 2456 O O . PRO B 1 106 ? 6.695 -21.25 2.047 1 83.5 106 PRO B O 1
ATOM 2459 N N . THR B 1 107 ? 7.578 -20.766 -0.028 1 92.88 107 THR B N 1
ATOM 2460 C CA . THR B 1 107 ? 6.895 -19.484 -0.133 1 92.88 107 THR B CA 1
ATOM 2461 C C . THR B 1 107 ? 5.414 -19.688 -0.432 1 92.88 107 THR B C 1
ATOM 2463 O O . THR B 1 107 ? 5.008 -20.75 -0.918 1 92.88 107 THR B O 1
ATOM 2466 N N . HIS B 1 108 ? 4.652 -18.766 -0.058 1 94.38 108 HIS B N 1
ATOM 2467 C CA . HIS B 1 108 ? 3.199 -18.859 -0.144 1 94.38 108 HIS B CA 1
ATOM 2468 C C . HIS B 1 108 ? 2.688 -18.297 -1.469 1 94.38 108 HIS B C 1
ATOM 2470 O O . HIS B 1 108 ? 1.639 -18.719 -1.959 1 94.38 108 HIS B O 1
ATOM 2476 N N . LEU B 1 109 ? 3.395 -17.375 -2.031 1 97.62 109 LEU B N 1
ATOM 2477 C CA . LEU B 1 109 ? 2.916 -16.656 -3.205 1 97.62 109 LEU B CA 1
ATOM 2478 C C . LEU B 1 109 ? 4.078 -16.016 -3.961 1 97.62 109 LEU B C 1
ATOM 2480 O O . LEU B 1 109 ? 5.18 -15.891 -3.424 1 97.62 109 LEU B O 1
ATOM 2484 N N . VAL B 1 110 ? 3.826 -15.711 -5.211 1 98.38 110 VAL B N 1
ATOM 2485 C CA . VAL B 1 110 ? 4.703 -14.852 -5.996 1 98.38 110 VAL B CA 1
ATOM 2486 C C . VAL B 1 110 ? 3.953 -13.586 -6.402 1 98.38 110 VAL B C 1
ATOM 2488 O O . VAL B 1 110 ? 2.834 -13.656 -6.914 1 98.38 110 VAL B O 1
ATOM 2491 N N . LEU B 1 111 ? 4.504 -12.445 -6.074 1 98.69 111 LEU B N 1
ATOM 2492 C CA . LEU B 1 111 ? 3.996 -11.164 -6.543 1 98.69 111 LEU B CA 1
ATOM 2493 C C . LEU B 1 111 ? 4.676 -10.75 -7.844 1 98.69 111 LEU B C 1
ATOM 2495 O O . LEU B 1 111 ? 5.852 -10.375 -7.848 1 98.69 111 LEU B O 1
ATOM 2499 N N . ASN B 1 112 ? 3.973 -10.805 -8.961 1 98.5 112 ASN B N 1
ATOM 2500 C CA . ASN B 1 112 ? 4.465 -10.398 -10.273 1 98.5 112 ASN B CA 1
ATOM 2501 C C . ASN B 1 112 ? 4.102 -8.953 -10.594 1 98.5 112 ASN B C 1
ATOM 2503 O O . ASN B 1 112 ? 2.939 -8.648 -10.867 1 98.5 112 ASN B O 1
ATOM 2507 N N . ILE B 1 113 ? 5.086 -8.039 -10.508 1 98.31 113 ILE B N 1
ATOM 2508 C CA . ILE B 1 113 ? 4.863 -6.648 -10.891 1 98.31 113 ILE B CA 1
ATOM 2509 C C . ILE B 1 113 ? 4.879 -6.527 -12.414 1 98.31 113 ILE B C 1
ATOM 2511 O O . ILE B 1 113 ? 5.859 -6.902 -13.062 1 98.31 113 ILE B O 1
ATOM 2515 N N . LEU B 1 114 ? 3.83 -5.961 -13 1 97.5 114 LEU B N 1
ATOM 2516 C CA . LEU B 1 114 ? 3.607 -6.055 -14.438 1 97.5 114 LEU B CA 1
ATOM 2517 C C . LEU B 1 114 ? 4.312 -4.918 -15.172 1 97.5 114 LEU B C 1
ATOM 2519 O O . LEU B 1 114 ? 4.496 -3.834 -14.617 1 97.5 114 LEU B O 1
ATOM 2523 N N . SER B 1 115 ? 4.66 -5.258 -16.359 1 96.81 115 SER B N 1
ATOM 2524 C CA . SER B 1 115 ? 5.266 -4.281 -17.25 1 96.81 115 SER B CA 1
ATOM 2525 C C . SER B 1 115 ? 4.246 -3.742 -18.25 1 96.81 115 SER B C 1
ATOM 2527 O O . SER B 1 115 ? 3.141 -4.277 -18.359 1 96.81 115 SER B O 1
ATOM 2529 N N . SER B 1 116 ? 4.637 -2.668 -18.938 1 93 116 SER B N 1
ATOM 2530 C CA . SER B 1 116 ? 3.756 -1.897 -19.812 1 93 116 SER B CA 1
ATOM 2531 C C . SER B 1 116 ? 3.129 -2.783 -20.875 1 93 116 SER B C 1
ATOM 2533 O O . SER B 1 116 ? 2.049 -2.479 -21.391 1 93 116 SER B O 1
ATOM 2535 N N . ASN B 1 117 ? 3.674 -3.893 -21.219 1 89.62 117 ASN B N 1
ATOM 2536 C CA . ASN B 1 117 ? 3.184 -4.727 -22.312 1 89.62 117 ASN B CA 1
ATOM 2537 C C . ASN B 1 117 ? 2.264 -5.832 -21.797 1 89.62 117 ASN B C 1
ATOM 2539 O O . ASN B 1 117 ? 1.835 -6.691 -22.578 1 89.62 117 ASN B O 1
ATOM 2543 N N . GLN B 1 118 ? 1.883 -5.746 -20.578 1 93.25 118 GLN B N 1
ATOM 2544 C CA . GLN B 1 118 ? 1.155 -6.875 -20.016 1 93.25 118 GLN B CA 1
ATOM 2545 C C . GLN B 1 118 ? -0.252 -6.461 -19.594 1 93.25 118 GLN B C 1
ATOM 2547 O O . GLN B 1 118 ? -0.792 -6.988 -18.609 1 93.25 118 GLN B O 1
ATOM 2552 N N . HIS B 1 119 ? -0.807 -5.473 -20.234 1 92.56 119 HIS B N 1
ATOM 2553 C CA . HIS B 1 119 ? -2.156 -5.031 -19.891 1 92.56 119 HIS B CA 1
ATOM 2554 C C . HIS B 1 119 ? -3.164 -6.16 -20.062 1 92.56 119 HIS B C 1
ATOM 2556 O O . HIS B 1 119 ? -4.121 -6.27 -19.297 1 92.56 119 HIS B O 1
ATOM 2562 N N . ALA B 1 120 ? -2.965 -7.047 -21.047 1 92 120 ALA B N 1
ATOM 2563 C CA . ALA B 1 120 ? -3.865 -8.172 -21.266 1 92 120 ALA B CA 1
ATOM 2564 C C . ALA B 1 120 ? -3.865 -9.133 -20.078 1 92 120 ALA B C 1
ATOM 2566 O O . ALA B 1 120 ? -4.914 -9.664 -19.703 1 92 120 ALA B O 1
ATOM 2567 N N . PHE B 1 121 ? -2.67 -9.32 -19.469 1 93.56 121 PHE B N 1
ATOM 2568 C CA . PHE B 1 121 ? -2.568 -10.164 -18.297 1 93.56 121 PHE B CA 1
ATOM 2569 C C . PHE B 1 121 ? -3.322 -9.547 -17.125 1 93.56 121 PHE B C 1
ATOM 2571 O O . PHE B 1 121 ? -4.082 -10.234 -16.438 1 93.56 121 PHE B O 1
ATOM 2578 N N . ALA B 1 122 ? -3.117 -8.273 -16.953 1 94.31 122 ALA B N 1
ATOM 2579 C CA . ALA B 1 122 ? -3.811 -7.59 -15.875 1 94.31 122 ALA B CA 1
ATOM 2580 C C . ALA B 1 122 ? -5.32 -7.777 -15.977 1 94.31 122 ALA B C 1
ATOM 2582 O O . ALA B 1 122 ? -5.984 -8.078 -14.984 1 94.31 122 ALA B O 1
ATOM 2583 N N . CYS B 1 123 ? -5.863 -7.727 -17.141 1 92.12 123 CYS B N 1
ATOM 2584 C CA . CYS B 1 123 ? -7.293 -7.879 -17.375 1 92.12 123 CYS B CA 1
ATOM 2585 C C . CYS B 1 123 ? -7.738 -9.32 -17.125 1 92.12 123 CYS B C 1
ATOM 2587 O O . CYS B 1 123 ? -8.75 -9.555 -16.453 1 92.12 123 CYS B O 1
ATOM 2589 N N . SER B 1 124 ? -6.973 -10.234 -17.625 1 93.12 124 SER B N 1
ATOM 2590 C CA . SER B 1 124 ? -7.348 -11.641 -17.547 1 93.12 124 SER B CA 1
ATOM 2591 C C . SER B 1 124 ? -7.387 -12.109 -16.094 1 93.12 124 SER B C 1
ATOM 2593 O O . SER B 1 124 ? -8.258 -12.898 -15.711 1 93.12 124 SER B O 1
ATOM 2595 N N . PHE B 1 125 ? -6.496 -11.594 -15.258 1 94.75 125 PHE B N 1
ATOM 2596 C CA . PHE B 1 125 ? -6.41 -12.047 -13.875 1 94.75 125 PHE B CA 1
ATOM 2597 C C . PHE B 1 125 ? -7.332 -11.227 -12.977 1 94.75 125 PHE B C 1
ATOM 2599 O O . PHE B 1 125 ? -7.492 -11.531 -11.797 1 94.75 125 PHE B O 1
ATOM 2606 N N . SER B 1 126 ? -7.922 -10.164 -13.5 1 91.75 126 SER B N 1
ATOM 2607 C CA . SER B 1 126 ? -8.836 -9.336 -12.719 1 91.75 126 SER B CA 1
ATOM 2608 C C . SER B 1 126 ? -10.289 -9.75 -12.945 1 91.75 126 SER B C 1
ATOM 2610 O O . SER B 1 126 ? -11.18 -9.336 -12.203 1 91.75 126 SER B O 1
ATOM 2612 N N . ARG B 1 127 ? -10.523 -10.594 -13.922 1 87.44 127 ARG B N 1
ATOM 2613 C CA . ARG B 1 127 ? -11.875 -10.969 -14.32 1 87.44 127 ARG B CA 1
ATOM 2614 C C . ARG B 1 127 ? -12.008 -12.484 -14.461 1 87.44 127 ARG B C 1
ATOM 2616 O O . ARG B 1 127 ? -12.188 -12.992 -15.57 1 87.44 127 ARG B O 1
ATOM 2623 N N . PRO B 1 128 ? -12.039 -13.141 -13.328 1 81.94 128 PRO B N 1
ATOM 2624 C CA . PRO B 1 128 ? -12.148 -14.594 -13.406 1 81.94 128 PRO B CA 1
ATOM 2625 C C . PRO B 1 128 ? -13.461 -15.055 -14.047 1 81.94 128 PRO B C 1
ATOM 2627 O O . PRO B 1 128 ? -13.539 -16.172 -14.562 1 81.94 128 PRO B O 1
ATOM 2630 N N . ASP B 1 129 ? -14.469 -14.266 -13.977 1 83.94 129 ASP B N 1
ATOM 2631 C CA . ASP B 1 129 ? -15.75 -14.586 -14.586 1 83.94 129 ASP B CA 1
ATOM 2632 C C . ASP B 1 129 ? -15.641 -14.672 -16.109 1 83.94 129 ASP B C 1
ATOM 2634 O O . ASP B 1 129 ? -16.266 -15.523 -16.734 1 83.94 129 ASP B O 1
ATOM 2638 N N . LEU B 1 130 ? -14.781 -13.867 -16.703 1 85.62 130 LEU B N 1
ATOM 2639 C CA . LEU B 1 130 ? -14.609 -13.82 -18.156 1 85.62 130 LEU B CA 1
ATOM 2640 C C . LEU B 1 130 ? -13.422 -14.672 -18.594 1 85.62 130 LEU B C 1
ATOM 2642 O O . LEU B 1 130 ? -13.391 -15.156 -19.719 1 85.62 130 LEU B O 1
ATOM 2646 N N . HIS B 1 131 ? -12.477 -14.805 -17.688 1 89 131 HIS B N 1
ATOM 2647 C CA . HIS B 1 131 ? -11.258 -15.555 -17.984 1 89 131 HIS B CA 1
ATOM 2648 C C . HIS B 1 131 ? -10.992 -16.609 -16.938 1 89 131 HIS B C 1
ATOM 2650 O O . HIS B 1 131 ? -10.109 -16.438 -16.078 1 89 131 HIS B O 1
ATOM 2656 N N . PRO B 1 132 ? -11.617 -17.734 -17.031 1 85.94 132 PRO B N 1
ATOM 2657 C CA . PRO B 1 132 ? -11.539 -18.75 -15.977 1 85.94 132 PRO B CA 1
ATOM 2658 C C . PRO B 1 132 ? -10.18 -19.453 -15.938 1 85.94 132 PRO B C 1
ATOM 2660 O O . PRO B 1 132 ? -9.836 -20.078 -14.938 1 85.94 132 PRO B O 1
ATOM 2663 N N . HIS B 1 133 ? -9.422 -19.375 -17.078 1 87.88 133 HIS B N 1
ATOM 2664 C CA . HIS B 1 133 ? -8.117 -20.031 -17.156 1 87.88 133 HIS B CA 1
ATOM 2665 C C . HIS B 1 133 ? -7.039 -19.047 -17.609 1 87.88 133 HIS B C 1
ATOM 2667 O O . HIS B 1 133 ? -6.41 -19.266 -18.641 1 87.88 133 HIS B O 1
ATOM 2673 N N . PRO B 1 134 ? -6.723 -18.062 -16.797 1 90.69 134 PRO B N 1
ATOM 2674 C CA . PRO B 1 134 ? -5.805 -17.016 -17.25 1 90.69 134 PRO B CA 1
ATOM 2675 C C . PRO B 1 134 ? -4.383 -17.531 -17.469 1 90.69 134 PRO B C 1
ATOM 2677 O O . PRO B 1 134 ? -3.637 -16.953 -18.266 1 90.69 134 PRO B O 1
ATOM 2680 N N . PHE B 1 135 ? -4.027 -18.609 -16.906 1 92.56 135 PHE B N 1
ATOM 2681 C CA . PHE B 1 135 ? -2.672 -19.141 -17.031 1 92.56 135 PHE B CA 1
ATOM 2682 C C . PHE B 1 135 ? -2.453 -19.766 -18.391 1 92.56 135 PHE B C 1
ATOM 2684 O O . PHE B 1 135 ? -1.315 -20.031 -18.797 1 92.56 135 PHE B O 1
ATOM 2691 N N . GLU B 1 136 ? -3.494 -20.031 -19.078 1 89.75 136 GLU B N 1
ATOM 2692 C CA . GLU B 1 136 ? -3.381 -20.578 -20.422 1 89.75 136 GLU B CA 1
ATOM 2693 C C . GLU B 1 136 ? -2.855 -19.531 -21.406 1 89.75 136 GLU B C 1
ATOM 2695 O O . GLU B 1 136 ? -2.197 -19.875 -22.391 1 89.75 136 GLU B O 1
ATOM 2700 N N . SER B 1 137 ? -3.094 -18.297 -21.156 1 87.69 137 SER B N 1
ATOM 2701 C CA . SER B 1 137 ? -2.707 -17.219 -22.062 1 87.69 137 SER B CA 1
ATOM 2702 C C . SER B 1 137 ? -1.522 -16.438 -21.516 1 87.69 137 SER B C 1
ATOM 2704 O O . SER B 1 137 ? -0.982 -15.562 -22.203 1 87.69 137 SER B O 1
ATOM 2706 N N . ALA B 1 138 ? -1.101 -16.719 -20.375 1 92.5 138 ALA B N 1
ATOM 2707 C CA . ALA B 1 138 ? -0 -16 -19.734 1 92.5 138 ALA B CA 1
ATOM 2708 C C . ALA B 1 138 ? 1.2 -16.922 -19.516 1 92.5 138 ALA B C 1
ATOM 2710 O O . ALA B 1 138 ? 1.234 -17.703 -18.562 1 92.5 138 ALA B O 1
ATOM 2711 N N . PRO B 1 139 ? 2.189 -16.797 -20.453 1 94.62 139 PRO B N 1
ATOM 2712 C CA . PRO B 1 139 ? 3.387 -17.609 -20.25 1 94.62 139 PRO B CA 1
ATOM 2713 C C . PRO B 1 139 ? 4.055 -17.375 -18.906 1 94.62 139 PRO B C 1
ATOM 2715 O O . PRO B 1 139 ? 4.109 -16.234 -18.422 1 94.62 139 PRO B O 1
ATOM 2718 N N . TYR B 1 140 ? 4.473 -18.438 -18.281 1 96 140 TYR B N 1
ATOM 2719 C CA . TYR B 1 140 ? 5.113 -18.344 -16.984 1 96 140 TYR B CA 1
ATOM 2720 C C . TYR B 1 140 ? 6.145 -19.453 -16.797 1 96 140 TYR B C 1
ATOM 2722 O O . TYR B 1 140 ? 6.125 -20.453 -17.531 1 96 140 TYR B O 1
ATOM 2730 N N . THR B 1 141 ? 7.102 -19.281 -15.945 1 96.44 141 THR B N 1
ATOM 2731 C CA . THR B 1 141 ? 8 -20.297 -15.406 1 96.44 141 THR B CA 1
ATOM 2732 C C . THR B 1 141 ? 7.742 -20.531 -13.922 1 96.44 141 THR B C 1
ATOM 2734 O O . THR B 1 141 ? 7.016 -19.75 -13.289 1 96.44 141 THR B O 1
ATOM 2737 N N . LEU B 1 142 ? 8.242 -21.562 -13.375 1 95.38 142 LEU B N 1
ATOM 2738 C CA . LEU B 1 142 ? 7.988 -21.875 -11.969 1 95.38 142 LEU B CA 1
ATOM 2739 C C . LEU B 1 142 ? 9.18 -21.484 -11.102 1 95.38 142 LEU B C 1
ATOM 2741 O O . LEU B 1 142 ? 10.328 -21.672 -11.5 1 95.38 142 LEU B O 1
ATOM 2745 N N . SER B 1 143 ? 8.867 -20.875 -9.984 1 95.12 143 SER B N 1
ATOM 2746 C CA . SER B 1 143 ? 9.898 -20.625 -8.984 1 95.12 143 SER B CA 1
ATOM 2747 C C . SER B 1 143 ? 10.422 -21.938 -8.391 1 95.12 143 SER B C 1
ATOM 2749 O O . SER B 1 143 ? 9.914 -23.016 -8.711 1 95.12 143 SER B O 1
ATOM 2751 N N . VAL B 1 144 ? 11.5 -21.828 -7.508 1 93.5 144 VAL B N 1
ATOM 2752 C CA . VAL B 1 144 ? 12.078 -23 -6.859 1 93.5 144 VAL B CA 1
ATOM 2753 C C . VAL B 1 144 ? 11.023 -23.688 -5.996 1 93.5 144 VAL B C 1
ATOM 2755 O O . VAL B 1 144 ? 11.078 -24.906 -5.777 1 93.5 144 VAL B O 1
ATOM 2758 N N . ASP B 1 145 ? 9.969 -22.891 -5.551 1 92.44 145 ASP B N 1
ATOM 2759 C CA . ASP B 1 145 ? 8.914 -23.438 -4.703 1 92.44 145 ASP B CA 1
ATOM 2760 C C . ASP B 1 145 ? 7.715 -23.875 -5.539 1 92.44 145 ASP B C 1
ATOM 2762 O O . ASP B 1 145 ? 6.664 -24.234 -4.992 1 92.44 145 ASP B O 1
ATOM 2766 N N . GLY B 1 146 ? 7.844 -23.781 -6.809 1 92.94 146 GLY B N 1
ATOM 2767 C CA . GLY B 1 146 ? 6.82 -24.297 -7.703 1 92.94 146 GLY B CA 1
ATOM 2768 C C . GLY B 1 146 ? 5.691 -23.312 -7.953 1 92.94 146 GLY B C 1
ATOM 2769 O O . GLY B 1 146 ? 4.566 -23.719 -8.258 1 92.94 146 GLY B O 1
ATOM 2770 N N . LEU B 1 147 ? 5.875 -22.078 -7.84 1 95.25 147 LEU B N 1
ATOM 2771 C CA . LEU B 1 147 ? 4.848 -21.062 -8.055 1 95.25 147 LEU B CA 1
ATOM 2772 C C . LEU B 1 147 ? 5.109 -20.281 -9.344 1 95.25 147 LEU B C 1
ATOM 2774 O O . LEU B 1 147 ? 6.262 -20.016 -9.688 1 95.25 147 LEU B O 1
ATOM 2778 N N . PRO B 1 148 ? 4.133 -19.844 -10.023 1 96.69 148 PRO B N 1
ATOM 2779 C CA . PRO B 1 148 ? 4.281 -19.219 -11.344 1 96.69 148 PRO B CA 1
ATOM 2780 C C . PRO B 1 148 ? 4.934 -17.844 -11.273 1 96.69 148 PRO B C 1
ATOM 2782 O O . PRO B 1 148 ? 4.484 -16.984 -10.516 1 96.69 148 PRO B O 1
ATOM 2785 N N . ILE B 1 149 ? 5.949 -17.625 -12.031 1 97.75 149 ILE B N 1
ATOM 2786 C CA . ILE B 1 149 ? 6.57 -16.344 -12.367 1 97.75 149 ILE B CA 1
ATOM 2787 C C . ILE B 1 149 ? 6.188 -15.938 -13.789 1 97.75 149 ILE B C 1
ATOM 2789 O O . ILE B 1 149 ? 6.566 -16.609 -14.75 1 97.75 149 ILE B O 1
ATOM 2793 N N . LEU B 1 150 ? 5.465 -14.867 -13.953 1 97.38 150 LEU B N 1
ATOM 2794 C CA . LEU B 1 150 ? 4.965 -14.469 -15.266 1 97.38 150 LEU B CA 1
ATOM 2795 C C . LEU B 1 150 ? 6.098 -13.945 -16.141 1 97.38 150 LEU B C 1
ATOM 2797 O O . LEU B 1 150 ? 6.93 -13.156 -15.688 1 97.38 150 LEU B O 1
ATOM 2801 N N . ASP B 1 151 ? 6.059 -14.375 -17.344 1 96.56 151 ASP B N 1
ATOM 2802 C CA . ASP B 1 151 ? 7.047 -13.906 -18.312 1 96.56 151 ASP B CA 1
ATOM 2803 C C . ASP B 1 151 ? 6.883 -12.414 -18.578 1 96.56 151 ASP B C 1
ATOM 2805 O O . ASP B 1 151 ? 5.762 -11.898 -18.578 1 96.56 151 ASP B O 1
ATOM 2809 N N . ARG B 1 152 ? 8.047 -11.68 -18.766 1 96.31 152 ARG B N 1
ATOM 2810 C CA . ARG B 1 152 ? 8.102 -10.297 -19.219 1 96.31 152 ARG B CA 1
ATOM 2811 C C . ARG B 1 152 ? 7.648 -9.336 -18.125 1 96.31 152 ARG B C 1
ATOM 2813 O O . ARG B 1 152 ? 7.457 -8.148 -18.375 1 96.31 152 ARG B O 1
ATOM 2820 N N . ALA B 1 153 ? 7.461 -9.875 -16.922 1 97.62 153 ALA B N 1
ATOM 2821 C CA . ALA B 1 153 ? 7.105 -8.992 -15.82 1 97.62 153 ALA B CA 1
ATOM 2822 C C . ALA B 1 153 ? 8.227 -8 -15.531 1 97.62 153 ALA B C 1
ATOM 2824 O O . ALA B 1 153 ? 9.391 -8.25 -15.867 1 97.62 153 ALA B O 1
ATOM 2825 N N . LEU B 1 154 ? 7.875 -6.809 -15.016 1 97.44 154 LEU B N 1
ATOM 2826 C CA . LEU B 1 154 ? 8.875 -5.855 -14.547 1 97.44 154 LEU B CA 1
ATOM 2827 C C . LEU B 1 154 ? 9.773 -6.488 -13.492 1 97.44 154 LEU B C 1
ATOM 2829 O O . LEU B 1 154 ? 10.977 -6.219 -13.461 1 97.44 154 LEU B O 1
ATOM 2833 N N . GLY B 1 155 ? 9.203 -7.27 -12.648 1 98 155 GLY B N 1
ATOM 2834 C CA . GLY B 1 155 ? 9.859 -8.008 -11.586 1 98 155 GLY B CA 1
ATOM 2835 C C . GLY B 1 155 ? 8.938 -8.984 -10.883 1 98 155 GLY B C 1
ATOM 2836 O O . GLY B 1 155 ? 7.723 -8.961 -11.094 1 98 155 GLY B O 1
ATOM 2837 N N . ALA B 1 156 ? 9.523 -9.867 -10.078 1 98.56 156 ALA B N 1
ATOM 2838 C CA . ALA B 1 156 ? 8.758 -10.867 -9.336 1 98.56 156 ALA B CA 1
ATOM 2839 C C . ALA B 1 156 ? 9.391 -11.125 -7.969 1 98.56 156 ALA B C 1
ATOM 2841 O O . ALA B 1 156 ? 10.609 -11.195 -7.844 1 98.56 156 ALA B O 1
ATOM 2842 N N . LEU B 1 157 ? 8.508 -11.258 -6.977 1 98.44 157 LEU B N 1
ATOM 2843 C CA . LEU B 1 157 ? 8.93 -11.469 -5.594 1 98.44 157 LEU B CA 1
ATOM 2844 C C . LEU B 1 157 ? 8.312 -12.742 -5.023 1 98.44 157 LEU B C 1
ATOM 2846 O O . LEU B 1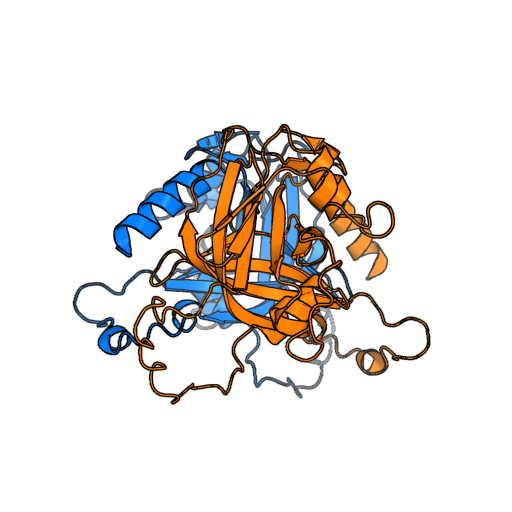 157 ? 7.09 -12.883 -4.996 1 98.44 157 LEU B O 1
ATOM 2850 N N . SER B 1 158 ? 9.117 -13.656 -4.59 1 97.94 158 SER B N 1
ATOM 2851 C CA . SER B 1 158 ? 8.625 -14.781 -3.795 1 97.94 158 SER B CA 1
ATOM 2852 C C . SER B 1 158 ? 8.453 -14.391 -2.33 1 97.94 158 SER B C 1
ATOM 2854 O O . SER B 1 158 ? 9.391 -13.875 -1.711 1 97.94 158 SER B O 1
ATOM 2856 N N . CYS B 1 159 ? 7.23 -14.703 -1.812 1 97.06 159 CYS B N 1
ATOM 2857 C CA . CYS B 1 159 ? 6.922 -14.141 -0.501 1 97.06 159 CYS B CA 1
ATOM 2858 C C . CYS B 1 159 ? 6.246 -15.18 0.389 1 97.06 159 CYS B C 1
ATOM 2860 O O . CYS B 1 159 ? 5.684 -16.156 -0.106 1 97.06 159 CYS B O 1
ATOM 2862 N N . LYS B 1 160 ? 6.328 -14.93 1.679 1 95 160 LYS B N 1
ATOM 2863 C CA . LYS B 1 160 ? 5.59 -15.641 2.717 1 95 160 LYS B CA 1
ATOM 2864 C C . LYS B 1 160 ? 4.664 -14.695 3.479 1 95 160 LYS B C 1
ATOM 2866 O O . LYS B 1 160 ? 5.094 -13.633 3.945 1 95 160 LYS B O 1
ATOM 2871 N N . VAL B 1 161 ? 3.398 -15.078 3.564 1 95.88 161 VAL B N 1
ATOM 2872 C CA . VAL B 1 161 ? 2.477 -14.273 4.359 1 95.88 161 VAL B CA 1
ATOM 2873 C C . VAL B 1 161 ? 2.846 -14.383 5.84 1 95.88 161 VAL B C 1
ATOM 2875 O O . VAL B 1 161 ? 3.012 -15.484 6.367 1 95.88 161 VAL B O 1
ATOM 2878 N N . VAL B 1 162 ? 2.922 -13.234 6.523 1 94 162 VAL B N 1
ATOM 2879 C CA . VAL B 1 162 ? 3.357 -13.266 7.918 1 94 162 VAL B CA 1
ATOM 2880 C C . VAL B 1 162 ? 2.275 -12.656 8.812 1 94 162 VAL B C 1
ATOM 2882 O O . VAL B 1 162 ? 2.295 -12.836 10.031 1 94 162 VAL B O 1
ATOM 2885 N N . ALA B 1 163 ? 1.316 -11.938 8.227 1 94.12 163 ALA B N 1
ATOM 2886 C CA . ALA B 1 163 ? 0.217 -11.359 9 1 94.12 163 ALA B CA 1
ATOM 2887 C C . ALA B 1 163 ? -0.971 -11.031 8.102 1 94.12 163 ALA B C 1
ATOM 2889 O O . ALA B 1 163 ? -0.813 -10.875 6.887 1 94.12 163 ALA B O 1
ATOM 2890 N N . ARG B 1 164 ? -2.113 -10.992 8.688 1 95.12 164 ARG B N 1
ATOM 2891 C CA . ARG B 1 164 ? -3.359 -10.625 8.023 1 95.12 164 ARG B CA 1
ATOM 2892 C C . ARG B 1 164 ? -4.195 -9.703 8.906 1 95.12 164 ARG B C 1
ATOM 2894 O O . ARG B 1 164 ? -4.172 -9.82 10.133 1 95.12 164 ARG B O 1
ATOM 2901 N N . VAL B 1 165 ? -4.895 -8.797 8.312 1 93.44 165 VAL B N 1
ATOM 2902 C CA . VAL B 1 165 ? -5.801 -7.906 9.039 1 93.44 165 VAL B CA 1
ATOM 2903 C C . VAL B 1 165 ? -7.164 -7.891 8.352 1 93.44 165 VAL B C 1
ATOM 2905 O O . VAL B 1 165 ? -7.273 -7.531 7.18 1 93.44 165 VAL B O 1
ATOM 2908 N N . LYS B 1 166 ? -8.156 -8.359 9.062 1 92.5 166 LYS B N 1
ATOM 2909 C CA . LYS B 1 166 ? -9.523 -8.234 8.555 1 92.5 166 LYS B CA 1
ATOM 2910 C C . LYS B 1 166 ? -9.992 -6.781 8.602 1 92.5 166 LYS B C 1
ATOM 2912 O O . LYS B 1 166 ? -10.305 -6.254 9.672 1 92.5 166 LYS B O 1
ATOM 2917 N N . LEU B 1 167 ? -10.133 -6.156 7.477 1 94.06 167 LEU B N 1
ATOM 2918 C CA . LEU B 1 167 ? -10.352 -4.715 7.406 1 94.06 167 LEU B CA 1
ATOM 2919 C C . LEU B 1 167 ? -11.789 -4.363 7.777 1 94.06 167 LEU B C 1
ATOM 2921 O O . LEU B 1 167 ? -12.07 -3.25 8.227 1 94.06 167 LEU B O 1
ATOM 2925 N N . SER B 1 168 ? -12.695 -5.285 7.598 1 87.88 168 SER B N 1
ATOM 2926 C CA . SER B 1 168 ? -14.094 -5.062 7.953 1 87.88 168 SER B CA 1
ATOM 2927 C C . SER B 1 168 ? -14.258 -4.848 9.453 1 87.88 168 SER B C 1
ATOM 2929 O O . SER B 1 168 ? -15.273 -4.312 9.898 1 87.88 168 SER B O 1
ATOM 2931 N N . GLU B 1 169 ? -13.234 -5.289 10.18 1 84.69 169 GLU B N 1
ATOM 2932 C CA . GLU B 1 169 ? -13.305 -5.211 11.633 1 84.69 169 GLU B CA 1
ATOM 2933 C C . GLU B 1 169 ? -12.703 -3.906 12.141 1 84.69 169 GLU B C 1
ATOM 2935 O O . GLU B 1 169 ? -12.711 -3.639 13.344 1 84.69 169 GLU B O 1
ATOM 2940 N N . LEU B 1 170 ? -12.172 -3.252 11.133 1 83.12 170 LEU B N 1
ATOM 2941 C CA . LEU B 1 170 ? -11.547 -1.98 11.492 1 83.12 170 LEU B CA 1
ATOM 2942 C C . LEU B 1 170 ? -12.516 -0.821 11.266 1 83.12 170 LEU B C 1
ATOM 2944 O O . LEU B 1 170 ? -13.336 -0.866 10.352 1 83.12 170 LEU B O 1
ATOM 2948 N N . GLY B 1 171 ? -12.461 0.279 12.023 1 64.88 171 GLY B N 1
ATOM 2949 C CA . GLY B 1 171 ? -13.242 1.476 11.766 1 64.88 171 GLY B CA 1
ATOM 2950 C C . GLY B 1 171 ? -14.5 1.558 12.609 1 64.88 171 GLY B C 1
ATOM 2951 O O . GLY B 1 171 ? -15.195 0.556 12.805 1 64.88 171 GLY B O 1
ATOM 2952 N N . GLY B 1 172 ? -14.547 1.792 14.094 1 53.25 172 GLY B N 1
ATOM 2953 C CA . GLY B 1 172 ? -15.562 1.981 15.117 1 53.25 172 GLY B CA 1
ATOM 2954 C C . GLY B 1 172 ? -16.875 2.506 14.562 1 53.25 172 GLY B C 1
ATOM 2955 O O . GLY B 1 172 ? -17.672 3.107 15.289 1 53.25 172 GLY B O 1
ATOM 2956 N N . THR B 1 173 ? -17.156 2.76 13.336 1 45.06 173 THR B N 1
ATOM 2957 C CA . THR B 1 173 ? -18.5 3.342 13.438 1 45.06 173 THR B CA 1
ATOM 2958 C C . THR B 1 173 ? -19.422 2.449 14.266 1 45.06 173 THR B C 1
ATOM 2960 O O . THR B 1 173 ? -19.344 1.222 14.164 1 45.06 173 THR B O 1
ATOM 2963 N N . GLU B 1 174 ? -19.641 2.926 15.516 1 41.56 174 GLU B N 1
ATOM 2964 C CA . GLU B 1 174 ? -20.781 2.574 16.359 1 41.56 174 GLU B CA 1
ATOM 2965 C C . GLU B 1 174 ? -21.984 2.148 15.531 1 41.56 174 GLU B C 1
ATOM 2967 O O . GLU B 1 174 ? -23.109 2.164 16.016 1 41.56 174 GLU B O 1
ATOM 2972 N N . ASP B 1 175 ? -21.953 2.246 14.266 1 38.75 175 ASP B N 1
ATOM 2973 C CA . ASP B 1 175 ? -23.281 1.854 13.812 1 38.75 175 ASP B CA 1
ATOM 2974 C C . ASP B 1 175 ? -23.641 0.467 14.336 1 38.75 175 ASP B C 1
ATOM 2976 O O . ASP B 1 175 ? -22.969 -0.516 14.039 1 38.75 175 ASP B O 1
ATOM 2980 N N . PRO B 1 176 ? -24.25 0.475 15.539 1 37.69 176 PRO B N 1
ATOM 2981 C CA . PRO B 1 176 ? -24.844 -0.756 16.047 1 37.69 176 PRO B CA 1
ATOM 2982 C C . PRO B 1 176 ? -25.234 -1.733 14.945 1 37.69 176 PRO B C 1
ATOM 2984 O O . PRO B 1 176 ? -25.422 -2.926 15.203 1 37.69 176 PRO B O 1
ATOM 2987 N N . LEU B 1 177 ? -25.75 -1.115 13.898 1 36.16 177 LEU B N 1
ATOM 2988 C CA . LEU B 1 177 ? -26.312 -1.938 12.836 1 36.16 177 LEU B CA 1
ATOM 2989 C C . LEU B 1 177 ? -25.219 -2.551 11.984 1 36.16 177 LEU B C 1
ATOM 2991 O O . LEU B 1 177 ? -25.484 -3.299 11.039 1 36.16 177 LEU B O 1
ATOM 2995 N N . SER B 1 178 ? -24.109 -2.262 12.195 1 40.66 178 SER B N 1
ATOM 2996 C CA . SER B 1 178 ? -22.922 -2.793 11.555 1 40.66 178 SER B CA 1
ATOM 2997 C C . SER B 1 178 ? -22.75 -4.285 11.828 1 40.66 178 SER B C 1
ATOM 2999 O O . SER B 1 178 ? -22.047 -4.984 11.102 1 40.66 178 SER B O 1
ATOM 3001 N N . GLY B 1 179 ? -23 -4.621 13.055 1 38.75 179 GLY B N 1
ATOM 3002 C CA . GLY B 1 179 ? -23.203 -6.031 13.344 1 38.75 179 GLY B CA 1
ATOM 3003 C C . GLY B 1 179 ? -24.203 -6.691 12.406 1 38.75 179 GLY B C 1
ATOM 3004 O O . GLY B 1 179 ? -24.297 -7.918 12.375 1 38.75 179 GLY B O 1
ATOM 3005 N N . ILE B 1 180 ? -25.375 -5.938 12.305 1 34.19 180 ILE B N 1
ATOM 3006 C CA . ILE B 1 180 ? -26.422 -6.492 11.453 1 34.19 180 ILE B CA 1
ATOM 3007 C C . ILE B 1 180 ? -25.984 -6.434 9.992 1 34.19 180 ILE B C 1
ATOM 3009 O O . ILE B 1 180 ? -26.625 -5.766 9.172 1 34.19 180 ILE B O 1
ATOM 3013 N N . TRP B 1 181 ? -24.953 -5.75 9.758 1 40.62 181 TRP B N 1
ATOM 3014 C CA . TRP B 1 181 ? -24.5 -6.02 8.391 1 40.62 181 TRP B CA 1
ATOM 3015 C C . TRP B 1 181 ? -24.719 -7.484 8.031 1 40.62 181 TRP B C 1
ATOM 3017 O O . TRP B 1 181 ? -24.078 -8.367 8.609 1 40.62 181 TRP B O 1
ATOM 3027 N N . SER B 1 182 ? -26 -7.914 8.133 1 35.94 182 SER B N 1
ATOM 3028 C CA . SER B 1 182 ? -26.734 -9.148 7.91 1 35.94 182 SER B CA 1
ATOM 3029 C C . SER B 1 182 ? -26.094 -9.992 6.809 1 35.94 182 SER B C 1
ATOM 3031 O O . SER B 1 182 ? -25.734 -9.469 5.75 1 35.94 182 SER B O 1
ATOM 3033 N N . HIS B 1 183 ? -25.516 -11.078 6.984 1 37.06 183 HIS B N 1
ATOM 3034 C CA . HIS B 1 183 ? -25.422 -12.305 6.191 1 37.06 183 HIS B CA 1
ATOM 3035 C C . HIS B 1 183 ? -26.547 -12.367 5.152 1 37.06 183 HIS B C 1
ATOM 3037 O O . HIS B 1 183 ? -26.5 -13.211 4.25 1 37.06 183 HIS B O 1
ATOM 3043 N N . ASN B 1 184 ? -27.734 -12.078 5.531 1 35.47 184 ASN B N 1
ATOM 3044 C CA . ASN B 1 184 ? -28.875 -12.445 4.719 1 35.47 184 ASN B CA 1
ATOM 3045 C C . ASN B 1 184 ? -28.844 -11.758 3.359 1 35.47 184 ASN B C 1
ATOM 3047 O O . ASN B 1 184 ? -29.141 -12.383 2.336 1 35.47 184 ASN B O 1
ATOM 3051 N N . ASP B 1 185 ? -29.156 -10.484 3.195 1 36.53 185 ASP B N 1
ATOM 3052 C CA . ASP B 1 185 ? -29.625 -9.859 1.964 1 36.53 185 ASP B CA 1
ATOM 3053 C C . ASP B 1 185 ? -28.469 -9.344 1.126 1 36.53 185 ASP B C 1
ATOM 3055 O O . ASP B 1 185 ? -28.297 -8.133 0.948 1 36.53 185 ASP B O 1
ATOM 3059 N N . GLY B 1 186 ? -27.328 -10.25 0.667 1 40.44 186 GLY B N 1
ATOM 3060 C CA . GLY B 1 186 ? -26.172 -10.281 -0.22 1 40.44 186 GLY B CA 1
ATOM 3061 C C . GLY B 1 186 ? -24.859 -10.008 0.492 1 40.44 186 GLY B C 1
ATOM 3062 O O . GLY B 1 186 ? -24.781 -9.117 1.34 1 40.44 186 GLY B O 1
ATOM 3063 N N . ARG B 1 187 ? -24.031 -11 1.084 1 47.03 187 ARG B N 1
ATOM 3064 C CA . ARG B 1 187 ? -22.734 -11.125 1.748 1 47.03 187 ARG B CA 1
ATOM 3065 C C . ARG B 1 187 ? -21.812 -9.977 1.357 1 47.03 187 ARG B C 1
ATOM 3067 O O . ARG B 1 187 ? -21.406 -9.867 0.201 1 47.03 187 ARG B O 1
ATOM 3074 N N . GLY B 1 188 ? -21.922 -8.742 1.678 1 55.38 188 GLY B N 1
ATOM 3075 C CA . GLY B 1 188 ? -21.219 -7.512 1.37 1 55.38 188 GLY B CA 1
ATOM 3076 C C . GLY B 1 188 ? -19.719 -7.699 1.222 1 55.38 188 GLY B C 1
ATOM 3077 O O . GLY B 1 188 ? -19.156 -8.664 1.749 1 55.38 188 GLY B O 1
ATOM 3078 N N . VAL B 1 189 ? -19.047 -7.184 0.076 1 66.5 189 VAL B N 1
ATOM 3079 C CA . VAL B 1 189 ? -17.641 -7.18 -0.324 1 66.5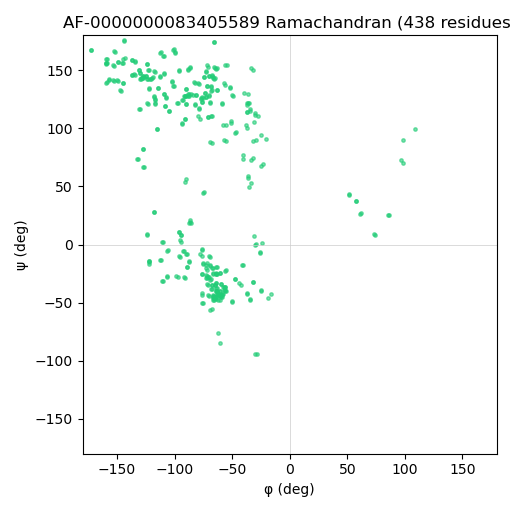 189 VAL B CA 1
ATOM 3080 C C . VAL B 1 189 ? -16.797 -6.539 0.773 1 66.5 189 VAL B C 1
ATOM 3082 O O . VAL B 1 189 ? -17.125 -5.457 1.263 1 66.5 189 VAL B O 1
ATOM 3085 N N . ALA B 1 190 ? -16.062 -7.453 1.613 1 87.75 190 ALA B N 1
ATOM 3086 C CA . ALA B 1 190 ? -15.023 -6.992 2.541 1 87.75 190 ALA B CA 1
ATOM 3087 C C . ALA B 1 190 ? -13.633 -7.191 1.952 1 87.75 190 ALA B C 1
ATOM 3089 O O . ALA B 1 190 ? -13.492 -7.684 0.831 1 87.75 190 ALA B O 1
ATOM 3090 N N . SER B 1 191 ? -12.656 -6.57 2.506 1 94.75 191 SER B N 1
ATOM 3091 C CA . SER B 1 191 ? -11.266 -6.73 2.086 1 94.75 191 SER B CA 1
ATOM 3092 C C . SER B 1 191 ? -10.391 -7.203 3.242 1 94.75 191 SER B C 1
ATOM 3094 O O . SER B 1 191 ? -10.742 -7.027 4.41 1 94.75 191 SER B O 1
ATOM 3096 N N . GLU B 1 192 ? -9.422 -7.883 2.932 1 95.81 192 GLU B N 1
ATOM 3097 C CA . GLU B 1 192 ? -8.398 -8.32 3.877 1 95.81 192 GLU B CA 1
ATOM 3098 C C . GLU B 1 192 ? -7.012 -7.848 3.449 1 95.81 192 GLU B C 1
ATOM 3100 O O . GLU B 1 192 ? -6.676 -7.887 2.264 1 95.81 192 GLU B O 1
ATOM 3105 N N . LEU B 1 193 ? -6.32 -7.324 4.457 1 97.38 193 LEU B N 1
ATOM 3106 C CA . LEU B 1 193 ? -4.945 -6.895 4.223 1 97.38 193 LEU B CA 1
ATOM 3107 C C . LEU B 1 193 ? -3.963 -8.023 4.516 1 97.38 193 LEU B C 1
ATOM 3109 O O . LEU B 1 193 ? -4.023 -8.648 5.578 1 97.38 193 LEU B O 1
ATOM 3113 N N . PHE B 1 194 ? -3.104 -8.312 3.584 1 97.31 194 PHE B N 1
ATOM 3114 C CA . PHE B 1 194 ? -2.043 -9.305 3.752 1 97.31 194 PHE B CA 1
ATOM 3115 C C . PHE B 1 194 ? -0.681 -8.625 3.84 1 97.31 194 PHE B C 1
ATOM 3117 O O . PHE B 1 194 ? -0.373 -7.734 3.049 1 97.31 194 PHE B O 1
ATOM 3124 N N . ILE B 1 195 ? 0.084 -8.961 4.832 1 97.25 195 ILE B N 1
ATOM 3125 C CA . ILE B 1 195 ? 1.482 -8.562 4.957 1 97.25 195 ILE B CA 1
ATOM 3126 C C . ILE B 1 195 ? 2.385 -9.773 4.703 1 97.25 195 ILE B C 1
ATOM 3128 O O . ILE B 1 195 ? 2.223 -10.82 5.336 1 97.25 195 ILE B O 1
ATOM 3132 N N . ALA B 1 196 ? 3.312 -9.609 3.789 1 97.12 196 ALA B N 1
ATOM 3133 C CA . ALA B 1 196 ? 4.145 -10.742 3.385 1 97.12 196 ALA B CA 1
ATOM 3134 C C . ALA B 1 196 ? 5.625 -10.383 3.432 1 97.12 196 ALA B C 1
ATOM 3136 O O . ALA B 1 196 ? 6.004 -9.258 3.094 1 97.12 196 ALA B O 1
ATOM 3137 N N . GLN B 1 197 ? 6.418 -11.305 3.838 1 95.69 197 GLN B N 1
ATOM 3138 C CA . GLN B 1 197 ? 7.867 -11.148 3.836 1 95.69 197 GLN B CA 1
ATOM 3139 C C . GLN B 1 197 ? 8.461 -11.586 2.5 1 95.69 197 GLN B C 1
ATOM 3141 O O . GLN B 1 197 ? 8.164 -12.68 2.006 1 95.69 197 GLN B O 1
ATOM 3146 N N . VAL B 1 198 ? 9.266 -10.727 1.899 1 97.06 198 VAL B N 1
ATOM 3147 C CA . VAL B 1 198 ? 9.969 -11.086 0.67 1 97.06 198 VAL B CA 1
ATOM 3148 C C . VAL B 1 198 ? 11.141 -12.008 0.993 1 97.06 198 VAL B C 1
ATOM 3150 O O . VAL B 1 198 ? 12.008 -11.672 1.803 1 97.06 198 VAL B O 1
ATOM 3153 N N . VAL B 1 199 ? 11.172 -13.125 0.331 1 94.88 199 VAL B N 1
ATOM 3154 C CA . VAL B 1 199 ? 12.203 -14.125 0.6 1 94.88 199 VAL B CA 1
ATOM 3155 C C . VAL B 1 199 ? 13.219 -14.133 -0.541 1 94.88 199 VAL B C 1
ATOM 3157 O O . VAL B 1 199 ? 14.391 -14.477 -0.338 1 94.88 199 VAL B O 1
ATOM 3160 N N . ARG B 1 200 ? 12.68 -13.75 -1.697 1 96.38 200 ARG B N 1
ATOM 3161 C CA . ARG B 1 200 ? 13.547 -13.797 -2.873 1 96.38 200 ARG B CA 1
ATOM 3162 C C . ARG B 1 200 ? 13.023 -12.875 -3.971 1 96.38 200 ARG B C 1
ATOM 3164 O O . ARG B 1 200 ? 11.812 -12.773 -4.184 1 96.38 200 ARG B O 1
ATOM 3171 N N . VAL B 1 201 ? 13.992 -12.211 -4.602 1 97.5 201 VAL B N 1
ATOM 3172 C CA . VAL B 1 201 ? 13.703 -11.57 -5.875 1 97.5 201 VAL B CA 1
ATOM 3173 C C . VAL B 1 201 ? 13.984 -12.539 -7.023 1 97.5 201 VAL B C 1
ATOM 3175 O O . VAL B 1 201 ? 15.109 -13.016 -7.18 1 97.5 201 VAL B O 1
ATOM 3178 N N . GLU B 1 202 ? 12.992 -12.805 -7.773 1 97.31 202 GLU B N 1
ATOM 3179 C CA . GLU B 1 202 ? 13.094 -13.852 -8.781 1 97.31 202 GLU B CA 1
ATOM 3180 C C . GLU B 1 202 ? 13.68 -13.305 -10.086 1 97.31 202 GLU B C 1
ATOM 3182 O O . GLU B 1 202 ? 13.516 -12.125 -10.391 1 97.31 202 GLU B O 1
ATOM 3187 N N . ASP B 1 203 ? 14.32 -14.211 -10.812 1 94.19 203 ASP B N 1
ATOM 3188 C CA . ASP B 1 203 ? 14.711 -13.914 -12.195 1 94.19 203 ASP B CA 1
ATOM 3189 C C . ASP B 1 203 ? 13.523 -14.055 -13.141 1 94.19 203 ASP B C 1
ATOM 3191 O O . ASP B 1 203 ? 12.969 -15.148 -13.289 1 94.19 203 ASP B O 1
ATOM 3195 N N . VAL B 1 204 ? 13.164 -12.953 -13.75 1 95.88 204 VAL B N 1
ATOM 3196 C CA . VAL B 1 204 ? 12.023 -12.961 -14.664 1 95.88 204 VAL B CA 1
ATOM 3197 C C . VAL B 1 204 ? 12.516 -13.203 -16.094 1 95.88 204 VAL B C 1
ATOM 3199 O O . VAL B 1 204 ? 13.367 -12.469 -16.594 1 95.88 204 VAL B O 1
ATOM 3202 N N . PRO B 1 205 ? 11.977 -14.211 -16.719 1 92.75 205 PRO B N 1
ATOM 3203 C CA . PRO B 1 205 ? 12.328 -14.398 -18.125 1 92.75 205 PRO B CA 1
ATOM 3204 C C . PRO B 1 205 ? 11.867 -13.234 -19.016 1 92.75 205 PRO B C 1
ATOM 3206 O O . PRO B 1 205 ? 10.734 -12.773 -18.891 1 92.75 205 PRO B O 1
ATOM 3209 N N . ASN B 1 206 ? 12.734 -12.664 -19.938 1 92.06 206 ASN B N 1
ATOM 3210 C CA . ASN B 1 206 ? 12.43 -11.578 -20.859 1 92.06 206 ASN B CA 1
ATOM 3211 C C . ASN B 1 206 ? 11.945 -10.336 -20.109 1 92.06 206 ASN B C 1
ATOM 3213 O O . ASN B 1 206 ? 11.008 -9.664 -20.562 1 92.06 206 ASN B O 1
ATOM 3217 N N . GLN B 1 207 ? 12.539 -10.109 -18.984 1 89.06 207 GLN B N 1
ATOM 3218 C CA . GLN B 1 207 ? 12.156 -9.008 -18.109 1 89.06 207 GLN B CA 1
ATOM 3219 C C . GLN B 1 207 ? 12.117 -7.688 -18.875 1 89.06 207 GLN B C 1
ATOM 3221 O O . GLN B 1 207 ? 12.984 -7.422 -19.703 1 89.06 207 GLN B O 1
ATOM 3226 N N . ARG B 1 208 ? 11.07 -6.93 -18.625 1 85.62 208 ARG B N 1
ATOM 3227 C CA . ARG B 1 208 ? 10.914 -5.605 -19.219 1 85.62 208 ARG B CA 1
ATOM 3228 C C . ARG B 1 208 ? 11.07 -4.508 -18.172 1 85.62 208 ARG B C 1
ATOM 3230 O O . ARG B 1 208 ? 10.883 -4.754 -16.984 1 85.62 208 ARG B O 1
ATOM 3237 N N . ALA B 1 209 ? 11.32 -3.287 -18.625 1 86.5 209 ALA B N 1
ATOM 3238 C CA . ALA B 1 209 ? 11.773 -2.273 -17.672 1 86.5 209 ALA B CA 1
ATOM 3239 C C . ALA B 1 209 ? 10.727 -1.185 -17.484 1 86.5 209 ALA B C 1
ATOM 3241 O O . ALA B 1 209 ? 10.828 -0.36 -16.578 1 86.5 209 ALA B O 1
ATOM 3242 N N . ILE B 1 210 ? 9.734 -1.109 -18.312 1 92.06 210 ILE B N 1
ATOM 3243 C CA . ILE B 1 210 ? 8.734 -0.048 -18.203 1 92.06 210 ILE B CA 1
ATOM 3244 C C . ILE B 1 210 ? 7.516 -0.557 -17.438 1 92.06 210 ILE B C 1
ATOM 3246 O O . ILE B 1 210 ? 6.875 -1.523 -17.859 1 92.06 210 ILE B O 1
ATOM 3250 N N . PRO B 1 211 ? 7.172 0.076 -16.359 1 93.62 211 PRO B N 1
ATOM 3251 C CA . PRO B 1 211 ? 6.09 -0.43 -15.508 1 93.62 211 PRO B CA 1
ATOM 3252 C C . PRO B 1 211 ? 4.711 -0.229 -16.125 1 93.62 211 PRO B C 1
ATOM 3254 O O . PRO B 1 211 ? 4.512 0.703 -16.906 1 93.62 211 PRO B O 1
ATOM 3257 N N . LEU B 1 212 ? 3.799 -1.114 -15.836 1 91.88 212 LEU B N 1
ATOM 3258 C CA . LEU B 1 212 ? 2.375 -0.932 -16.109 1 91.88 212 LEU B CA 1
ATOM 3259 C C . LEU B 1 212 ? 1.704 -0.171 -14.961 1 91.88 212 LEU B C 1
ATOM 3261 O O . LEU B 1 212 ? 1.895 -0.503 -13.789 1 91.88 212 LEU B O 1
ATOM 3265 N N . LEU B 1 213 ? 1.005 0.843 -15.359 1 91.62 213 LEU B N 1
ATOM 3266 C CA . LEU B 1 213 ? 0.258 1.632 -14.383 1 91.62 213 LEU B CA 1
ATOM 3267 C C . LEU B 1 213 ? -1.239 1.567 -14.664 1 91.62 213 LEU B C 1
ATOM 3269 O O . LEU B 1 213 ? -1.652 1.34 -15.805 1 91.62 213 LEU B O 1
ATOM 3273 N N . TYR B 1 214 ? -1.96 1.656 -13.625 1 85.44 214 TYR B N 1
ATOM 3274 C CA . TYR B 1 214 ? -3.408 1.797 -13.727 1 85.44 214 TYR B CA 1
ATOM 3275 C C . TYR B 1 214 ? -3.848 3.201 -13.336 1 85.44 214 TYR B C 1
ATOM 3277 O O . TYR B 1 214 ? -3.58 3.654 -12.219 1 85.44 214 TYR B O 1
ATOM 3285 N N . ARG B 1 215 ? -4.469 3.93 -14.234 1 87.88 215 ARG B N 1
ATOM 3286 C CA . ARG B 1 215 ? -4.953 5.293 -14.039 1 87.88 215 ARG B CA 1
ATOM 3287 C C . ARG B 1 215 ? -6.184 5.562 -14.898 1 87.88 215 ARG B C 1
ATOM 3289 O O . ARG B 1 215 ? -6.258 5.125 -16.047 1 87.88 215 ARG B O 1
ATOM 3296 N N . ARG B 1 216 ? -7.148 6.297 -14.344 1 88.62 216 ARG B N 1
ATOM 3297 C CA . ARG B 1 216 ? -8.375 6.676 -15.039 1 88.62 216 ARG B CA 1
ATOM 3298 C C . ARG B 1 216 ? -9.055 5.457 -15.656 1 88.62 216 ARG B C 1
ATOM 3300 O O . ARG B 1 216 ? -9.422 5.473 -16.828 1 88.62 216 ARG B O 1
ATOM 3307 N N . GLN B 1 217 ? -9.094 4.41 -14.914 1 80.62 217 GLN B N 1
ATOM 3308 C CA . GLN B 1 217 ? -9.773 3.17 -15.273 1 80.62 217 GLN B CA 1
ATOM 3309 C C . GLN B 1 217 ? -9.164 2.553 -16.531 1 80.62 217 GLN B C 1
ATOM 3311 O O . GLN B 1 217 ? -9.859 1.899 -17.312 1 80.62 217 GLN B O 1
ATOM 3316 N N . GLY B 1 218 ? -7.941 2.879 -16.672 1 85.38 218 GLY B N 1
ATOM 3317 C CA . GLY B 1 218 ? -7.219 2.311 -17.797 1 85.38 218 GLY B CA 1
ATOM 3318 C C . GLY B 1 218 ? -5.766 2.008 -17.484 1 85.38 218 GLY B C 1
ATOM 3319 O O . GLY B 1 218 ? -5.215 2.527 -16.516 1 85.38 218 GLY B O 1
ATOM 3320 N N . TYR B 1 219 ? -5.203 1.129 -18.312 1 84.5 219 TYR B N 1
ATOM 3321 C CA . TYR B 1 219 ? -3.795 0.782 -18.172 1 84.5 219 TYR B CA 1
ATOM 3322 C C . TYR B 1 219 ? -2.922 1.71 -19.016 1 84.5 219 TYR B C 1
ATOM 3324 O O . TYR B 1 219 ? -3.285 2.068 -20.141 1 84.5 219 TYR B O 1
ATOM 3332 N N . THR B 1 220 ? -1.858 2.17 -18.359 1 86.44 220 THR B N 1
ATOM 3333 C CA . THR B 1 220 ? -0.942 3.104 -19 1 86.44 220 THR B CA 1
ATOM 3334 C C . THR B 1 220 ? 0.497 2.832 -18.578 1 86.44 220 THR B C 1
ATOM 3336 O O . THR B 1 220 ? 0.77 1.847 -17.891 1 86.44 220 THR B O 1
ATOM 3339 N N . SER B 1 221 ? 1.513 3.529 -19.125 1 86.19 221 SER B N 1
ATOM 3340 C CA . SER B 1 221 ? 2.918 3.383 -18.75 1 86.19 221 SER B CA 1
ATOM 3341 C C . SER B 1 221 ? 3.633 4.73 -18.75 1 86.19 221 SER B C 1
ATOM 3343 O O . SER B 1 221 ? 3.201 5.668 -19.422 1 86.19 221 SER B O 1
#

Sequence (442 aa):
SSKDLKSSLRALLREVAQPVAVVTSSKKAQALSSTPSPETTQHHLFHGATLSSFSSISMDPHPLVAFALRVPSRMATTLTALAPTPFSRSSLPPRQPSSGGTDRDPTHLVLNILSSNQHAFACSFSRPDLHPHPFESAPYTLSVDGLPILDRALGALSCKVVARVKLSELGGTEDPLSGIWSHNDGRGVASELFIAQVVRVEDVPNQRAIPLLYRRQGYTSSSKDLKSSLRALLREVAQPVAVVTSSKKAQALSSTPSPETTQHHLFHGATLSSFSSISMDPHPLVAFALRVPSRMATTLTALAPTPFSRSSLPPRQPSSGGTDRDPTHLVLNILSSNQHAFACSFSRPDLHPHPFESAPYTLSVDGLPILDRALGALSCKVVARVKLSELGGTEDPLSGIWSHNDGRGVASELFIAQVVRVEDVPNQRAIPLLYRRQGYTS

Organism: Coprinellus micaceus (NCBI:txid71717)

InterPro domains:
  IPR002563 Flavin reductase like domain [PF01613] (14-220)
  IPR002563 Flavin reductase like domain [SM00903] (13-221)
  IPR012349 FMN-binding split barrel [G3DSA:2.30.110.10] (1-221)
  IPR050268 NADH-dependent flavin reductase [PTHR30466] (2-220)

Secondary structure (DSSP, 8-state):
-HHHHHHHHHHHHHHS-EE-EEEEEESTTTTTSS---TTS-GGGGEEEEEES--EEEE-SSS-EEEEEEEES-HHHHHHHHHSPPTT----S------SSS------SEEEEEPBTT-HHHHHHHH-TTT-S-GGGTS-EEE-TTS-EEETT-SEEEEEEEEEEEEGGG-S----GGGS-S-SSSS---EEEEEEEEEEEEEPPTT---SBPEEETTEEE-/-HHHHHHHHHHHHHHS-EE-EEEEEESTTTTTSS---TTS-GGGGEEEEEES--EEEE-SSS-EEEEEEEES-HHHHHHHHHSPPTT----S------SSS------SEEEEEPBTT-HHHHHHHH-TTT-S-GGGTS-EEE-TTS-EEETT-SEEEEEEEEEEEEGGG-S----GGGS---SSSS---EEEEEEEEEEEEEPPTT---SBPEEETTEEE-

Nearest PDB structures (foldseek):
  2r0x-assembly1_A-2  TM=8.834E-01  e=3.665E-11  Histophilus somni 129PT
  3zoh-assembly1_C  TM=7.648E-01  e=1.041E-06  Thermus thermophilus HB27
  3bpk-assembly1_A  TM=6.515E-01  e=1.066E-07  Bacillus cereus ATCC 14579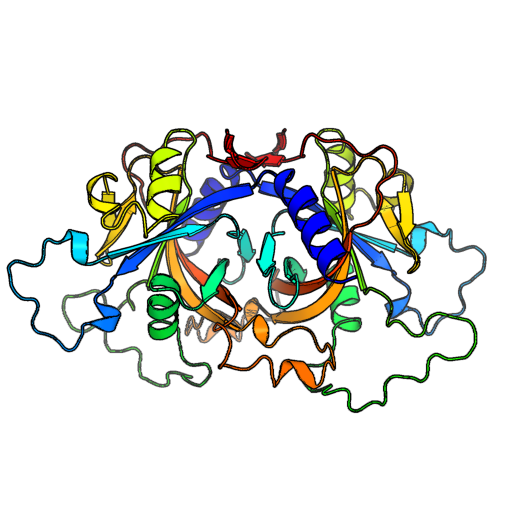
  3zoe-assembly1_A  TM=7.936E-01  e=5.583E-06  Thermus thermophilus HB27
  3zoe-assembly1_B  TM=7.793E-01  e=1.293E-05  Thermus thermophilus HB27

pLDDT: mean 80.15, std 22.05, range [34.19, 98.69]